Protein AF-0000000074168591 (afdb_homodimer)

pLDDT: mean 97.15, std 3.6, range [65.94, 99.0]

Radius of gyration: 24.81 Å; Cα contacts (8 Å, |Δi|>4): 1480; chains: 2; bounding box: 50×71×57 Å

Nearest PDB structures (foldseek):
  1t5j-assembly1_A  TM=9.037E-01  e=2.293E-16  Methanocaldococcus jannaschii
  7arw-assembly2_B  TM=7.848E-01  e=3.394E-12  Homo sapiens
  2woc-assembly3_C  TM=8.678E-01  e=8.082E-11  Rhodospirillum rubrum
  3o5t-assembly1_A  TM=8.492E-01  e=2.435E-10  Azospirillum brasilense
  3g9d-assembly2_B  TM=8.648E-01  e=5.317E-10  Azospirillum brasilense

Solvent-accessible surface area (backbone atoms only — not comparable to full-atom values): 30414 Å² total; per-residue (Å²): 109,64,49,21,42,38,3,19,52,50,17,19,34,48,5,14,10,42,0,34,40,35,44,66,30,24,42,69,58,40,38,72,74,55,62,68,55,84,61,64,42,50,18,42,79,86,31,85,89,23,36,87,42,47,46,28,32,53,51,67,40,43,52,49,26,52,48,48,53,52,33,19,58,75,44,80,66,43,72,42,46,65,52,42,42,50,50,51,51,51,50,30,62,75,66,42,22,81,81,66,64,67,49,52,72,36,46,46,52,6,50,49,24,50,76,70,70,43,74,31,62,80,39,8,40,70,18,54,47,34,70,46,32,34,33,28,45,67,61,11,63,28,45,51,78,88,37,56,68,62,49,35,53,51,45,42,42,62,26,50,48,30,28,35,6,9,61,27,36,14,40,17,34,26,47,12,46,32,16,18,29,17,50,68,61,49,53,67,70,56,31,53,52,49,28,48,53,47,29,68,60,23,42,72,74,25,39,82,62,38,67,39,33,40,57,54,38,28,53,50,44,51,58,47,52,76,71,43,89,45,68,68,61,42,44,50,46,41,32,28,53,59,13,25,34,60,34,26,56,15,24,45,27,46,14,54,34,44,30,66,66,50,77,37,40,58,55,24,17,35,51,26,26,53,44,23,7,34,8,19,46,27,3,14,44,15,6,13,30,28,9,8,45,66,19,40,86,65,46,60,65,69,58,56,51,38,37,52,71,49,34,100,62,63,66,65,57,53,34,52,53,46,63,77,55,43,54,125,107,64,50,22,42,38,4,21,54,49,18,19,34,49,5,14,10,42,1,34,41,35,44,67,30,23,39,68,58,40,39,71,75,56,62,68,58,85,61,65,43,49,19,42,77,87,32,85,88,21,36,89,42,48,45,29,32,53,50,67,41,43,54,48,26,53,47,48,52,51,35,20,60,74,44,81,68,43,72,42,45,65,51,42,43,50,51,51,52,51,49,30,61,74,66,42,22,82,80,64,65,65,50,52,71,38,45,44,52,6,50,49,25,50,76,70,71,42,75,30,62,80,39,8,40,70,19,53,45,33,69,46,32,35,34,31,44,67,61,11,62,27,45,51,78,88,38,57,68,61,48,35,54,51,47,41,41,62,25,50,48,28,27,36,6,8,60,25,35,13,40,16,33,25,46,12,47,32,17,17,30,17,50,69,61,49,53,68,71,54,30,54,54,49,29,48,53,47,29,69,60,23,43,72,74,25,39,80,62,40,66,37,33,38,59,53,38,27,54,50,46,49,59,49,53,76,72,43,89,45,68,66,60,42,43,50,47,41,32,27,54,59,14,25,36,60,34,25,55,15,25,46,26,44,14,54,36,44,28,65,65,51,76,36,39,58,56,24,18,35,51,26,26,54,45,22,8,33,7,19,46,27,3,15,44,16,6,12,31,28,9,8,45,67,18,40,86,64,46,58,66,68,58,56,52,38,37,52,72,49,34,100,62,62,66,67,60,53,32,49,55,44,62,75,57,44,53,125

InterPro domains:
  IPR005502 ADP-ribosylation/Crystallin J1 [PF03747] (7-299)
  IPR036705 ADP-ribosylation/Crystallin J1 superfamily [G3DSA:1.10.4080.10] (1-326)
  IPR036705 ADP-ribosylation/Crystallin J1 superfamily [SSF101478] (1-322)
  IPR050792 ADP-ribosylglycohydrolase-like [PTHR16222] (2-310)

Organism: Staphylococcus epidermidis (strain ATCC 35984 / DSM 28319 / BCRC 17069 / CCUG 31568 / BM 3577 / RP62A) (NCBI:txid176279)

Secondary structure (DSSP, 8-state):
-HHHHHHHHHHHHHHHHHHSTTTTB-HHHHHHHHS---S--PPPTT-TTTTT--TT---HHHHHHHHHHHHHHHTTT---HHHHHHHHHHHHHHTTTTTTT-S-HHHHHHHHHHHTT--THHHHTT--BTHHHHT-GGGGGGS-TT-HHHHHHHHHHHHTTT--BHHHHHHHHHHHHHHHHHHTT--HHHHHHHHHHHHHHHTTSSB---PPPHHHHHHHHHHHHTT---HHHHHHHIIIII--SSBHHHHHHHHHHHHHHH-SHHHHHHHHHHS-BSHHHHHHHHHHHHHHHH-GGGS-HHHHHHHHHHSS--HHHHHHHHHHT---/-HHHHHHHHHHHHHHHHHHSTTTTB-HHHHHHHHS---S--PPPTT-TTTTT--TT---HHHHHHHHHHHHHHHTTT---HHHHHHHHHHHHHHTTTTTTT-S-HHHHHHHHHHHTT--THHHHTT--BTHHHHT-GGGGGGS-TT-HHHHHHHHHHHHTTT--BHHHHHHHHHHHHHHHHHHTT--HHHHHHHHHHHHHHHTTSSB---PPPHHHHHHHHHHHHTT---HHHHHHHIIIII--SSBHHHHHHHHHHHHHHH-SHHHHHHHHHHS-BSHHHHHHHHHHHHHHHH-GGGS-HHHHHHHHHHSS--HHHHHHHHHHT---

Foldseek 3Di:
DLQLLLLLLLQLQLLLQQQLQQAAFFQVVLCVPPVFRQAFAQNPPVDLLRNVGGGLGGAVLSVLLVLLLVLCVVVVNQFDLVSSLVSVVVVCVVVVCLPSVSDDPQQNQLSVCVVVVHDSCVRQLPDFFQNLQSNQQSLLLQEALVCLLVLLVSSCRSSVSRHFHLLNSLLNSLLSVLLRCLLVQHDLVVSLVSSLVSSVVNSVRGNYDPDDRLNVLLVVLQVCLVVDPDLVVSLQCLCPPQNCERGSSRLRSSLSSLLSNQLALSSSSSSLSNSHYRSSSSSSRNSSSSSSNPGNVRDDPVSVVSNPVRDPDDVSVSSVSSVVNRDD/DLQLLLLLLLQLQLLQQLQLQQAAFFQVCLCVPPVFRQAFAQNPPVDLLRNVGGGLGGAVLSVLLVLLLVLCVVVLNQFDLVSSLVSVVVVCVVVVCLPSVSDDPQQNQLSVCVVVVHDSCVRQLPDFFQNLQSNQQSVLLQEALVCLLVLLVSSCRSSVSRHFHLLNSLLNSLLSVLLRCLLVQHDLVVSLVSSLVSSVVNSVRGNYDPDDRLNVLLVVLQVCLVVDPDLVVSLQCLCVPQNCERGSSRLRSSLSSLLSNQLALSSSSSSLSNSHYRSSSSSSRNSSSSSSNPGNVRDDPVSVVSNPVRDPDDVSVSSVSSVVNRDD

Sequence (656 aa):
MKDKILGTLYGQAIGDALGMPSELWNRNKVKDFFGKITTFLDGPYENKVARNFTKGQFTDDTAQSLLIIDALNKNHFEPSKKIIADELIEWANATNAFKNNILGPSSKAALTAIIQGEDSQLYTKNALTNGSAMRIAPIGTLFSKDQKVELVNYVKEISEATHTSDVAIAGASMIAYAVTLAAEDKNWKEIIEGVLDIHDIAIKEGEQTFSASIAERLKLAVQFANHFESEEEYSLWLYDVIGCGTSLTESVPTALAIAYFCKDPNKCAIFCANIGGDTDTIGAMATAISGAKYGYSNFKKLWIETIDKHNSVNLEQYATTLEKNKMLMKDKILGTLYGQAIGDALGMPSELWNRNKVKDFFGKITTFLDGPYENKVARNFTKGQFTDDTAQSLLIIDALNKNHFEPSKKIIADELIEWANATNAFKNNILGPSSKAALTAIIQGEDSQLYTKNALTNGSAMRIAPIGTLFSKDQKVELVNYVKEISEATHTSDVAIAGASMIAYAVTLAAEDKNWKEIIEGVLDIHDIAIKEGEQTFSASIAERLKLAVQFANHFESEEEYSLWLYDVIGCGTSLTESVPTALAIAYFCKDPNKCAIFCANIGGDTDTIGAMATAISGAKYGYSNFKKLWIETIDKHNSVNLEQYATTLEKNKML

Structure (mmCIF, N/CA/C/O backbone):
data_AF-0000000074168591-model_v1
#
loop_
_entity.id
_entity.type
_entity.pdbx_description
1 polymer 'ADP-ribosylglycohydrolase, putative'
#
loop_
_atom_site.group_PDB
_atom_site.id
_atom_site.type_symbol
_atom_site.label_atom_id
_atom_site.label_alt_id
_atom_site.label_comp_id
_atom_site.label_asym_id
_atom_site.label_entity_id
_atom_site.label_seq_id
_atom_site.pdbx_PDB_ins_code
_atom_site.Cartn_x
_atom_site.Cartn_y
_atom_site.Cartn_z
_atom_site.occupancy
_atom_site.B_iso_or_equiv
_atom_site.auth_seq_id
_atom_site.auth_comp_id
_atom_site.auth_asym_id
_atom_site.auth_atom_id
_atom_site.pdbx_PDB_model_num
ATOM 1 N N . MET A 1 1 ? 5.984 35.844 11.039 1 86.69 1 MET A N 1
ATOM 2 C CA . MET A 1 1 ? 6.031 34.469 11.547 1 86.69 1 MET A CA 1
ATOM 3 C C . MET A 1 1 ? 4.641 34 11.961 1 86.69 1 MET A C 1
ATOM 5 O O . MET A 1 1 ? 4.242 32.875 11.648 1 86.69 1 MET A O 1
ATOM 9 N N . LYS A 1 2 ? 3.85 34.875 12.484 1 93.81 2 LYS A N 1
ATOM 10 C CA . LYS A 1 2 ? 2.514 34.469 12.93 1 93.81 2 LYS A CA 1
ATOM 11 C C . LYS A 1 2 ? 1.619 34.125 11.742 1 93.81 2 LYS A C 1
ATOM 13 O O . LYS A 1 2 ? 0.832 33.188 11.812 1 93.81 2 LYS A O 1
ATOM 18 N N . ASP A 1 3 ? 1.73 34.969 10.672 1 97.56 3 ASP A N 1
ATOM 19 C CA . ASP A 1 3 ? 0.941 34.719 9.477 1 97.56 3 ASP A CA 1
ATOM 20 C C . ASP A 1 3 ? 1.22 33.312 8.93 1 97.56 3 ASP A C 1
ATOM 22 O O . ASP A 1 3 ? 0.303 32.625 8.477 1 97.56 3 ASP A O 1
ATOM 26 N N . LYS A 1 4 ? 2.492 32.906 8.961 1 98.31 4 LYS A N 1
ATOM 27 C CA . LYS A 1 4 ? 2.895 31.578 8.453 1 98.31 4 LYS A CA 1
ATOM 28 C C . LYS A 1 4 ? 2.426 30.469 9.383 1 98.31 4 LYS A C 1
ATOM 30 O O . LYS A 1 4 ? 1.987 29.406 8.914 1 98.31 4 LYS A O 1
ATOM 35 N N . ILE A 1 5 ? 2.502 30.703 10.688 1 98.62 5 ILE A N 1
ATOM 36 C CA . ILE A 1 5 ? 2.051 29.719 11.656 1 98.62 5 ILE A CA 1
ATOM 37 C C . ILE A 1 5 ? 0.54 29.531 11.547 1 98.62 5 ILE A C 1
ATOM 39 O O . ILE A 1 5 ? 0.047 28.391 11.5 1 98.62 5 ILE A O 1
ATOM 43 N N . LEU A 1 6 ? -0.206 30.688 11.469 1 98.69 6 LEU A N 1
ATOM 44 C CA . LEU A 1 6 ? -1.65 30.609 11.281 1 98.69 6 LEU A CA 1
ATOM 45 C C . LEU A 1 6 ? -1.992 29.938 9.953 1 98.69 6 LEU A C 1
ATOM 47 O O . LEU A 1 6 ? -2.953 29.172 9.875 1 98.69 6 LEU A O 1
ATOM 51 N N . GLY A 1 7 ? -1.174 30.281 8.93 1 98.88 7 GLY A N 1
ATOM 52 C CA . GLY A 1 7 ? -1.361 29.641 7.637 1 98.88 7 GLY A CA 1
ATOM 53 C C . GLY A 1 7 ? -1.231 28.125 7.707 1 98.88 7 GLY A C 1
ATOM 54 O O . GLY A 1 7 ? -1.974 27.406 7.039 1 98.88 7 GLY A O 1
ATOM 55 N N . THR A 1 8 ? -0.27 27.625 8.477 1 98.94 8 THR A N 1
ATOM 56 C CA . THR A 1 8 ? -0.075 26.203 8.664 1 98.94 8 THR A CA 1
ATOM 57 C C . THR A 1 8 ? -1.284 25.578 9.352 1 98.94 8 THR A C 1
ATOM 59 O O . THR A 1 8 ? -1.806 24.547 8.898 1 98.94 8 THR A O 1
ATOM 62 N N . LEU A 1 9 ? -1.753 26.188 10.43 1 98.94 9 LEU A N 1
ATOM 63 C CA . LEU A 1 9 ? -2.846 25.656 11.234 1 98.94 9 LEU A CA 1
ATOM 64 C C . LEU A 1 9 ? -4.156 25.672 10.453 1 98.94 9 LEU A C 1
ATOM 66 O O . LEU A 1 9 ? -4.871 24.672 10.398 1 98.94 9 LEU A O 1
ATOM 70 N N . TYR A 1 10 ? -4.465 26.828 9.867 1 98.94 10 TYR A N 1
ATOM 71 C CA . TYR A 1 10 ? -5.691 26.938 9.078 1 98.94 10 TYR A CA 1
ATOM 72 C C . TYR A 1 10 ? -5.598 26.078 7.816 1 98.94 10 TYR A C 1
ATOM 74 O O . TYR A 1 10 ? -6.602 25.531 7.363 1 98.94 10 TYR A O 1
ATOM 82 N N . GLY A 1 11 ? -4.387 26.062 7.18 1 98.94 11 GLY A N 1
ATOM 83 C CA . GLY A 1 11 ? -4.211 25.188 6.035 1 98.94 11 GLY A CA 1
ATOM 84 C C . GLY A 1 11 ? -4.523 23.734 6.34 1 98.94 11 GLY A C 1
ATOM 85 O O . GLY A 1 11 ? -5.215 23.078 5.566 1 98.94 11 GLY A O 1
ATOM 86 N N . GLN A 1 12 ? -3.98 23.234 7.473 1 98.94 12 GLN A N 1
ATOM 87 C CA . GLN A 1 12 ? -4.273 21.875 7.91 1 98.94 12 GLN A CA 1
ATOM 88 C C . GLN A 1 12 ? -5.773 21.672 8.102 1 98.94 12 GLN A C 1
ATOM 90 O O . GLN A 1 12 ? -6.344 20.703 7.602 1 98.94 12 GLN A O 1
ATOM 95 N N . ALA A 1 13 ? -6.438 22.578 8.758 1 98.94 13 ALA A N 1
ATOM 96 C CA . ALA A 1 13 ? -7.859 22.469 9.062 1 98.94 13 ALA A CA 1
ATOM 97 C C . ALA A 1 13 ? -8.703 22.578 7.797 1 98.94 13 ALA A C 1
ATOM 99 O O . ALA A 1 13 ? -9.664 21.812 7.621 1 98.94 13 ALA A O 1
ATOM 100 N N . ILE A 1 14 ? -8.367 23.547 6.934 1 98.94 14 ILE A N 1
ATOM 101 C CA . ILE A 1 14 ? -9.133 23.797 5.711 1 98.94 14 ILE A CA 1
ATOM 102 C C . ILE A 1 14 ? -8.992 22.594 4.773 1 98.94 14 ILE A C 1
ATOM 104 O O . ILE A 1 14 ? -9.992 22.094 4.25 1 98.94 14 ILE A O 1
ATOM 108 N N . GLY A 1 15 ? -7.75 22.141 4.539 1 98.94 15 GLY A N 1
ATOM 109 C CA . GLY A 1 15 ? -7.555 20.969 3.703 1 98.94 15 GLY A CA 1
ATOM 110 C C . GLY A 1 15 ? -8.25 19.719 4.242 1 98.94 15 GLY A C 1
ATOM 111 O O . GLY A 1 15 ? -8.82 18.953 3.477 1 98.94 15 GLY A O 1
ATOM 112 N N . ASP A 1 16 ? -8.188 19.547 5.551 1 98.94 16 ASP A N 1
ATOM 113 C CA . ASP A 1 16 ? -8.852 18.453 6.258 1 98.94 16 ASP A CA 1
ATOM 114 C C . ASP A 1 16 ? -10.359 18.516 6.059 1 98.94 16 ASP A C 1
ATOM 116 O O . ASP A 1 16 ? -10.961 17.562 5.547 1 98.94 16 ASP A O 1
ATOM 120 N N . ALA A 1 17 ? -10.922 19.609 6.344 1 98.88 17 ALA A N 1
ATOM 121 C CA . ALA A 1 17 ? -12.375 19.781 6.336 1 98.88 17 ALA A CA 1
ATOM 122 C C . ALA A 1 17 ? -12.922 19.734 4.914 1 98.88 17 ALA A C 1
ATOM 124 O O . ALA A 1 17 ? -14.023 19.234 4.68 1 98.88 17 ALA A O 1
ATOM 125 N N . LEU A 1 18 ? -12.227 20.344 3.986 1 98.94 18 LEU A N 1
ATOM 126 C CA . LEU A 1 18 ? -12.68 20.328 2.602 1 98.94 18 LEU A CA 1
ATOM 127 C C . LEU A 1 18 ? -12.609 18.922 2.018 1 98.94 18 LEU A C 1
ATOM 129 O O . LEU A 1 18 ? -13.414 18.562 1.158 1 98.94 18 LEU A O 1
ATOM 133 N N . GLY A 1 19 ? -11.648 18.141 2.459 1 98.81 19 GLY A N 1
ATOM 134 C CA . GLY A 1 19 ? -11.453 16.781 1.963 1 98.81 19 GLY A CA 1
ATOM 135 C C . GLY A 1 19 ? -12.281 15.75 2.701 1 98.81 19 GLY A C 1
ATOM 136 O O . GLY A 1 19 ? -12.375 14.602 2.273 1 98.81 19 GLY A O 1
ATOM 137 N N . MET A 1 20 ? -12.992 16.094 3.77 1 98.69 20 MET A N 1
ATOM 138 C CA . MET A 1 20 ? -13.734 15.211 4.664 1 98.69 20 MET A CA 1
ATOM 139 C C . MET A 1 20 ? -14.898 14.555 3.938 1 98.69 20 MET A C 1
ATOM 141 O O . MET A 1 20 ? -15.078 13.344 4.016 1 98.69 20 MET A O 1
ATOM 145 N N . PRO A 1 21 ? -15.648 15.234 3.088 1 98.75 21 PRO A N 1
ATOM 146 C CA . PRO A 1 21 ? -16.844 14.625 2.512 1 98.75 21 PRO A CA 1
ATOM 147 C C . PRO A 1 21 ? -16.531 13.445 1.595 1 98.75 21 PRO A C 1
ATOM 149 O O . PRO A 1 21 ? -17.312 12.492 1.52 1 98.75 21 PRO A O 1
ATOM 152 N N . SER A 1 22 ? -15.391 13.508 0.95 1 98.69 22 SER A N 1
ATOM 153 C CA . SER A 1 22 ? -15.062 12.516 -0.065 1 98.69 22 SER A CA 1
ATOM 154 C C . SER A 1 22 ? -14.078 11.477 0.471 1 98.69 22 SER A C 1
ATOM 156 O O . SER A 1 22 ? -13.625 10.609 -0.27 1 98.69 22 SER A O 1
ATOM 158 N N . GLU A 1 23 ? -13.797 11.57 1.718 1 97.94 23 GLU A N 1
ATOM 159 C CA . GLU A 1 23 ? -12.703 10.773 2.266 1 97.94 23 GLU A CA 1
ATOM 160 C C . GLU A 1 23 ? -12.961 9.281 2.066 1 97.94 23 GLU A C 1
ATOM 162 O O . GLU A 1 23 ? -14.078 8.805 2.283 1 97.94 23 GLU A O 1
ATOM 167 N N . LEU A 1 24 ? -11.945 8.555 1.558 1 97.31 24 LEU A N 1
ATOM 168 C CA . LEU A 1 24 ? -11.852 7.109 1.415 1 97.31 24 LEU A CA 1
ATOM 169 C C . LEU A 1 24 ? -12.82 6.602 0.354 1 97.31 24 LEU A C 1
ATOM 171 O O . LEU A 1 24 ? -13.164 5.414 0.334 1 97.31 24 LEU A O 1
ATOM 175 N N . TRP A 1 25 ? -13.383 7.496 -0.441 1 98.12 25 TRP A N 1
ATOM 176 C CA . TRP A 1 25 ? -14.07 7.094 -1.666 1 98.12 25 TRP A CA 1
ATOM 177 C C . TRP A 1 25 ? -13.102 7.055 -2.842 1 98.12 25 TRP A C 1
ATOM 179 O O . TRP A 1 25 ? -12.117 7.793 -2.869 1 98.12 25 TRP A O 1
ATOM 189 N N . ASN A 1 26 ? -13.352 6.121 -3.703 1 97.75 26 ASN A N 1
ATOM 190 C CA . ASN A 1 26 ? -12.523 6.125 -4.906 1 97.75 26 ASN A CA 1
ATOM 191 C C . ASN A 1 26 ? -12.836 7.328 -5.797 1 97.75 26 ASN A C 1
ATOM 193 O O . ASN A 1 26 ? -13.914 7.926 -5.684 1 97.75 26 ASN A O 1
ATOM 197 N N . ARG A 1 27 ? -11.977 7.617 -6.703 1 97.69 27 ARG A N 1
ATOM 198 C CA . ARG A 1 27 ? -12.008 8.82 -7.527 1 97.69 27 ARG A CA 1
ATOM 199 C C . ARG A 1 27 ? -13.305 8.906 -8.328 1 97.69 27 ARG A C 1
ATOM 201 O O . ARG A 1 27 ? -13.922 9.969 -8.414 1 97.69 27 ARG A O 1
ATOM 208 N N . ASN A 1 28 ? -13.758 7.816 -8.969 1 96.94 28 ASN A N 1
ATOM 209 C CA . ASN A 1 28 ? -14.977 7.809 -9.766 1 96.94 28 ASN A CA 1
ATOM 210 C C . ASN A 1 28 ? -16.203 8.141 -8.93 1 96.94 28 ASN A C 1
ATOM 212 O O . ASN A 1 28 ? -17.078 8.898 -9.359 1 96.94 28 ASN A O 1
ATOM 216 N N . LYS A 1 29 ? -16.297 7.566 -7.754 1 97.56 29 LYS A N 1
ATOM 217 C CA . LYS A 1 29 ? -17.422 7.828 -6.859 1 97.56 29 LYS A CA 1
ATOM 218 C C . LYS A 1 29 ? -17.469 9.297 -6.445 1 97.56 29 LYS A C 1
ATOM 220 O O . LYS A 1 29 ? -18.547 9.898 -6.371 1 97.56 29 LYS A O 1
ATOM 225 N N . VAL A 1 30 ? -16.297 9.906 -6.156 1 98.62 30 VAL A N 1
ATOM 226 C CA . VAL A 1 30 ? -16.203 11.312 -5.781 1 98.62 30 VAL A CA 1
ATOM 227 C C . VAL A 1 30 ? -16.75 12.188 -6.914 1 98.62 30 VAL A C 1
ATOM 229 O O . VAL A 1 30 ? -17.562 13.078 -6.68 1 98.62 30 VAL A O 1
ATOM 232 N N . LYS A 1 31 ? -16.297 11.906 -8.086 1 97.94 31 LYS A N 1
ATOM 233 C CA . LYS A 1 31 ? -16.703 12.688 -9.242 1 97.94 31 LYS A CA 1
ATOM 234 C C . LYS A 1 31 ? -18.203 12.516 -9.516 1 97.94 31 LYS A C 1
ATOM 236 O O . LYS A 1 31 ? -18.906 13.492 -9.789 1 97.94 31 LYS A O 1
ATOM 241 N N . ASP A 1 32 ? -18.703 11.297 -9.438 1 98.19 32 ASP A N 1
ATOM 242 C CA . ASP A 1 32 ? -20.094 10.992 -9.75 1 98.19 32 ASP A CA 1
ATOM 243 C C . ASP A 1 32 ? -21.031 11.633 -8.727 1 98.19 32 ASP A C 1
ATOM 245 O O . ASP A 1 32 ? -22.109 12.109 -9.086 1 98.19 32 ASP A O 1
ATOM 249 N N . PHE A 1 33 ? -20.641 11.633 -7.488 1 98.5 33 PHE A N 1
ATOM 250 C CA . PHE A 1 33 ? -21.531 12.078 -6.414 1 98.5 33 PHE A CA 1
ATOM 251 C C . PHE A 1 33 ? -21.484 13.594 -6.273 1 98.5 33 PHE A C 1
ATOM 253 O O . PHE A 1 33 ? -22.531 14.227 -6.094 1 98.5 33 PHE A O 1
ATOM 260 N N . PHE A 1 34 ? -20.266 14.18 -6.426 1 98.5 34 PHE A N 1
ATOM 261 C CA . PHE A 1 34 ? -20.125 15.586 -6.066 1 98.5 34 PHE A CA 1
ATOM 262 C C . PHE A 1 34 ? -19.938 16.453 -7.309 1 98.5 34 PHE A C 1
ATOM 264 O O . PHE A 1 34 ? -20.109 17.672 -7.262 1 98.5 34 PHE A O 1
ATOM 271 N N . GLY A 1 35 ? -19.641 15.859 -8.492 1 98.25 35 GLY A N 1
ATOM 272 C CA . GLY A 1 35 ? -19.078 16.656 -9.578 1 98.25 35 GLY A CA 1
ATOM 273 C C . GLY A 1 35 ? -17.719 17.234 -9.258 1 98.25 35 GLY A C 1
ATOM 274 O O . GLY A 1 35 ? -16.688 16.625 -9.57 1 98.25 35 GLY A O 1
ATOM 275 N N . LYS A 1 36 ? -17.719 18.328 -8.586 1 98.25 36 LYS A N 1
ATOM 276 C CA . LYS A 1 36 ? -16.5 18.969 -8.109 1 98.25 36 LYS A CA 1
ATOM 277 C C . LYS A 1 36 ? -16.75 19.672 -6.777 1 98.25 36 LYS A C 1
ATOM 279 O O . LYS A 1 36 ? -17.656 20.5 -6.66 1 98.25 36 LYS A O 1
ATOM 284 N N . ILE A 1 37 ? -15.977 19.328 -5.852 1 98.69 37 ILE A N 1
ATOM 285 C CA . ILE A 1 37 ? -16.047 19.969 -4.551 1 98.69 37 ILE A CA 1
ATOM 286 C C . ILE A 1 37 ? -15.273 21.281 -4.586 1 98.69 37 ILE A C 1
ATOM 288 O O . ILE A 1 37 ? -14.07 21.297 -4.848 1 98.69 37 ILE A O 1
ATOM 292 N N . THR A 1 38 ? -15.922 22.406 -4.348 1 98.56 38 THR A N 1
ATOM 293 C CA . THR A 1 38 ? -15.258 23.703 -4.387 1 98.56 38 THR A CA 1
ATOM 294 C C . THR A 1 38 ? -15.523 24.5 -3.107 1 98.56 38 THR A C 1
ATOM 296 O O . THR A 1 38 ? -15.078 25.641 -2.967 1 98.56 38 THR A O 1
ATOM 299 N N . THR A 1 39 ? -16.312 23.859 -2.197 1 98.25 39 THR A N 1
ATOM 300 C CA . THR A 1 39 ? -16.625 24.469 -0.91 1 98.25 39 THR A CA 1
ATOM 301 C C . THR A 1 39 ? -16.812 23.406 0.164 1 98.25 39 THR A C 1
ATOM 303 O O . THR A 1 39 ? -16.75 22.203 -0.126 1 98.25 39 THR A O 1
ATOM 306 N N . PHE A 1 40 ? -17.016 23.859 1.376 1 98.81 40 PHE A N 1
ATOM 307 C CA . PHE A 1 40 ? -17.234 22.922 2.475 1 98.81 40 PHE A CA 1
ATOM 308 C C . PHE A 1 40 ? -18.609 22.25 2.346 1 98.81 40 PHE A C 1
ATOM 310 O O . PHE A 1 40 ? -19.594 22.906 2.033 1 98.81 40 PHE A O 1
ATOM 317 N N . LEU A 1 41 ? -18.656 20.984 2.502 1 98.75 41 LEU A N 1
ATOM 318 C CA . LEU A 1 41 ? -19.891 20.203 2.428 1 98.75 41 LEU A CA 1
ATOM 319 C C . LEU A 1 41 ? -20.047 19.312 3.654 1 98.75 41 LEU A C 1
ATOM 321 O O . LEU A 1 41 ? -19.062 18.953 4.289 1 98.75 41 LEU A O 1
ATOM 325 N N . ASP A 1 42 ? -21.344 19.031 3.975 1 98.44 42 ASP A N 1
ATOM 326 C CA . ASP A 1 42 ? -21.594 17.984 4.953 1 98.44 42 ASP A CA 1
ATOM 327 C C . ASP A 1 42 ? -21.078 16.625 4.465 1 98.44 42 ASP A C 1
ATOM 329 O O . ASP A 1 42 ? -21.047 16.375 3.262 1 98.44 42 ASP A O 1
ATOM 333 N N . GLY A 1 43 ? -20.594 15.828 5.43 1 97.69 43 GLY A N 1
ATOM 334 C CA . GLY A 1 43 ? -20.391 14.445 5.031 1 97.69 43 GLY A CA 1
ATOM 335 C C . GLY A 1 43 ? -21.656 13.781 4.527 1 97.69 43 GLY A C 1
ATOM 336 O O . GLY A 1 43 ? -22.703 13.812 5.195 1 97.69 43 GLY A O 1
ATOM 337 N N . PRO A 1 44 ? -21.625 13.281 3.309 1 97.94 44 PRO A N 1
ATOM 338 C CA . PRO A 1 44 ? -22.844 12.633 2.801 1 97.94 44 PRO A CA 1
ATOM 339 C C . PRO A 1 44 ? -23.203 11.375 3.588 1 97.94 44 PRO A C 1
ATOM 341 O O . PRO A 1 44 ? -22.328 10.648 4.043 1 97.94 44 PRO A O 1
ATOM 344 N N . TYR A 1 45 ? -24.484 11.07 3.637 1 96.75 45 TYR A N 1
ATOM 345 C CA . TYR A 1 45 ? -25 9.914 4.352 1 96.75 45 TYR A CA 1
ATOM 346 C C . TYR A 1 45 ? -24.375 8.625 3.822 1 96.75 45 TYR A C 1
ATOM 348 O O . TYR A 1 45 ? -24.125 7.684 4.586 1 96.75 45 TYR A O 1
ATOM 356 N N . GLU A 1 46 ? -24.078 8.633 2.553 1 96.62 46 GLU A N 1
ATOM 357 C CA . GLU A 1 46 ? -23.562 7.453 1.862 1 96.62 46 GLU A CA 1
ATOM 358 C C . GLU A 1 46 ? -22.125 7.16 2.279 1 96.62 46 GLU A C 1
ATOM 360 O O . GLU A 1 46 ? -21.625 6.055 2.064 1 96.62 46 GLU A O 1
ATOM 365 N N . ASN A 1 47 ? -21.469 8.117 2.838 1 96.38 47 ASN A N 1
ATOM 366 C CA . ASN A 1 47 ? -20.094 7.93 3.275 1 96.38 47 ASN A CA 1
ATOM 367 C C . ASN A 1 47 ? -20.016 7.559 4.754 1 96.38 47 ASN A C 1
ATOM 369 O O . ASN A 1 47 ? -20.094 8.43 5.621 1 96.38 47 ASN A O 1
ATOM 373 N N . LYS A 1 48 ? -19.75 6.336 5.027 1 91.19 48 LYS A N 1
ATOM 374 C CA . LYS A 1 48 ? -19.844 5.766 6.367 1 91.19 48 LYS A CA 1
ATOM 375 C C . LYS A 1 48 ? -18.828 6.43 7.309 1 91.19 48 LYS A C 1
ATOM 377 O O . LYS A 1 48 ? -19.078 6.535 8.508 1 91.19 48 LYS A O 1
ATOM 382 N N . VAL A 1 49 ? -17.75 6.91 6.785 1 92.62 49 VAL A N 1
ATOM 383 C CA . VAL A 1 49 ? -16.703 7.457 7.652 1 92.62 49 VAL A CA 1
ATOM 384 C C . VAL A 1 49 ? -16.938 8.953 7.844 1 92.62 49 VAL A C 1
ATOM 386 O O . VAL A 1 49 ? -16.484 9.539 8.828 1 92.62 49 VAL A O 1
ATOM 389 N N . ALA A 1 50 ? -17.672 9.578 6.902 1 95.69 50 ALA A N 1
ATOM 390 C CA . ALA A 1 50 ? -17.781 11.031 6.918 1 95.69 50 ALA A CA 1
ATOM 391 C C . ALA A 1 50 ? -19.188 11.461 7.34 1 95.69 50 ALA A C 1
ATOM 393 O O . ALA A 1 50 ? -19.406 12.625 7.672 1 95.69 50 ALA A O 1
ATOM 394 N N . ARG A 1 51 ? -20.125 10.523 7.426 1 95.25 51 ARG A N 1
ATOM 395 C CA . ARG A 1 51 ? -21.547 10.844 7.504 1 95.25 51 ARG A CA 1
ATOM 396 C C . ARG A 1 51 ? -21.875 11.617 8.781 1 95.25 51 ARG A C 1
ATOM 398 O O . ARG A 1 51 ? -22.875 12.328 8.844 1 95.25 51 ARG A O 1
ATOM 405 N N . ASN A 1 52 ? -21.047 11.57 9.797 1 93.38 52 ASN A N 1
ATOM 406 C CA . ASN A 1 52 ? -21.359 12.227 11.062 1 93.38 52 ASN A CA 1
ATOM 407 C C . ASN A 1 52 ? -20.719 13.602 11.156 1 93.38 52 ASN A C 1
ATOM 409 O O . ASN A 1 52 ? -20.812 14.273 12.18 1 93.38 52 ASN A O 1
ATOM 413 N N . PHE A 1 53 ? -20.047 14.055 10.109 1 96.44 53 PHE A N 1
ATOM 414 C CA . PHE A 1 53 ? -19.422 15.375 10.062 1 96.44 53 PHE A CA 1
ATOM 415 C C . PHE A 1 53 ? -20.297 16.359 9.289 1 96.44 53 PHE A C 1
ATOM 417 O O . PHE A 1 53 ? -20.969 15.969 8.328 1 96.44 53 PHE A O 1
ATOM 424 N N . THR A 1 54 ? -20.281 17.594 9.703 1 97.81 54 THR A N 1
ATOM 425 C CA . THR A 1 54 ? -20.922 18.672 8.969 1 97.81 54 THR A CA 1
ATOM 426 C C . THR A 1 54 ? -19.891 19.609 8.344 1 97.81 54 THR A C 1
ATOM 428 O O . THR A 1 54 ? -18.719 19.547 8.688 1 97.81 54 THR A O 1
ATOM 431 N N . LYS A 1 55 ? -20.375 20.438 7.465 1 98.12 55 LYS A N 1
ATOM 432 C CA . LYS A 1 55 ? -19.5 21.344 6.727 1 98.12 55 LYS A CA 1
ATOM 433 C C . LYS A 1 55 ? -18.594 22.125 7.668 1 98.12 55 LYS A C 1
ATOM 435 O O . LYS A 1 55 ? -19.047 22.594 8.719 1 98.12 55 LYS A O 1
ATOM 440 N N . GLY A 1 56 ? -17.297 22.125 7.312 1 98.31 56 GLY A N 1
ATOM 441 C CA . GLY A 1 56 ? -16.344 22.953 8.047 1 98.31 56 GLY A CA 1
ATOM 442 C C . GLY A 1 56 ? -15.711 22.219 9.227 1 98.31 56 GLY A C 1
ATOM 443 O O . GLY A 1 56 ? -14.688 22.656 9.75 1 98.31 56 GLY A O 1
ATOM 444 N N . GLN A 1 57 ? -16.297 21.125 9.664 1 98.38 57 GLN A N 1
ATOM 445 C CA . GLN A 1 57 ? -15.711 20.344 10.742 1 98.38 57 GLN A CA 1
ATOM 446 C C . GLN A 1 57 ? -14.484 19.578 10.258 1 98.38 57 GLN A C 1
ATOM 448 O O . GLN A 1 57 ? -14.516 18.953 9.195 1 98.38 57 GLN A O 1
ATOM 453 N N . PHE A 1 58 ? -13.414 19.75 10.984 1 98.06 58 PHE A N 1
ATOM 454 C CA . PHE A 1 58 ? -12.227 18.969 10.633 1 98.06 58 PHE A CA 1
ATOM 455 C C . PHE A 1 58 ? -12.266 17.594 11.297 1 98.06 58 PHE A C 1
ATOM 457 O O . PHE A 1 58 ? -13.031 17.375 12.234 1 98.06 58 PHE A O 1
ATOM 464 N N . THR A 1 59 ? -11.539 16.641 10.82 1 97.38 59 THR A N 1
ATOM 465 C CA . THR A 1 59 ? -11.531 15.242 11.25 1 97.38 59 THR A CA 1
ATOM 466 C C . THR A 1 59 ? -10.43 15 12.289 1 97.38 59 THR A C 1
ATOM 468 O O . THR A 1 59 ? -9.977 15.938 12.945 1 97.38 59 THR A O 1
ATOM 471 N N . ASP A 1 60 ? -10.078 13.719 12.516 1 97 60 ASP A N 1
ATOM 472 C CA . ASP A 1 60 ? -9.031 13.352 13.469 1 97 60 ASP A CA 1
ATOM 473 C C . ASP A 1 60 ? -7.68 13.914 13.047 1 97 60 ASP A C 1
ATOM 475 O O . ASP A 1 60 ? -6.789 14.102 13.875 1 97 60 ASP A O 1
ATOM 479 N N . ASP A 1 61 ? -7.535 14.289 11.75 1 98.19 61 ASP A N 1
ATOM 480 C CA . ASP A 1 61 ? -6.266 14.836 11.281 1 98.19 61 ASP A CA 1
ATOM 481 C C . ASP A 1 61 ? -5.906 16.109 12.023 1 98.19 61 ASP A C 1
ATOM 483 O O . ASP A 1 61 ? -4.832 16.203 12.625 1 98.19 61 ASP A O 1
ATOM 487 N N . THR A 1 62 ? -6.762 17.062 11.961 1 98.69 62 THR A N 1
ATOM 488 C CA . THR A 1 62 ? -6.527 18.328 12.648 1 98.69 62 THR A CA 1
ATOM 489 C C . THR A 1 62 ? -6.672 18.156 14.156 1 98.69 62 THR A C 1
ATOM 491 O O . THR A 1 62 ? -5.887 18.719 14.93 1 98.69 62 THR A O 1
ATOM 494 N N . ALA A 1 63 ? -7.711 17.391 14.602 1 97.81 63 ALA A N 1
ATOM 495 C CA . ALA A 1 63 ? -7.938 17.203 16.031 1 97.81 63 ALA A CA 1
ATOM 496 C C . ALA A 1 63 ? -6.688 16.656 16.719 1 97.81 63 ALA A C 1
ATOM 498 O O . ALA A 1 63 ? -6.285 17.156 17.781 1 97.81 63 ALA A O 1
ATOM 499 N N . GLN A 1 64 ? -6.094 15.664 16.109 1 98.12 64 GLN A N 1
ATOM 500 C CA . GLN A 1 64 ? -4.914 15.062 16.734 1 98.12 64 GLN A CA 1
ATOM 501 C C . GLN A 1 64 ? -3.711 16 16.641 1 98.12 64 GLN A C 1
ATOM 503 O O . GLN A 1 64 ? -2.846 15.992 17.516 1 98.12 64 GLN A O 1
ATOM 508 N N . SER A 1 65 ? -3.617 16.781 15.602 1 98.62 65 SER A N 1
ATOM 509 C CA . SER A 1 65 ? -2.561 17.781 15.516 1 98.62 65 SER A CA 1
ATOM 510 C C . SER A 1 65 ? -2.613 18.75 16.688 1 98.62 65 SER A C 1
ATOM 512 O O . SER A 1 65 ? -1.586 19.047 17.312 1 98.62 65 SER A O 1
ATOM 514 N N . LEU A 1 66 ? -3.793 19.219 17.016 1 98.62 66 LEU A N 1
ATOM 515 C CA . LEU A 1 66 ? -3.98 20.141 18.125 1 98.62 66 LEU A CA 1
ATOM 516 C C . LEU A 1 66 ? -3.727 19.438 19.453 1 98.62 66 LEU A C 1
ATOM 518 O O . LEU A 1 66 ? -3.154 20.031 20.375 1 98.62 66 LEU A O 1
ATOM 522 N N . LEU A 1 67 ? -4.133 18.203 19.547 1 98.12 67 LEU A N 1
ATOM 523 C CA . LEU A 1 67 ? -3.896 17.406 20.75 1 98.12 67 LEU A CA 1
ATOM 524 C C . LEU A 1 67 ? -2.402 17.266 21.016 1 98.12 67 LEU A C 1
ATOM 526 O O . LEU A 1 67 ? -1.974 17.281 22.172 1 98.12 67 LEU A O 1
ATOM 530 N N . ILE A 1 68 ? -1.638 17.094 20 1 98.44 68 ILE A N 1
ATOM 531 C CA . ILE A 1 68 ? -0.19 16.984 20.141 1 98.44 68 ILE A CA 1
ATOM 532 C C . ILE A 1 68 ? 0.373 18.297 20.688 1 98.44 68 ILE A C 1
ATOM 534 O O . ILE A 1 68 ? 1.222 18.281 21.594 1 98.44 68 ILE A O 1
ATOM 538 N N . ILE A 1 69 ? -0.071 19.438 20.156 1 98.5 69 ILE A N 1
ATOM 539 C CA . ILE A 1 69 ? 0.377 20.734 20.656 1 98.5 69 ILE A CA 1
ATOM 540 C C . ILE A 1 69 ? 0.022 20.859 22.125 1 98.5 69 ILE A C 1
ATOM 542 O O . ILE A 1 69 ? 0.838 21.328 22.938 1 98.5 69 ILE A O 1
ATOM 546 N N . ASP A 1 70 ? -1.222 20.422 22.484 1 98.31 70 ASP A N 1
ATOM 547 C CA . ASP A 1 70 ? -1.645 20.469 23.875 1 98.31 70 ASP A CA 1
ATOM 548 C C . ASP A 1 70 ? -0.737 19.609 24.75 1 98.31 70 ASP A C 1
ATOM 550 O O . ASP A 1 70 ? -0.348 20.016 25.859 1 98.31 70 ASP A O 1
ATOM 554 N N . ALA A 1 71 ? -0.474 18.438 24.297 1 98.38 71 ALA A N 1
ATOM 555 C CA . ALA A 1 71 ? 0.397 17.516 25.031 1 98.38 71 ALA A CA 1
ATOM 556 C C . ALA A 1 71 ? 1.785 18.125 25.219 1 98.38 71 ALA A C 1
ATOM 558 O O . ALA A 1 71 ? 2.369 18.016 26.297 1 98.38 71 ALA A O 1
ATOM 559 N N . LEU A 1 72 ? 2.336 18.703 24.203 1 98.44 72 LEU A N 1
ATOM 560 C CA . LEU A 1 72 ? 3.641 19.359 24.281 1 98.44 72 LEU A CA 1
ATOM 561 C C . LEU A 1 72 ? 3.609 20.516 25.266 1 98.44 72 LEU A C 1
ATOM 563 O O . LEU A 1 72 ? 4.539 20.688 26.062 1 98.44 72 LEU A O 1
ATOM 567 N N . ASN A 1 73 ? 2.561 21.281 25.125 1 97.88 73 ASN A N 1
ATOM 568 C CA . ASN A 1 73 ? 2.426 22.438 26.016 1 97.88 73 ASN A CA 1
ATOM 569 C C . ASN A 1 73 ? 2.381 22.016 27.484 1 97.88 73 ASN A C 1
ATOM 571 O O . ASN A 1 73 ? 2.904 22.719 28.344 1 97.88 73 ASN A O 1
ATOM 575 N N . LYS A 1 74 ? 1.788 20.906 27.766 1 97.31 74 LYS A N 1
ATOM 576 C CA . LYS A 1 74 ? 1.687 20.375 29.125 1 97.31 74 LYS A CA 1
ATOM 577 C C . LYS A 1 74 ? 3.061 20.016 29.672 1 97.31 74 LYS A C 1
ATOM 579 O O . LYS A 1 74 ? 3.248 19.953 30.891 1 97.31 74 LYS A O 1
ATOM 584 N N . ASN A 1 75 ? 3.926 19.797 28.844 1 98 75 ASN A N 1
ATOM 585 C CA . ASN A 1 75 ? 5.25 19.344 29.266 1 98 75 ASN A CA 1
ATOM 586 C C . ASN A 1 75 ? 6.344 20.266 28.734 1 98 75 ASN A C 1
ATOM 588 O O . ASN A 1 75 ? 7.414 19.812 28.328 1 98 75 ASN A O 1
ATOM 592 N N . HIS A 1 76 ? 6.09 21.594 28.719 1 97.38 76 HIS A N 1
ATOM 593 C CA . HIS A 1 76 ? 7.051 22.641 28.375 1 97.38 76 HIS A CA 1
ATOM 594 C C . HIS A 1 76 ? 7.703 22.375 27.016 1 97.38 76 HIS A C 1
ATOM 596 O O . HIS A 1 76 ? 8.922 22.531 26.875 1 97.38 76 HIS A O 1
ATOM 602 N N . PHE A 1 77 ? 6.93 21.75 26.062 1 98.06 77 PHE A N 1
ATOM 603 C CA . PHE A 1 77 ? 7.281 21.5 24.672 1 98.06 77 PHE A CA 1
ATOM 604 C C . PHE A 1 77 ? 8.422 20.5 24.562 1 98.06 77 PHE A C 1
ATOM 606 O O . PHE A 1 77 ? 9.195 20.516 23.609 1 98.06 77 PHE A O 1
ATOM 613 N N . GLU A 1 78 ? 8.516 19.672 25.625 1 97.5 78 GLU A N 1
ATOM 614 C CA . GLU A 1 78 ? 9.297 18.438 25.562 1 97.5 78 GLU A CA 1
ATOM 615 C C . GLU A 1 78 ? 8.398 17.234 25.312 1 97.5 78 GLU A C 1
ATOM 617 O O . GLU A 1 78 ? 7.492 16.953 26.109 1 97.5 78 GLU A O 1
ATOM 622 N N . PRO A 1 79 ? 8.664 16.578 24.219 1 98 79 PRO A N 1
ATOM 623 C CA . PRO A 1 79 ? 7.793 15.445 23.922 1 98 79 PRO A CA 1
ATOM 624 C C . PRO A 1 79 ? 7.859 14.359 25 1 98 79 PRO A C 1
ATOM 626 O O . PRO A 1 79 ? 8.938 14.078 25.531 1 98 79 PRO A O 1
ATOM 629 N N . SER A 1 80 ? 6.738 13.82 25.312 1 98.12 80 SER A N 1
ATOM 630 C CA . SER A 1 80 ? 6.594 12.688 26.219 1 98.12 80 SER A CA 1
ATOM 631 C C . SER A 1 80 ? 5.629 11.648 25.672 1 98.12 80 SER A C 1
ATOM 633 O O . SER A 1 80 ? 4.449 11.938 25.469 1 98.12 80 SER A O 1
ATOM 635 N N . LYS A 1 81 ? 6.211 10.453 25.453 1 97.25 81 LYS A N 1
ATOM 636 C CA . LYS A 1 81 ? 5.383 9.359 24.953 1 97.25 81 LYS A CA 1
ATOM 637 C C . LYS A 1 81 ? 4.145 9.164 25.828 1 97.25 81 LYS A C 1
ATOM 639 O O . LYS A 1 81 ? 3.037 9 25.312 1 97.25 81 LYS A O 1
ATOM 644 N N . LYS A 1 82 ? 4.332 9.203 27.078 1 97.5 82 LYS A N 1
ATOM 645 C CA . LYS A 1 82 ? 3.252 8.961 28.031 1 97.5 82 LYS A CA 1
ATOM 646 C C . LYS A 1 82 ? 2.18 10.039 27.922 1 97.5 82 LYS A C 1
ATOM 648 O O . LYS A 1 82 ? 0.988 9.734 27.844 1 97.5 82 LYS A O 1
ATOM 653 N N . ILE A 1 83 ? 2.543 11.312 27.938 1 98.38 83 ILE A N 1
ATOM 654 C CA . ILE A 1 83 ? 1.586 12.414 27.922 1 98.38 83 ILE A CA 1
ATOM 655 C C . ILE A 1 83 ? 0.827 12.414 26.594 1 98.38 83 ILE A C 1
ATOM 657 O O . ILE A 1 83 ? -0.393 12.594 26.562 1 98.38 83 ILE A O 1
ATOM 661 N N . ILE A 1 84 ? 1.555 12.18 25.547 1 98.31 84 ILE A N 1
ATOM 662 C CA . ILE A 1 84 ? 0.94 12.156 24.219 1 98.31 84 ILE A CA 1
ATOM 663 C C . ILE A 1 84 ? -0.044 10.992 24.125 1 98.31 84 ILE A C 1
ATOM 665 O O . ILE A 1 84 ? -1.174 11.164 23.656 1 98.31 84 ILE A O 1
ATOM 669 N N . ALA A 1 85 ? 0.388 9.781 24.547 1 97.94 85 ALA A N 1
ATOM 670 C CA . ALA A 1 85 ? -0.499 8.617 24.547 1 97.94 85 ALA A CA 1
ATOM 671 C C . ALA A 1 85 ? -1.745 8.875 25.391 1 97.94 85 ALA A C 1
ATOM 673 O O . ALA A 1 85 ? -2.859 8.539 24.969 1 97.94 85 ALA A O 1
ATOM 674 N N . ASP A 1 86 ? -1.576 9.453 26.531 1 97.69 86 ASP A N 1
ATOM 675 C CA . ASP A 1 86 ? -2.691 9.75 27.422 1 97.69 86 ASP A CA 1
ATOM 676 C C . ASP A 1 86 ? -3.689 10.703 26.766 1 97.69 86 ASP A C 1
ATOM 678 O O . ASP A 1 86 ? -4.902 10.5 26.859 1 97.69 86 ASP A O 1
ATOM 682 N N . GLU A 1 87 ? -3.16 11.734 26.141 1 97.56 87 GLU A N 1
ATOM 683 C CA . GLU A 1 87 ? -4.02 12.695 25.453 1 97.56 87 GLU A CA 1
ATOM 684 C C . GLU A 1 87 ? -4.793 12.031 24.312 1 97.56 87 GLU A C 1
ATOM 686 O O . GLU A 1 87 ? -5.98 12.297 24.125 1 97.56 87 GLU A O 1
ATOM 691 N N . LEU A 1 88 ? -4.109 11.211 23.578 1 97.25 88 LEU A N 1
ATOM 692 C CA . LEU A 1 88 ? -4.746 10.516 22.453 1 97.25 88 LEU A CA 1
ATOM 693 C C . LEU A 1 88 ? -5.828 9.562 22.969 1 97.25 88 LEU A C 1
ATOM 695 O O . LEU A 1 88 ? -6.91 9.477 22.375 1 97.25 88 LEU A O 1
ATOM 699 N N . ILE A 1 89 ? -5.539 8.805 24.016 1 97.19 89 ILE A N 1
ATOM 700 C CA . ILE A 1 89 ? -6.477 7.848 24.578 1 97.19 89 ILE A CA 1
ATOM 701 C C . ILE A 1 89 ? -7.695 8.586 25.141 1 97.19 89 ILE A C 1
ATOM 703 O O . ILE A 1 89 ? -8.836 8.164 24.922 1 97.19 89 ILE A O 1
ATOM 707 N N . GLU A 1 90 ? -7.457 9.68 25.812 1 97.06 90 GLU A N 1
ATOM 708 C CA . GLU A 1 90 ? -8.555 10.477 26.344 1 97.06 90 GLU A CA 1
ATOM 709 C C . GLU A 1 90 ? -9.453 10.992 25.234 1 97.06 90 GLU A C 1
ATOM 711 O O . GLU A 1 90 ? -10.68 10.945 25.344 1 97.06 90 GLU A O 1
ATOM 716 N N . TRP A 1 91 ? -8.852 11.5 24.266 1 96 91 TRP A N 1
ATOM 717 C CA . TRP A 1 91 ? -9.594 11.992 23.109 1 96 91 TRP A CA 1
ATOM 718 C C . TRP A 1 91 ? -10.398 10.867 22.453 1 96 91 TRP A C 1
ATOM 720 O O . TRP A 1 91 ? -11.562 11.047 22.109 1 96 91 TRP A O 1
ATOM 730 N N . ALA A 1 92 ? -9.758 9.711 22.25 1 94.5 92 ALA A N 1
ATOM 731 C CA . ALA A 1 92 ? -10.406 8.57 21.609 1 94.5 92 ALA A CA 1
ATOM 732 C C . ALA A 1 92 ? -11.617 8.102 22.422 1 94.5 92 ALA A C 1
ATOM 734 O O . ALA A 1 92 ? -12.641 7.734 21.844 1 94.5 92 ALA A O 1
ATOM 735 N N . ASN A 1 93 ? -11.477 8.117 23.672 1 94.56 93 ASN A N 1
ATOM 736 C CA . ASN A 1 93 ? -12.586 7.754 24.547 1 94.56 93 ASN A CA 1
ATOM 737 C C . ASN A 1 93 ? -13.719 8.773 24.469 1 94.56 93 ASN A C 1
ATOM 739 O O . ASN A 1 93 ? -14.891 8.398 24.359 1 94.56 93 ASN A O 1
ATOM 743 N N . ALA A 1 94 ? -13.344 10 24.484 1 93 94 ALA A N 1
ATOM 744 C CA . ALA A 1 94 ? -14.336 11.078 24.484 1 93 94 ALA A CA 1
ATOM 745 C C . ALA A 1 94 ? -15.117 11.102 23.172 1 93 94 ALA A C 1
ATOM 747 O O . ALA A 1 94 ? -16.297 11.461 23.156 1 93 94 ALA A O 1
ATOM 748 N N . THR A 1 95 ? -14.523 10.664 22.125 1 90.5 95 THR A N 1
ATOM 749 C CA . THR A 1 95 ? -15.148 10.75 20.812 1 90.5 95 THR A CA 1
ATOM 750 C C . THR A 1 95 ? -15.609 9.367 20.344 1 90.5 95 THR A C 1
ATOM 752 O O . THR A 1 95 ? -16.062 9.211 19.219 1 90.5 95 THR A O 1
ATOM 755 N N . ASN A 1 96 ? -15.414 8.312 21.156 1 90.81 96 ASN A N 1
ATOM 756 C CA . ASN A 1 96 ? -15.719 6.93 20.797 1 90.81 96 ASN A CA 1
ATOM 757 C C . ASN A 1 96 ? -14.984 6.5 19.531 1 90.81 96 ASN A C 1
ATOM 759 O O . ASN A 1 96 ? -15.578 5.867 18.656 1 90.81 96 ASN A O 1
ATOM 763 N N . ALA A 1 97 ? -13.797 6.934 19.469 1 86.56 97 ALA A N 1
ATOM 764 C CA . ALA A 1 97 ? -13.008 6.723 18.25 1 86.56 97 ALA A CA 1
ATOM 765 C C . ALA A 1 97 ? -12.641 5.25 18.094 1 86.56 97 ALA A C 1
ATOM 767 O O . ALA A 1 97 ? -12.453 4.77 16.969 1 86.56 97 ALA A O 1
ATOM 768 N N . PHE A 1 98 ? -12.586 4.516 19.188 1 84.19 98 PHE A N 1
ATOM 769 C CA . PHE A 1 98 ? -12.281 3.088 19.109 1 84.19 98 PHE A CA 1
ATOM 770 C C . PHE A 1 98 ? -13.422 2.332 18.422 1 84.19 98 PHE A C 1
ATOM 772 O O . PHE A 1 98 ? -13.172 1.424 17.625 1 84.19 98 PHE A O 1
ATOM 779 N N . LYS A 1 99 ? -14.617 2.707 18.625 1 80.56 99 LYS A N 1
ATOM 780 C CA . LYS A 1 99 ? -15.805 2.012 18.141 1 80.56 99 LYS A CA 1
ATOM 781 C C . LYS A 1 99 ? -16.219 2.525 16.766 1 80.56 99 LYS A C 1
ATOM 783 O O . LYS A 1 99 ? -16.688 1.758 15.914 1 80.56 99 LYS A O 1
ATOM 788 N N . ASN A 1 100 ? -15.953 3.777 16.516 1 79.44 100 ASN A N 1
ATOM 789 C CA . ASN A 1 100 ? -16.453 4.41 15.305 1 79.44 100 ASN A CA 1
ATOM 790 C C . ASN A 1 100 ? -15.414 4.391 14.188 1 79.44 100 ASN A C 1
ATOM 792 O O . ASN A 1 100 ? -15.562 5.082 13.18 1 79.44 100 ASN A O 1
ATOM 796 N N . ASN A 1 101 ? -14.391 3.711 14.328 1 77.56 101 ASN A N 1
ATOM 797 C CA . ASN A 1 101 ? -13.344 3.498 13.336 1 77.56 101 ASN A CA 1
ATOM 798 C C . ASN A 1 101 ? -12.742 4.82 12.859 1 77.56 101 ASN A C 1
ATOM 800 O O . ASN A 1 101 ? -12.539 5.016 11.656 1 77.56 101 ASN A O 1
ATOM 804 N N . ILE A 1 102 ? -12.602 5.707 13.727 1 82.88 102 ILE A N 1
ATOM 805 C CA . ILE A 1 102 ? -11.969 6.992 13.461 1 82.88 102 ILE A CA 1
ATOM 806 C C . ILE A 1 102 ? -10.445 6.848 13.547 1 82.88 102 ILE A C 1
ATOM 808 O O . ILE A 1 102 ? -9.719 7.445 12.758 1 82.88 102 ILE A O 1
ATOM 812 N N . LEU A 1 103 ? -9.984 6.004 14.477 1 88.5 103 LEU A N 1
ATOM 813 C CA . LEU A 1 103 ? -8.555 5.734 14.594 1 88.5 103 LEU A CA 1
ATOM 814 C C . LEU A 1 103 ? -8.086 4.816 13.469 1 88.5 103 LEU A C 1
ATOM 816 O O . LEU A 1 103 ? -8.727 3.803 13.18 1 88.5 103 LEU A O 1
ATOM 820 N N . GLY A 1 104 ? -7.004 5.27 12.797 1 90.31 104 GLY A N 1
ATOM 821 C CA . GLY A 1 104 ? -6.391 4.324 11.883 1 90.31 104 GLY A CA 1
ATOM 822 C C . GLY A 1 104 ? -5.93 3.047 12.555 1 90.31 104 GLY A C 1
ATOM 823 O O . GLY A 1 104 ? -5.73 3.02 13.773 1 90.31 104 GLY A O 1
ATOM 824 N N . PRO A 1 105 ? -5.758 1.986 11.805 1 90.19 105 PRO A N 1
ATOM 825 C CA . PRO A 1 105 ? -5.43 0.673 12.359 1 90.19 105 PRO A CA 1
ATOM 826 C C . PRO A 1 105 ? -4.133 0.682 13.164 1 90.19 105 PRO A C 1
ATOM 828 O O . PRO A 1 105 ? -4.035 0.012 14.195 1 90.19 105 PRO A O 1
ATOM 831 N N . SER A 1 106 ? -3.098 1.426 12.766 1 93.5 106 SER A N 1
ATOM 832 C CA . SER A 1 106 ? -1.831 1.477 13.484 1 93.5 106 SER A CA 1
ATOM 833 C C . SER A 1 106 ? -1.996 2.141 14.844 1 93.5 106 SER A C 1
ATOM 835 O O . SER A 1 106 ? -1.533 1.614 15.859 1 93.5 106 SER A O 1
ATOM 837 N N . SER A 1 107 ? -2.639 3.271 14.844 1 95.19 107 SER A N 1
ATOM 838 C CA . SER A 1 107 ? -2.869 3.982 16.094 1 95.19 107 SER A CA 1
ATOM 839 C C . SER A 1 107 ? -3.764 3.176 17.031 1 95.19 107 SER A C 1
ATOM 841 O O . SER A 1 107 ? -3.51 3.109 18.234 1 95.19 107 SER A O 1
ATOM 843 N N . LYS A 1 108 ? -4.812 2.564 16.516 1 94.19 108 LYS A N 1
ATOM 844 C CA . LYS A 1 108 ? -5.727 1.751 17.312 1 94.19 108 LYS A CA 1
ATOM 845 C C . LYS A 1 108 ? -4.988 0.61 18 1 94.19 108 LYS A C 1
ATOM 847 O O . LYS A 1 108 ? -5.188 0.372 19.203 1 94.19 108 LYS A O 1
ATOM 852 N N . ALA A 1 109 ? -4.141 -0.086 17.219 1 94.69 109 ALA A N 1
ATOM 853 C CA . ALA A 1 109 ? -3.396 -1.218 17.766 1 94.69 109 ALA A CA 1
ATOM 854 C C . ALA A 1 109 ? -2.439 -0.765 18.875 1 94.69 109 ALA A C 1
ATOM 856 O O . ALA A 1 109 ? -2.357 -1.391 19.922 1 94.69 109 ALA A O 1
ATOM 857 N N . ALA A 1 110 ? -1.731 0.304 18.625 1 96.38 110 ALA A N 1
ATOM 858 C CA . ALA A 1 110 ? -0.735 0.81 19.562 1 96.38 110 ALA A CA 1
ATOM 859 C C . ALA A 1 110 ? -1.392 1.285 20.859 1 96.38 110 ALA A C 1
ATOM 861 O O . ALA A 1 110 ? -0.953 0.924 21.953 1 96.38 110 ALA A O 1
ATOM 862 N N . LEU A 1 111 ? -2.467 2.084 20.766 1 96.44 111 LEU A N 1
ATOM 863 C CA . LEU A 1 111 ? -3.121 2.67 21.922 1 96.44 111 LEU A CA 1
ATOM 864 C C . LEU A 1 111 ? -3.867 1.604 22.719 1 96.44 111 LEU A C 1
ATOM 866 O O . LEU A 1 111 ? -3.926 1.671 23.953 1 96.44 111 LEU A O 1
ATOM 870 N N . THR A 1 112 ? -4.422 0.595 22.031 1 96.19 112 THR A N 1
ATOM 871 C CA . THR A 1 112 ? -5.047 -0.532 22.719 1 96.19 112 THR A CA 1
ATOM 872 C C . THR A 1 112 ? -4.02 -1.29 23.562 1 96.19 112 THR A C 1
ATOM 874 O O . THR A 1 112 ? -4.301 -1.669 24.703 1 96.19 112 THR A O 1
ATOM 877 N N . ALA A 1 113 ? -2.861 -1.496 22.969 1 96.81 113 ALA A N 1
ATOM 878 C CA . ALA A 1 113 ? -1.793 -2.174 23.703 1 96.81 113 ALA A CA 1
ATOM 879 C C . ALA A 1 113 ? -1.4 -1.393 24.953 1 96.81 113 ALA A C 1
ATOM 881 O O . ALA A 1 113 ? -1.188 -1.978 26.016 1 96.81 113 ALA A O 1
ATOM 882 N N . ILE A 1 114 ? -1.338 -0.117 24.844 1 95.81 114 ILE A N 1
ATOM 883 C CA . ILE A 1 114 ? -0.975 0.737 25.969 1 95.81 114 ILE A CA 1
ATOM 884 C C . ILE A 1 114 ? -2.039 0.633 27.062 1 95.81 114 ILE A C 1
ATOM 886 O O . ILE A 1 114 ? -1.713 0.481 28.234 1 95.81 114 ILE A O 1
ATOM 890 N N . ILE A 1 115 ? -3.324 0.658 26.688 1 96 115 ILE A N 1
ATOM 891 C CA . ILE A 1 115 ? -4.445 0.574 27.609 1 96 115 ILE A CA 1
ATOM 892 C C . ILE A 1 115 ? -4.41 -0.767 28.344 1 96 115 ILE A C 1
ATOM 894 O O . ILE A 1 115 ? -4.695 -0.837 29.547 1 96 115 ILE A O 1
ATOM 898 N N . GLN A 1 116 ? -3.963 -1.798 27.641 1 97.19 116 GLN A N 1
ATOM 899 C CA . GLN A 1 116 ? -3.975 -3.154 28.188 1 97.19 116 GLN A CA 1
ATOM 900 C C . GLN A 1 116 ? -2.676 -3.463 28.922 1 97.19 116 GLN A C 1
ATOM 902 O O . GLN A 1 116 ? -2.51 -4.559 29.469 1 97.19 116 GLN A O 1
ATOM 907 N N . GLY A 1 117 ? -1.735 -2.555 28.922 1 95.94 117 GLY A N 1
ATOM 908 C CA . GLY A 1 117 ? -0.469 -2.756 29.609 1 95.94 117 GLY A CA 1
ATOM 909 C C . GLY A 1 117 ? 0.488 -3.652 28.844 1 95.94 117 GLY A C 1
ATOM 910 O O . GLY A 1 117 ? 1.385 -4.258 29.438 1 95.94 117 GLY A O 1
ATOM 911 N N . GLU A 1 118 ? 0.201 -3.756 27.547 1 96.38 118 GLU A N 1
ATOM 912 C CA . GLU A 1 118 ? 1.068 -4.551 26.688 1 96.38 118 GLU A CA 1
ATOM 913 C C . GLU A 1 118 ? 2.174 -3.697 26.078 1 96.38 118 GLU A C 1
ATOM 915 O O . GLU A 1 118 ? 2.129 -2.467 26.156 1 96.38 118 GLU A O 1
ATOM 920 N N . ASP A 1 119 ? 3.164 -4.367 25.594 1 95.75 119 ASP A N 1
ATOM 921 C CA . ASP A 1 119 ? 4.234 -3.66 24.891 1 95.75 119 ASP A CA 1
ATOM 922 C C . ASP A 1 119 ? 3.75 -3.098 23.562 1 95.75 119 ASP A C 1
ATOM 924 O O . ASP A 1 119 ? 3.643 -3.832 22.578 1 95.75 119 ASP A O 1
ATOM 928 N N . SER A 1 120 ? 3.574 -1.791 23.469 1 95.25 120 SER A N 1
ATOM 929 C CA . SER A 1 120 ? 3.025 -1.156 22.266 1 95.25 120 SER A CA 1
ATOM 930 C C . SER A 1 120 ? 4.016 -1.213 21.109 1 95.25 120 SER A C 1
ATOM 932 O O . SER A 1 120 ? 3.625 -1.09 19.953 1 95.25 120 SER A O 1
ATOM 934 N N . GLN A 1 121 ? 5.273 -1.447 21.359 1 94.06 121 GLN A N 1
ATOM 935 C CA . GLN A 1 121 ? 6.301 -1.462 20.328 1 94.06 121 GLN A CA 1
ATOM 936 C C . GLN A 1 121 ? 6.086 -2.617 19.359 1 94.06 121 GLN A C 1
ATOM 938 O O . GLN A 1 121 ? 6.516 -2.551 18.203 1 94.06 121 GLN A O 1
ATOM 943 N N . LEU A 1 122 ? 5.398 -3.67 19.844 1 93.44 122 LEU A N 1
ATOM 944 C CA . LEU A 1 122 ? 5.07 -4.809 18.984 1 93.44 122 LEU A CA 1
ATOM 945 C C . LEU A 1 122 ? 4.203 -4.375 17.812 1 93.44 122 LEU A C 1
ATOM 947 O O . LEU A 1 122 ? 4.223 -5.008 16.75 1 93.44 122 LEU A O 1
ATOM 951 N N . TYR A 1 123 ? 3.576 -3.262 18 1 94.81 123 TYR A N 1
ATOM 952 C CA . TYR A 1 123 ? 2.66 -2.773 16.984 1 94.81 123 TYR A CA 1
ATOM 953 C C . TYR A 1 123 ? 3.234 -1.551 16.281 1 94.81 123 TYR A C 1
ATOM 955 O O . TYR A 1 123 ? 3.172 -1.449 15.047 1 94.81 123 TYR A O 1
ATOM 963 N N . THR A 1 124 ? 3.863 -0.712 17.016 1 96.75 124 THR A N 1
ATOM 964 C CA . THR A 1 124 ? 4.293 0.569 16.469 1 96.75 124 THR A CA 1
ATOM 965 C C . THR A 1 124 ? 5.422 0.375 15.461 1 96.75 124 THR A C 1
ATOM 967 O O . THR A 1 124 ? 5.559 1.156 14.516 1 96.75 124 THR A O 1
ATOM 970 N N . LYS A 1 125 ? 6.219 -0.66 15.617 1 95.69 125 LYS A N 1
ATOM 971 C CA . LYS A 1 125 ? 7.371 -0.897 14.75 1 95.69 125 LYS A CA 1
ATOM 972 C C . LYS A 1 125 ? 6.93 -1.345 13.359 1 95.69 125 LYS A C 1
ATOM 974 O O . LYS A 1 125 ? 7.707 -1.276 12.406 1 95.69 125 LYS A O 1
ATOM 979 N N . ASN A 1 126 ? 5.633 -1.728 13.234 1 94.19 126 ASN A N 1
ATOM 980 C CA . ASN A 1 126 ? 5.098 -2.207 11.961 1 94.19 126 ASN A CA 1
ATOM 981 C C . ASN A 1 126 ? 4.09 -1.227 11.375 1 94.19 126 ASN A C 1
ATOM 983 O O . ASN A 1 126 ? 3.402 -1.545 10.398 1 94.19 126 ASN A O 1
ATOM 987 N N . ALA A 1 127 ? 3.969 -0.077 11.977 1 96.56 127 ALA A N 1
ATOM 988 C CA . ALA A 1 127 ? 2.955 0.89 11.562 1 96.56 127 ALA A CA 1
ATOM 989 C C . ALA A 1 127 ? 3.318 1.526 10.219 1 96.56 127 ALA A C 1
ATOM 991 O O . ALA A 1 127 ? 4.371 2.156 10.094 1 96.56 127 ALA A O 1
ATOM 992 N N . LEU A 1 128 ? 2.404 1.356 9.25 1 97.19 128 LEU A N 1
ATOM 993 C CA . LEU A 1 128 ? 2.689 1.85 7.906 1 97.19 128 LEU A CA 1
ATOM 994 C C . LEU A 1 128 ? 1.68 2.914 7.492 1 97.19 128 LEU A C 1
ATOM 996 O O . LEU A 1 128 ? 1.813 3.521 6.426 1 97.19 128 LEU A O 1
ATOM 1000 N N . THR A 1 129 ? 0.674 3.162 8.281 1 97.5 129 THR A N 1
ATOM 1001 C CA . THR A 1 129 ? -0.376 4.113 7.93 1 97.5 129 THR A CA 1
ATOM 1002 C C . THR A 1 129 ? 0.05 5.539 8.266 1 97.5 129 THR A C 1
ATOM 1004 O O . THR A 1 129 ? 1.003 5.75 9.016 1 97.5 129 THR A O 1
ATOM 1007 N N . ASN A 1 130 ? -0.617 6.48 7.715 1 98.56 130 ASN A N 1
ATOM 1008 C CA . ASN A 1 130 ? -0.125 7.852 7.625 1 98.56 130 ASN A CA 1
ATOM 1009 C C . ASN A 1 130 ? -0.464 8.648 8.875 1 98.56 130 ASN A C 1
ATOM 1011 O O . ASN A 1 130 ? -0.368 9.875 8.883 1 98.56 130 ASN A O 1
ATOM 1015 N N . GLY A 1 131 ? -0.746 7.996 10 1 98.19 131 GLY A N 1
ATOM 1016 C CA . GLY A 1 131 ? -1.177 8.648 11.227 1 98.19 131 GLY A CA 1
ATOM 1017 C C . GLY A 1 131 ? -0.12 9.555 11.82 1 98.19 131 GLY A C 1
ATOM 1018 O O . GLY A 1 131 ? -0.445 10.578 12.43 1 98.19 131 GLY A O 1
ATOM 1019 N N . SER A 1 132 ? 1.13 9.203 11.695 1 98.5 132 SER A N 1
ATOM 1020 C CA . SER A 1 132 ? 2.215 10.023 12.219 1 98.5 132 SER A CA 1
ATOM 1021 C C . SER A 1 132 ? 2.375 11.312 11.422 1 98.5 132 SER A C 1
ATOM 1023 O O . SER A 1 132 ? 2.709 12.359 11.984 1 98.5 132 SER A O 1
ATOM 1025 N N . ALA A 1 133 ? 2.09 11.242 10.117 1 98.88 133 ALA A N 1
ATOM 1026 C CA . ALA A 1 133 ? 2.322 12.375 9.219 1 98.88 133 ALA A CA 1
ATOM 1027 C C . ALA A 1 133 ? 1.13 13.328 9.219 1 98.88 133 ALA A C 1
ATOM 1029 O O . ALA A 1 133 ? 1.301 14.547 9.133 1 98.88 133 ALA A O 1
ATOM 1030 N N . MET A 1 134 ? -0.043 12.766 9.312 1 98.81 134 MET A N 1
ATOM 1031 C CA . MET A 1 134 ? -1.258 13.555 9.125 1 98.81 134 MET A CA 1
ATOM 1032 C C . MET A 1 134 ? -1.381 14.625 10.203 1 98.81 134 MET A C 1
ATOM 1034 O O . MET A 1 134 ? -2.025 15.648 9.992 1 98.81 134 MET A O 1
ATOM 1038 N N . ARG A 1 135 ? -0.747 14.484 11.359 1 98.62 135 ARG A N 1
ATOM 1039 C CA . ARG A 1 135 ? -0.968 15.359 12.508 1 98.62 135 ARG A CA 1
ATOM 1040 C C . ARG A 1 135 ? 0.287 16.156 12.828 1 98.62 135 ARG A C 1
ATOM 1042 O O . ARG A 1 135 ? 0.355 16.828 13.867 1 98.62 135 ARG A O 1
ATOM 1049 N N . ILE A 1 136 ? 1.319 16.234 11.992 1 98.88 136 ILE A N 1
ATOM 1050 C CA . ILE A 1 136 ? 2.65 16.641 12.414 1 98.88 136 ILE A CA 1
ATOM 1051 C C . ILE A 1 136 ? 2.939 18.047 11.898 1 98.88 136 ILE A C 1
ATOM 1053 O O . ILE A 1 136 ? 3.883 18.703 12.352 1 98.88 136 ILE A O 1
ATOM 1057 N N . ALA A 1 137 ? 2.176 18.578 10.984 1 98.88 137 ALA A N 1
ATOM 1058 C CA . ALA A 1 137 ? 2.518 19.75 10.188 1 98.88 137 ALA A CA 1
ATOM 1059 C C . ALA A 1 137 ? 2.863 20.938 11.078 1 98.88 137 ALA A C 1
ATOM 1061 O O . ALA A 1 137 ? 3.893 21.594 10.883 1 98.88 137 ALA A O 1
ATOM 1062 N N . PRO A 1 138 ? 2.129 21.281 12.148 1 98.75 138 PRO A N 1
ATOM 1063 C CA . PRO A 1 138 ? 2.428 22.469 12.945 1 98.75 138 PRO A CA 1
ATOM 1064 C C . PRO A 1 138 ? 3.789 22.391 13.633 1 98.75 138 PRO A C 1
ATOM 1066 O O . PRO A 1 138 ? 4.383 23.422 13.953 1 98.75 138 PRO A O 1
ATOM 1069 N N . ILE A 1 139 ? 4.289 21.219 13.859 1 98.75 139 ILE A N 1
ATOM 1070 C CA . ILE A 1 139 ? 5.574 21.016 14.523 1 98.75 139 ILE A CA 1
ATOM 1071 C C . ILE A 1 139 ? 6.688 21.656 13.688 1 98.75 139 ILE A C 1
ATOM 1073 O O . ILE A 1 139 ? 7.68 22.141 14.234 1 98.75 139 ILE A O 1
ATOM 1077 N N . GLY A 1 140 ? 6.453 21.656 12.359 1 98.75 140 GLY A N 1
ATOM 1078 C CA . GLY A 1 140 ? 7.434 22.281 11.484 1 98.75 140 GLY A CA 1
ATOM 1079 C C . GLY A 1 140 ? 7.664 23.75 11.789 1 98.75 140 GLY A C 1
ATOM 1080 O O . GLY A 1 140 ? 8.727 24.297 11.484 1 98.75 140 GLY A O 1
ATOM 1081 N N . THR A 1 141 ? 6.723 24.438 12.391 1 98.5 141 THR A N 1
ATOM 1082 C CA . THR A 1 141 ? 6.816 25.875 12.641 1 98.5 141 THR A CA 1
ATOM 1083 C C . THR A 1 141 ? 7.703 26.141 13.852 1 98.5 141 THR A C 1
ATOM 1085 O O . THR A 1 141 ? 8.094 27.297 14.094 1 98.5 141 THR A O 1
ATOM 1088 N N . LEU A 1 142 ? 8.117 25.141 14.57 1 98.31 142 LEU A N 1
ATOM 1089 C CA . LEU A 1 142 ? 8.898 25.297 15.789 1 98.31 142 LEU A CA 1
ATOM 1090 C C . LEU A 1 142 ? 10.391 25.359 15.477 1 98.31 142 LEU A C 1
ATOM 1092 O O . LEU A 1 142 ? 11.195 25.766 16.328 1 98.31 142 LEU A O 1
ATOM 1096 N N . PHE A 1 143 ? 10.75 24.984 14.25 1 98.25 143 PHE A N 1
ATOM 1097 C CA . PHE A 1 143 ? 12.156 24.766 13.945 1 98.25 143 PHE A CA 1
ATOM 1098 C C . PHE A 1 143 ? 12.602 25.672 12.789 1 98.25 143 PHE A C 1
ATOM 1100 O O . PHE A 1 143 ? 11.766 26.203 12.062 1 98.25 143 PHE A O 1
ATOM 1107 N N . SER A 1 144 ? 13.93 25.859 12.68 1 97.5 144 SER A N 1
ATOM 1108 C CA . SER A 1 144 ? 14.516 26.547 11.531 1 97.5 144 SER A CA 1
ATOM 1109 C C . SER A 1 144 ? 15.094 25.547 10.531 1 97.5 144 SER A C 1
ATOM 1111 O O . SER A 1 144 ? 15.312 24.391 10.859 1 97.5 144 SER A O 1
ATOM 1113 N N . LYS A 1 145 ? 15.336 26.062 9.359 1 97.25 145 LYS A N 1
ATOM 1114 C CA . LYS A 1 145 ? 15.844 25.234 8.273 1 97.25 145 LYS A CA 1
ATOM 1115 C C . LYS A 1 145 ? 17.156 24.547 8.656 1 97.25 145 LYS A C 1
ATOM 1117 O O . LYS A 1 145 ? 17.5 23.5 8.117 1 97.25 145 LYS A O 1
ATOM 1122 N N . ASP A 1 146 ? 17.922 25.078 9.633 1 97.56 146 ASP A N 1
ATOM 1123 C CA . ASP A 1 146 ? 19.234 24.562 10 1 97.56 146 ASP A CA 1
ATOM 1124 C C . ASP A 1 146 ? 19.125 23.484 11.078 1 97.56 146 ASP A C 1
ATOM 1126 O O . ASP A 1 146 ? 20.125 22.906 11.484 1 97.56 146 ASP A O 1
ATOM 1130 N N . GLN A 1 147 ? 17.922 23.125 11.492 1 97.88 147 GLN A N 1
ATOM 1131 C CA . GLN A 1 147 ? 17.719 22.203 12.602 1 97.88 147 GLN A CA 1
ATOM 1132 C C . GLN A 1 147 ? 17.078 20.906 12.117 1 97.88 147 GLN A C 1
ATOM 1134 O O . GLN A 1 147 ? 16.141 20.406 12.742 1 97.88 147 GLN A O 1
ATOM 1139 N N . LYS A 1 148 ? 17.609 20.406 11.047 1 97.06 148 LYS A N 1
ATOM 1140 C CA . LYS A 1 148 ? 17.047 19.219 10.422 1 97.06 148 LYS A CA 1
ATOM 1141 C C . LYS A 1 148 ? 17.078 18.031 11.383 1 97.06 148 LYS A C 1
ATOM 1143 O O . LYS A 1 148 ? 16.062 17.344 11.578 1 97.06 148 LYS A O 1
ATOM 1148 N N . VAL A 1 149 ? 18.203 17.766 11.977 1 98.31 149 VAL A N 1
ATOM 1149 C CA . VAL A 1 149 ? 18.406 16.609 12.828 1 98.31 149 VAL A CA 1
ATOM 1150 C C . VAL A 1 149 ? 17.562 16.734 14.094 1 98.31 149 VAL A C 1
ATOM 1152 O O . VAL A 1 149 ? 16.953 15.758 14.539 1 98.31 149 VAL A O 1
ATOM 1155 N N . GLU A 1 150 ? 17.516 17.938 14.648 1 98.38 150 GLU A N 1
ATOM 1156 C CA . GLU A 1 150 ? 16.703 18.203 15.836 1 98.38 150 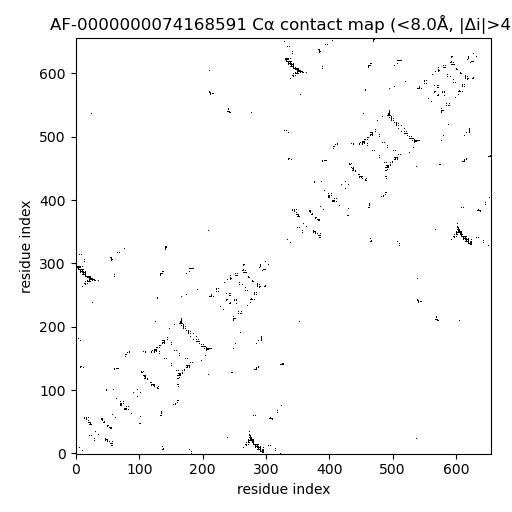GLU A CA 1
ATOM 1157 C C . GLU A 1 150 ? 15.219 17.969 15.547 1 98.38 150 GLU A C 1
ATOM 1159 O O . GLU A 1 150 ? 14.492 17.422 16.375 1 98.38 150 GLU A O 1
ATOM 1164 N N . LEU A 1 151 ? 14.805 18.406 14.375 1 98.62 151 LEU A N 1
ATOM 1165 C CA . LEU A 1 151 ? 13.414 18.219 13.977 1 98.62 151 LEU A CA 1
ATOM 1166 C C . LEU A 1 151 ? 13.086 16.734 13.852 1 98.62 151 LEU A C 1
ATOM 1168 O O . LEU A 1 151 ? 12.039 16.281 14.32 1 98.62 151 LEU A O 1
ATOM 1172 N N . VAL A 1 152 ? 13.984 15.922 13.234 1 98.81 152 VAL A N 1
ATOM 1173 C CA . VAL A 1 152 ? 13.766 14.484 13.062 1 98.81 152 VAL A CA 1
ATOM 1174 C C . VAL A 1 152 ? 13.633 13.82 14.43 1 98.81 152 VAL A C 1
ATOM 1176 O O . VAL A 1 152 ? 12.742 13 14.648 1 98.81 152 VAL A O 1
ATOM 1179 N N . ASN A 1 153 ? 14.516 14.18 15.359 1 98.69 153 ASN A N 1
ATOM 1180 C CA . ASN A 1 153 ? 14.469 13.609 16.703 1 98.69 153 ASN A CA 1
ATOM 1181 C C . ASN A 1 153 ? 13.172 13.961 17.422 1 98.69 153 ASN A C 1
ATOM 1183 O O . ASN A 1 153 ? 12.586 13.125 18.109 1 98.69 153 ASN A O 1
ATOM 1187 N N . TYR A 1 154 ? 12.773 15.195 17.25 1 98.69 154 TYR A N 1
ATOM 1188 C CA . TYR A 1 154 ? 11.539 15.68 17.875 1 98.69 154 TYR A CA 1
ATOM 1189 C C . TYR A 1 154 ? 10.328 14.945 17.328 1 98.69 154 TYR A C 1
ATOM 1191 O O . TYR A 1 154 ? 9.453 14.516 18.078 1 98.69 154 TYR A O 1
ATOM 1199 N N . VAL A 1 155 ? 10.25 14.75 16.016 1 98.81 155 VAL A N 1
ATOM 1200 C CA . VAL A 1 155 ? 9.172 14.039 15.336 1 98.81 155 VAL A CA 1
ATOM 1201 C C . VAL A 1 155 ? 9.148 12.578 15.789 1 98.81 155 VAL A C 1
ATOM 1203 O O . VAL A 1 155 ? 8.078 12.016 16.031 1 98.81 155 VAL A O 1
ATOM 1206 N N . LYS A 1 156 ? 10.359 11.977 15.852 1 98.75 156 LYS A N 1
ATOM 1207 C CA . LYS A 1 156 ? 10.477 10.602 16.328 1 98.75 156 LYS A CA 1
ATOM 1208 C C . LYS A 1 156 ? 9.875 10.453 17.719 1 98.75 156 LYS A C 1
ATOM 1210 O O . LYS A 1 156 ? 9.094 9.531 17.969 1 98.75 156 LYS A O 1
ATOM 1215 N N . GLU A 1 157 ? 10.141 11.367 18.594 1 98.62 157 GLU A N 1
ATOM 1216 C CA . GLU A 1 157 ? 9.648 11.312 19.969 1 98.62 157 GLU A CA 1
ATOM 1217 C C . GLU A 1 157 ? 8.133 11.523 20.016 1 98.62 157 GLU A C 1
ATOM 1219 O O . GLU A 1 157 ? 7.434 10.875 20.797 1 98.62 157 GLU A O 1
ATOM 1224 N N . ILE A 1 158 ? 7.633 12.391 19.188 1 98.56 158 ILE A N 1
ATOM 1225 C CA . ILE A 1 158 ? 6.203 12.664 19.125 1 98.56 158 ILE A CA 1
ATOM 1226 C C . ILE A 1 158 ? 5.465 11.438 18.609 1 98.56 158 ILE A C 1
ATOM 1228 O O . ILE A 1 158 ? 4.363 11.117 19.078 1 98.56 158 ILE A O 1
ATOM 1232 N N . SER A 1 159 ? 6.027 10.75 17.656 1 98.31 159 SER A N 1
ATOM 1233 C CA . SER A 1 159 ? 5.348 9.68 16.938 1 98.31 159 SER A CA 1
ATOM 1234 C C . SER A 1 159 ? 5.461 8.352 17.672 1 98.31 159 SER A C 1
ATOM 1236 O O . SER A 1 159 ? 4.723 7.41 17.391 1 98.31 159 SER A O 1
ATOM 1238 N N . GLU A 1 160 ? 6.293 8.273 18.688 1 97.19 160 GLU A N 1
ATOM 1239 C CA . GLU A 1 160 ? 6.684 7.023 19.344 1 97.19 160 GLU A CA 1
ATOM 1240 C C . GLU A 1 160 ? 5.473 6.309 19.938 1 97.19 160 GLU A C 1
ATOM 1242 O O . GLU A 1 160 ? 5.445 5.074 20 1 97.19 160 GLU A O 1
ATOM 1247 N N . ALA A 1 161 ? 4.453 7.035 20.312 1 95.81 161 ALA A N 1
ATOM 1248 C CA . ALA A 1 161 ? 3.285 6.457 20.969 1 95.81 161 ALA A CA 1
ATOM 1249 C C . ALA A 1 161 ? 2.502 5.566 20 1 95.81 161 ALA A C 1
ATOM 1251 O O . ALA A 1 161 ? 1.839 4.617 20.422 1 95.81 161 ALA A O 1
ATOM 1252 N N . THR A 1 162 ? 2.652 5.855 18.719 1 97.75 162 THR A N 1
ATOM 1253 C CA . THR A 1 162 ? 1.779 5.141 17.797 1 97.75 162 THR A CA 1
ATOM 1254 C C . THR A 1 162 ? 2.576 4.586 16.625 1 97.75 162 THR A C 1
ATOM 1256 O O . THR A 1 162 ? 2.146 3.629 15.969 1 97.75 162 THR A O 1
ATOM 1259 N N . HIS A 1 163 ? 3.664 5.16 16.266 1 98.5 163 HIS A N 1
ATOM 1260 C CA . HIS A 1 163 ? 4.422 4.824 15.062 1 98.5 163 HIS A CA 1
ATOM 1261 C C . HIS A 1 163 ? 5.922 4.871 15.328 1 98.5 163 HIS A C 1
ATOM 1263 O O . HIS A 1 163 ? 6.465 5.922 15.672 1 98.5 163 HIS A O 1
ATOM 1269 N N . THR A 1 164 ? 6.602 3.771 15.047 1 98.31 164 THR A N 1
ATOM 1270 C CA . THR A 1 164 ? 8.047 3.779 15.227 1 98.31 164 THR A CA 1
ATOM 1271 C C . THR A 1 164 ? 8.75 3.156 14.023 1 98.31 164 THR A C 1
ATOM 1273 O O . THR A 1 164 ? 9.961 2.951 14.039 1 98.31 164 THR A O 1
ATOM 1276 N N . SER A 1 165 ? 8.023 2.854 12.945 1 98.5 165 SER A N 1
ATOM 1277 C CA . SER A 1 165 ? 8.633 2.324 11.727 1 98.5 165 SER A CA 1
ATOM 1278 C C . SER A 1 165 ? 9.445 3.393 11.008 1 98.5 165 SER A C 1
ATOM 1280 O O . SER A 1 165 ? 9.219 4.59 11.203 1 98.5 165 SER A O 1
ATOM 1282 N N . ASP A 1 166 ? 10.352 2.969 10.164 1 98.5 166 ASP A N 1
ATOM 1283 C CA . ASP A 1 166 ? 11.227 3.873 9.422 1 98.5 166 ASP A CA 1
ATOM 1284 C C . ASP A 1 166 ? 10.414 4.801 8.523 1 98.5 166 ASP A C 1
ATOM 1286 O O . ASP A 1 166 ? 10.602 6.02 8.547 1 98.5 166 ASP A O 1
ATOM 1290 N N . VAL A 1 167 ? 9.43 4.285 7.836 1 98.56 167 VAL A N 1
ATOM 1291 C CA . VAL A 1 167 ? 8.672 5.098 6.891 1 98.56 167 VAL A CA 1
ATOM 1292 C C . VAL A 1 167 ? 7.773 6.07 7.652 1 98.56 167 VAL A C 1
ATOM 1294 O O . VAL A 1 167 ? 7.438 7.145 7.145 1 98.56 167 VAL A O 1
ATOM 1297 N N . ALA A 1 168 ? 7.309 5.68 8.836 1 98.75 168 ALA A N 1
ATOM 1298 C CA . ALA A 1 168 ? 6.457 6.566 9.625 1 98.75 168 ALA A CA 1
ATOM 1299 C C . ALA A 1 168 ? 7.23 7.797 10.094 1 98.75 168 ALA A C 1
ATOM 1301 O O . ALA A 1 168 ? 6.734 8.922 9.992 1 98.75 168 ALA A O 1
ATOM 1302 N N . ILE A 1 169 ? 8.43 7.578 10.578 1 98.81 169 ILE A N 1
ATOM 1303 C CA . ILE A 1 169 ? 9.266 8.68 11.047 1 98.81 169 ILE A CA 1
ATOM 1304 C C . ILE A 1 169 ? 9.703 9.531 9.859 1 98.81 169 ILE A C 1
ATOM 1306 O O . ILE A 1 169 ? 9.648 10.766 9.922 1 98.81 169 ILE A O 1
ATOM 1310 N N . ALA A 1 170 ? 10.047 8.891 8.781 1 98.94 170 ALA A N 1
ATOM 1311 C CA . ALA A 1 170 ? 10.508 9.609 7.594 1 98.94 170 ALA A CA 1
ATOM 1312 C C . ALA A 1 170 ? 9.391 10.469 7.008 1 98.94 170 ALA A C 1
ATOM 1314 O O . ALA A 1 170 ? 9.586 11.648 6.719 1 98.94 170 ALA A O 1
ATOM 1315 N N . GLY A 1 171 ? 8.234 9.844 6.801 1 98.94 171 GLY A N 1
ATOM 1316 C CA . GLY A 1 171 ? 7.109 10.57 6.23 1 98.94 171 GLY A CA 1
ATOM 1317 C C . GLY A 1 171 ? 6.691 11.766 7.066 1 98.94 171 GLY A C 1
ATOM 1318 O O . GLY A 1 171 ? 6.457 12.852 6.531 1 98.94 171 GLY A O 1
ATOM 1319 N N . ALA A 1 172 ? 6.598 11.555 8.367 1 98.94 172 ALA A N 1
ATOM 1320 C CA . ALA A 1 172 ? 6.227 12.648 9.266 1 98.94 172 ALA A CA 1
ATOM 1321 C C . ALA A 1 172 ? 7.273 13.758 9.242 1 98.94 172 ALA A C 1
ATOM 1323 O O . ALA A 1 172 ? 6.93 14.945 9.227 1 98.94 172 ALA A O 1
ATOM 1324 N N . SER A 1 173 ? 8.531 13.398 9.25 1 98.94 173 SER A N 1
ATOM 1325 C CA . SER A 1 173 ? 9.617 14.375 9.211 1 98.94 173 SER A CA 1
ATOM 1326 C C . SER A 1 173 ? 9.594 15.172 7.91 1 98.94 173 SER A C 1
ATOM 1328 O O . SER A 1 173 ? 9.875 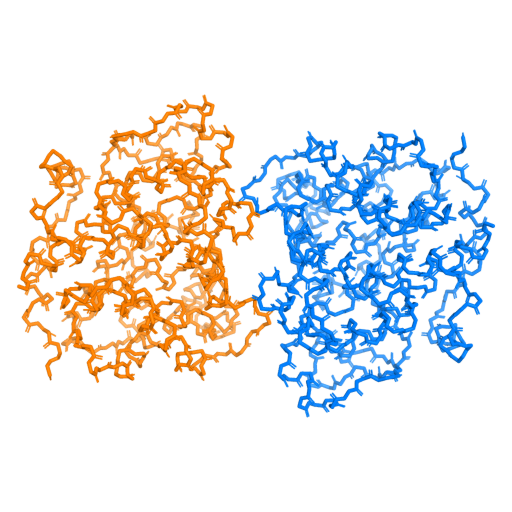16.375 7.906 1 98.94 173 SER A O 1
ATOM 1330 N N . MET A 1 174 ? 9.281 14.5 6.832 1 99 174 MET A N 1
ATOM 1331 C CA . MET A 1 174 ? 9.195 15.164 5.539 1 99 174 MET A CA 1
ATOM 1332 C C . MET A 1 174 ? 8.117 16.25 5.551 1 99 174 MET A C 1
ATOM 1334 O O . MET A 1 174 ? 8.352 17.375 5.098 1 99 174 MET A O 1
ATOM 1338 N N . ILE A 1 175 ? 6.961 15.961 6.086 1 99 175 ILE A N 1
ATOM 1339 C CA . ILE A 1 175 ? 5.859 16.922 6.148 1 99 175 ILE A CA 1
ATOM 1340 C C . ILE A 1 175 ? 6.242 18.078 7.062 1 99 175 ILE A C 1
ATOM 1342 O O . ILE A 1 175 ? 6.066 19.25 6.703 1 99 175 ILE A O 1
ATOM 1346 N N . ALA A 1 176 ? 6.754 17.781 8.258 1 98.94 176 ALA A N 1
ATOM 1347 C CA . ALA A 1 176 ? 7.137 18.828 9.203 1 98.94 176 ALA A CA 1
ATOM 1348 C C . ALA A 1 176 ? 8.203 19.75 8.609 1 98.94 176 ALA A C 1
ATOM 1350 O O . ALA A 1 176 ? 8.109 20.969 8.727 1 98.94 176 ALA A O 1
ATOM 1351 N N . TYR A 1 177 ? 9.18 19.188 7.957 1 98.94 177 TYR A N 1
ATOM 1352 C CA . TYR A 1 177 ? 10.273 19.984 7.422 1 98.94 177 TYR A CA 1
ATOM 1353 C C . TYR A 1 177 ? 9.82 20.797 6.219 1 98.94 177 TYR A C 1
ATOM 1355 O O . TYR A 1 177 ? 10.273 21.922 6.012 1 98.94 177 TYR A O 1
ATOM 1363 N N . ALA A 1 178 ? 8.938 20.203 5.402 1 98.94 178 ALA A N 1
ATOM 1364 C CA . ALA A 1 178 ? 8.336 21 4.332 1 98.94 178 ALA A CA 1
ATOM 1365 C C . ALA A 1 178 ? 7.711 22.281 4.887 1 98.94 178 ALA A C 1
ATOM 1367 O O . ALA A 1 178 ? 7.852 23.359 4.301 1 98.94 178 ALA A O 1
ATOM 1368 N N . VAL A 1 179 ? 7.031 22.141 5.977 1 98.94 179 VAL A N 1
ATOM 1369 C CA . VAL A 1 179 ? 6.406 23.297 6.621 1 98.94 179 VAL A CA 1
ATOM 1370 C C . VAL A 1 179 ? 7.48 24.266 7.102 1 98.94 179 VAL A C 1
ATOM 1372 O O . VAL A 1 179 ? 7.34 25.484 6.949 1 98.94 179 VAL A O 1
ATOM 1375 N N . THR A 1 180 ? 8.555 23.766 7.699 1 98.88 180 THR A N 1
ATOM 1376 C CA . THR A 1 180 ? 9.656 24.594 8.148 1 98.88 180 THR A CA 1
ATOM 1377 C C . THR A 1 180 ? 10.195 25.453 7.004 1 98.88 180 THR A C 1
ATOM 1379 O O . THR A 1 180 ? 10.312 26.672 7.129 1 98.88 180 THR A O 1
ATOM 1382 N N . LEU A 1 181 ? 10.508 24.797 5.914 1 98.88 181 LEU A N 1
ATOM 1383 C CA . LEU A 1 181 ? 11.086 25.484 4.766 1 98.88 181 LEU A CA 1
ATOM 1384 C C . LEU A 1 181 ? 10.086 26.453 4.145 1 98.88 181 LEU A C 1
ATOM 1386 O O . LEU A 1 181 ? 10.453 27.562 3.73 1 98.88 181 LEU A O 1
ATOM 1390 N N . ALA A 1 182 ? 8.844 26 4.051 1 98.88 182 ALA A N 1
ATOM 1391 C CA . ALA A 1 182 ? 7.781 26.844 3.506 1 98.88 182 ALA A CA 1
ATOM 1392 C C . ALA A 1 182 ? 7.598 28.109 4.352 1 98.88 182 ALA A C 1
ATOM 1394 O O . ALA A 1 182 ? 7.484 29.219 3.812 1 98.88 182 ALA A O 1
ATOM 1395 N N . ALA A 1 183 ? 7.586 27.969 5.641 1 98.5 183 ALA A N 1
ATOM 1396 C CA . ALA A 1 183 ? 7.391 29.094 6.555 1 98.5 183 ALA A CA 1
ATOM 1397 C C . ALA A 1 183 ? 8.547 30.078 6.465 1 98.5 183 ALA A C 1
ATOM 1399 O O . ALA A 1 183 ? 8.375 31.266 6.715 1 98.5 183 ALA A O 1
ATOM 1400 N N . GLU A 1 184 ? 9.695 29.578 6.09 1 97.94 184 GLU A N 1
ATOM 1401 C CA . GLU A 1 184 ? 10.859 30.438 5.918 1 97.94 184 GLU A CA 1
ATOM 1402 C C . GLU A 1 184 ? 10.945 30.984 4.488 1 97.94 184 GLU A C 1
ATOM 1404 O O . GLU A 1 184 ? 11.984 31.5 4.078 1 97.94 184 GLU A O 1
ATOM 1409 N N . ASP A 1 185 ? 9.992 30.766 3.689 1 97.44 185 ASP A N 1
ATOM 1410 C CA . ASP A 1 185 ? 9.781 31.312 2.352 1 97.44 185 ASP A CA 1
ATOM 1411 C C . ASP A 1 185 ? 10.828 30.781 1.373 1 97.44 185 ASP A C 1
ATOM 1413 O O . ASP A 1 185 ? 11.289 31.516 0.494 1 97.44 185 ASP A O 1
ATOM 1417 N N . LYS A 1 186 ? 11.289 29.609 1.613 1 98.5 186 LYS A N 1
ATOM 1418 C CA . LYS A 1 186 ? 12.125 28.969 0.604 1 98.5 186 LYS A CA 1
ATOM 1419 C C . LYS A 1 186 ? 11.336 28.688 -0.674 1 98.5 186 LYS A C 1
ATOM 1421 O O . LYS A 1 186 ? 10.109 28.594 -0.643 1 98.5 186 LYS A O 1
ATOM 1426 N N . ASN A 1 187 ? 12.031 28.719 -1.812 1 98.44 187 ASN A N 1
ATOM 1427 C CA . ASN A 1 187 ? 11.312 28.391 -3.039 1 98.44 187 ASN A CA 1
ATOM 1428 C C . ASN A 1 187 ? 11.031 26.891 -3.143 1 98.44 187 ASN A C 1
ATOM 1430 O O . ASN A 1 187 ? 11.586 26.109 -2.383 1 98.44 187 ASN A O 1
ATOM 1434 N N . TRP A 1 188 ? 10.188 26.516 -4.078 1 98.06 188 TRP A N 1
ATOM 1435 C CA . TRP A 1 188 ? 9.68 25.156 -4.129 1 98.06 188 TRP A CA 1
ATOM 1436 C C . TRP A 1 188 ? 10.789 24.172 -4.477 1 98.06 188 TRP A C 1
ATOM 1438 O O . TRP A 1 188 ? 10.773 23.016 -4.027 1 98.06 188 TRP A O 1
ATOM 1448 N N . LYS A 1 189 ? 11.75 24.531 -5.312 1 98.06 189 LYS A N 1
ATOM 1449 C CA . LYS A 1 189 ? 12.891 23.656 -5.574 1 98.06 189 LYS A CA 1
ATOM 1450 C C . LYS A 1 189 ? 13.648 23.344 -4.289 1 98.06 189 LYS A C 1
ATOM 1452 O O . LYS A 1 189 ? 13.992 22.188 -4.035 1 98.06 189 LYS A O 1
ATOM 1457 N N . GLU A 1 190 ? 13.844 24.344 -3.447 1 98.75 190 GLU A N 1
ATOM 1458 C CA . GLU A 1 190 ? 14.523 24.188 -2.164 1 98.75 190 GLU A CA 1
ATOM 1459 C C . GLU A 1 190 ? 13.695 23.328 -1.208 1 98.75 190 GLU A C 1
ATOM 1461 O O . GLU A 1 190 ? 14.25 22.516 -0.456 1 98.75 190 GLU A O 1
ATOM 1466 N N . ILE A 1 191 ? 12.414 23.531 -1.199 1 98.88 191 ILE A N 1
ATOM 1467 C CA . ILE A 1 191 ? 11.539 22.766 -0.323 1 98.88 191 ILE A CA 1
ATOM 1468 C C . ILE A 1 191 ? 11.602 21.281 -0.688 1 98.88 191 ILE A C 1
ATOM 1470 O O . ILE A 1 191 ? 11.797 20.438 0.183 1 98.88 191 ILE A O 1
ATOM 1474 N N . ILE A 1 192 ? 11.523 20.953 -2.006 1 98.75 192 ILE A N 1
ATOM 1475 C CA . ILE A 1 192 ? 11.539 19.562 -2.447 1 98.75 192 ILE A CA 1
ATOM 1476 C C . ILE A 1 192 ? 12.906 18.953 -2.152 1 98.75 192 ILE A C 1
ATOM 1478 O O . ILE A 1 192 ? 12.992 17.828 -1.643 1 98.75 192 ILE A O 1
ATOM 1482 N N . GLU A 1 193 ? 13.961 19.672 -2.457 1 98.81 193 GLU A N 1
ATOM 1483 C CA . GLU A 1 193 ? 15.297 19.172 -2.168 1 98.81 193 GLU A CA 1
ATOM 1484 C C . GLU A 1 193 ? 15.484 18.938 -0.673 1 98.81 193 GLU A C 1
ATOM 1486 O O . GLU A 1 193 ? 16.078 17.922 -0.273 1 98.81 193 GLU A O 1
ATOM 1491 N N . GLY A 1 194 ? 15.023 19.859 0.142 1 98.81 194 GLY A N 1
ATOM 1492 C CA . GLY A 1 194 ? 15.117 19.719 1.586 1 98.81 194 GLY A CA 1
ATOM 1493 C C . GLY A 1 194 ? 14.352 18.516 2.119 1 98.81 194 GLY A C 1
ATOM 1494 O O . GLY A 1 194 ? 14.828 17.828 3.016 1 98.81 194 GLY A O 1
ATOM 1495 N N . VAL A 1 195 ? 13.172 18.328 1.569 1 98.69 195 VAL A N 1
ATOM 1496 C CA . VAL A 1 195 ? 12.32 17.234 2.006 1 98.69 195 VAL A CA 1
ATOM 1497 C C . VAL A 1 195 ? 12.961 15.898 1.643 1 98.69 195 VAL A C 1
ATOM 1499 O O . VAL A 1 195 ? 12.875 14.93 2.402 1 98.69 195 VAL A O 1
ATOM 1502 N N . LEU A 1 196 ? 13.594 15.82 0.488 1 98.81 196 LEU A N 1
ATOM 1503 C CA . LEU A 1 196 ? 14.32 14.617 0.092 1 98.81 196 LEU A CA 1
ATOM 1504 C C . LEU A 1 196 ? 15.531 14.391 0.991 1 98.81 196 LEU A C 1
ATOM 1506 O O . LEU A 1 196 ? 15.82 13.25 1.372 1 98.81 196 LEU A O 1
ATOM 1510 N N . ASP A 1 197 ? 16.188 15.43 1.378 1 98.69 197 ASP A N 1
ATOM 1511 C CA . ASP A 1 197 ? 17.359 15.352 2.256 1 98.69 197 ASP A CA 1
ATOM 1512 C C . ASP A 1 197 ? 16.969 14.844 3.641 1 98.69 197 ASP A C 1
ATOM 1514 O O . ASP A 1 197 ? 17.656 14.008 4.223 1 98.69 197 ASP A O 1
ATOM 1518 N N . ILE A 1 198 ? 15.914 15.328 4.188 1 98.75 198 ILE A N 1
ATOM 1519 C CA . ILE A 1 198 ? 15.547 14.953 5.547 1 98.75 198 ILE A CA 1
ATOM 1520 C C . ILE A 1 198 ? 15.055 13.508 5.57 1 98.75 198 ILE A C 1
ATOM 1522 O O . ILE A 1 198 ? 15.195 12.812 6.578 1 98.75 198 ILE A O 1
ATOM 1526 N N . HIS A 1 199 ? 14.414 13.109 4.457 1 98.81 199 HIS A N 1
ATOM 1527 C CA . HIS A 1 199 ? 14.055 11.695 4.344 1 98.81 199 HIS A CA 1
ATOM 1528 C C . HIS A 1 199 ? 15.258 10.797 4.621 1 98.81 199 HIS A C 1
ATOM 1530 O O . HIS A 1 199 ? 15.141 9.812 5.348 1 98.81 199 HIS A O 1
ATOM 1536 N N . ASP A 1 200 ? 16.422 11.117 4.062 1 98.44 200 ASP A N 1
ATOM 1537 C CA . ASP A 1 200 ? 17.625 10.305 4.172 1 98.44 200 ASP A CA 1
ATOM 1538 C C . ASP A 1 200 ? 18.109 10.211 5.617 1 98.44 200 ASP A C 1
ATOM 1540 O O . ASP A 1 200 ? 18.656 9.195 6.035 1 98.44 200 ASP A O 1
ATOM 1544 N N . ILE A 1 201 ? 17.844 11.234 6.379 1 98.69 201 ILE A N 1
ATOM 1545 C CA . ILE A 1 201 ? 18.203 11.258 7.789 1 98.69 201 ILE A CA 1
ATOM 1546 C C . ILE A 1 201 ? 17.172 10.477 8.602 1 98.69 201 ILE A C 1
ATOM 1548 O O . ILE A 1 201 ? 17.531 9.609 9.398 1 98.69 201 ILE A O 1
ATOM 1552 N N . ALA A 1 202 ? 15.938 10.711 8.344 1 98.88 202 ALA A N 1
ATOM 1553 C CA . ALA A 1 202 ? 14.844 10.234 9.188 1 98.88 202 ALA A CA 1
ATOM 1554 C C . ALA A 1 202 ? 14.602 8.742 8.984 1 98.88 202 ALA A C 1
ATOM 1556 O O . ALA A 1 202 ? 14.219 8.031 9.914 1 98.88 202 ALA A O 1
ATOM 1557 N N . ILE A 1 203 ? 14.898 8.242 7.738 1 98.56 203 ILE A N 1
ATOM 1558 C CA . ILE A 1 203 ? 14.602 6.852 7.398 1 98.56 203 ILE A CA 1
ATOM 1559 C C . ILE A 1 203 ? 15.469 5.918 8.234 1 98.56 203 ILE A C 1
ATOM 1561 O O . ILE A 1 203 ? 15.148 4.734 8.391 1 98.56 203 ILE A O 1
ATOM 1565 N N . LYS A 1 204 ? 16.547 6.43 8.844 1 97.88 204 LYS A N 1
ATOM 1566 C CA . LYS A 1 204 ? 17.484 5.629 9.633 1 97.88 204 LYS A CA 1
ATOM 1567 C C . LYS A 1 204 ? 17.031 5.539 11.086 1 97.88 204 LYS A C 1
ATOM 1569 O O . LYS A 1 204 ? 17.594 4.77 11.875 1 97.88 204 LYS A O 1
ATOM 1574 N N . GLU A 1 205 ? 15.945 6.27 11.461 1 97.75 205 GLU A N 1
ATOM 1575 C CA . GLU A 1 205 ? 15.602 6.461 12.867 1 97.75 205 GLU A CA 1
ATOM 1576 C C . GLU A 1 205 ? 14.508 5.484 13.305 1 97.75 205 GLU A C 1
ATOM 1578 O O . GLU A 1 205 ? 14.188 5.398 14.492 1 97.75 205 GLU A O 1
ATOM 1583 N N . GLY A 1 206 ? 13.961 4.738 12.43 1 96.94 206 GLY A N 1
ATOM 1584 C CA . GLY A 1 206 ? 12.883 3.824 12.781 1 96.94 206 GLY A CA 1
ATOM 1585 C C . GLY A 1 206 ? 13.172 2.383 12.414 1 96.94 206 GLY A C 1
ATOM 1586 O O . GLY A 1 206 ? 14.203 2.092 11.797 1 96.94 206 GLY A O 1
ATOM 1587 N N . GLU A 1 207 ? 12.266 1.483 12.867 1 97.25 207 GLU A N 1
ATOM 1588 C CA . GLU A 1 207 ? 12.383 0.075 12.5 1 97.25 207 GLU A CA 1
ATOM 1589 C C . GLU A 1 207 ? 12.234 -0.121 11 1 97.25 207 GLU A C 1
ATOM 1591 O O . GLU A 1 207 ? 11.242 0.307 10.406 1 97.25 207 GLU A O 1
ATOM 1596 N N . GLN A 1 208 ? 13.211 -0.775 10.445 1 96.5 208 GLN A N 1
ATOM 1597 C CA . GLN A 1 208 ? 13.227 -0.958 9 1 96.5 208 GLN A CA 1
ATOM 1598 C C . GLN A 1 208 ? 12.023 -1.78 8.531 1 96.5 208 GLN A C 1
ATOM 1600 O O . GLN A 1 208 ? 11.648 -2.76 9.18 1 96.5 208 GLN A O 1
ATOM 1605 N N . THR A 1 209 ? 11.43 -1.344 7.477 1 97.81 209 THR A N 1
ATOM 1606 C CA . THR A 1 209 ? 10.344 -2.049 6.809 1 97.81 209 THR A CA 1
ATOM 1607 C C . THR A 1 209 ? 10.711 -2.373 5.363 1 97.81 209 THR A C 1
ATOM 1609 O O . THR A 1 209 ? 11.758 -1.943 4.875 1 97.81 209 THR A O 1
ATOM 1612 N N . PHE A 1 210 ? 9.875 -3.139 4.66 1 98.12 210 PHE A N 1
ATOM 1613 C CA . PHE A 1 210 ? 10.102 -3.412 3.246 1 98.12 210 PHE A CA 1
ATOM 1614 C C . PHE A 1 210 ? 9.219 -2.523 2.375 1 98.12 210 PHE A C 1
ATOM 1616 O O . PHE A 1 210 ? 8.844 -2.914 1.27 1 98.12 210 PHE A O 1
ATOM 1623 N N . SER A 1 211 ? 8.875 -1.359 2.873 1 98.38 211 SER A N 1
ATOM 1624 C CA . SER A 1 211 ? 7.98 -0.427 2.193 1 98.38 211 SER A CA 1
ATOM 1625 C C . SER A 1 211 ? 8.664 0.228 1.001 1 98.38 211 SER A C 1
ATOM 1627 O O . SER A 1 211 ? 9.891 0.379 0.989 1 98.38 211 SER A O 1
ATOM 1629 N N . ALA A 1 212 ? 7.832 0.616 0.006 1 98.62 212 ALA A N 1
ATOM 1630 C CA . ALA A 1 212 ? 8.328 1.476 -1.066 1 98.62 212 ALA A CA 1
ATOM 1631 C C . ALA A 1 212 ? 8.867 2.789 -0.511 1 98.62 212 ALA A C 1
ATOM 1633 O O . ALA A 1 212 ? 8.57 3.16 0.626 1 98.62 212 ALA A O 1
ATOM 1634 N N . SER A 1 213 ? 9.656 3.459 -1.304 1 98.81 213 SER A N 1
ATOM 1635 C CA . SER A 1 213 ? 10.352 4.664 -0.857 1 98.81 213 SER A CA 1
ATOM 1636 C C . SER A 1 213 ? 9.484 5.902 -1.041 1 98.81 213 SER A C 1
ATOM 1638 O O . SER A 1 213 ? 9.086 6.23 -2.162 1 98.81 213 SER A O 1
ATOM 1640 N N . ILE A 1 214 ? 9.242 6.613 0.055 1 98.88 214 ILE A N 1
ATOM 1641 C CA . ILE A 1 214 ? 8.5 7.867 -0.014 1 98.88 214 ILE A CA 1
ATOM 1642 C C . ILE A 1 214 ? 9.266 8.875 -0.874 1 98.88 214 ILE A C 1
ATOM 1644 O O . ILE A 1 214 ? 8.672 9.562 -1.703 1 98.88 214 ILE A O 1
ATOM 1648 N N . ALA A 1 215 ? 10.555 8.938 -0.68 1 98.88 215 ALA A N 1
ATOM 1649 C CA . ALA A 1 215 ? 11.406 9.898 -1.384 1 98.88 215 ALA A CA 1
ATOM 1650 C C . ALA A 1 215 ? 11.406 9.625 -2.887 1 98.88 215 ALA A C 1
ATOM 1652 O O . ALA A 1 215 ? 11.297 10.555 -3.689 1 98.88 215 ALA A O 1
ATOM 1653 N N . GLU A 1 216 ? 11.555 8.367 -3.305 1 98.81 216 GLU A N 1
ATOM 1654 C CA . GLU A 1 216 ? 11.633 8.047 -4.727 1 98.81 216 GLU A CA 1
ATOM 1655 C C . GLU A 1 216 ? 10.281 8.266 -5.414 1 98.81 216 GLU A C 1
ATOM 1657 O O . GLU A 1 216 ? 10.234 8.68 -6.574 1 98.81 216 GLU A O 1
ATOM 1662 N N . ARG A 1 217 ? 9.195 7.934 -4.742 1 98.88 217 ARG A N 1
ATOM 1663 C CA . ARG A 1 217 ? 7.875 8.219 -5.293 1 98.88 217 ARG A CA 1
ATOM 1664 C C . ARG A 1 217 ? 7.645 9.719 -5.414 1 98.88 217 ARG A C 1
ATOM 1666 O O . ARG A 1 217 ? 7.012 10.188 -6.363 1 98.88 217 ARG A O 1
ATOM 1673 N N . LEU A 1 218 ? 8.141 10.477 -4.43 1 98.88 218 LEU A N 1
ATOM 1674 C CA . LEU A 1 218 ? 8.031 11.93 -4.52 1 98.88 218 LEU A CA 1
ATOM 1675 C C . LEU A 1 218 ? 8.82 12.461 -5.711 1 98.88 218 LEU A C 1
ATOM 1677 O O . LEU A 1 218 ? 8.344 13.328 -6.441 1 98.88 218 LEU A O 1
ATOM 1681 N N . LYS A 1 219 ? 10.086 11.977 -5.883 1 98.62 219 LYS A N 1
ATOM 1682 C CA . LYS A 1 219 ? 10.898 12.383 -7.023 1 98.62 219 LYS A CA 1
ATOM 1683 C C . LYS A 1 219 ? 10.148 12.156 -8.336 1 98.62 219 LYS A C 1
ATOM 1685 O O . LYS A 1 219 ? 10.141 13.031 -9.211 1 98.62 219 LYS A O 1
ATOM 1690 N N . LEU A 1 220 ? 9.578 11.039 -8.398 1 98.38 220 LEU A N 1
ATOM 1691 C CA . LEU A 1 220 ? 8.828 10.688 -9.602 1 98.38 220 LEU A CA 1
ATOM 1692 C C . LEU A 1 220 ? 7.637 11.625 -9.789 1 98.38 220 LEU A C 1
ATOM 1694 O O . LEU A 1 220 ? 7.375 12.086 -10.898 1 98.38 220 LEU A O 1
ATOM 1698 N N . ALA A 1 221 ? 6.867 11.852 -8.75 1 98.62 221 ALA A N 1
ATOM 1699 C CA . ALA A 1 221 ? 5.684 12.703 -8.797 1 98.62 221 ALA A CA 1
ATOM 1700 C C . ALA A 1 221 ? 6.043 14.125 -9.227 1 98.62 221 ALA A C 1
ATOM 1702 O O . ALA A 1 221 ? 5.324 14.742 -10.016 1 98.62 221 ALA A O 1
ATOM 1703 N N . VAL A 1 222 ? 7.137 14.656 -8.672 1 98.12 222 VAL A N 1
ATOM 1704 C CA . VAL A 1 222 ? 7.574 16.016 -9 1 98.12 222 VAL A CA 1
ATOM 1705 C C . VAL A 1 222 ? 8.023 16.078 -10.461 1 98.12 222 VAL A C 1
ATOM 1707 O O . VAL A 1 222 ? 7.727 17.031 -11.164 1 98.12 222 VAL A O 1
ATOM 1710 N N . GLN A 1 223 ? 8.75 15.031 -10.875 1 96.38 223 GLN A N 1
ATOM 1711 C CA . GLN A 1 223 ? 9.164 14.953 -12.273 1 96.38 223 GLN A CA 1
ATOM 1712 C C . GLN A 1 223 ? 7.961 15.008 -13.211 1 96.38 223 GLN A C 1
ATOM 1714 O O . GLN A 1 223 ? 7.973 15.734 -14.203 1 96.38 223 GLN A O 1
ATOM 1719 N N . PHE A 1 224 ? 6.922 14.305 -12.906 1 96.12 224 PHE A N 1
ATOM 1720 C CA . PHE A 1 224 ? 5.762 14.211 -13.781 1 96.12 224 PHE A CA 1
ATOM 1721 C C . PHE A 1 224 ? 4.871 15.438 -13.633 1 96.12 224 PHE A C 1
ATOM 1723 O O . PHE A 1 224 ? 4.102 15.766 -14.539 1 96.12 224 PHE A O 1
ATOM 1730 N N . ALA A 1 225 ? 4.938 16.125 -12.477 1 94.94 225 ALA A N 1
ATOM 1731 C CA . ALA A 1 225 ? 4.203 17.375 -12.32 1 94.94 225 ALA A CA 1
ATOM 1732 C C . ALA A 1 225 ? 4.543 18.359 -13.438 1 94.94 225 ALA A C 1
ATOM 1734 O O . ALA A 1 225 ? 3.688 19.125 -13.891 1 94.94 225 ALA A O 1
ATOM 1735 N N . ASN A 1 226 ? 5.766 18.312 -13.906 1 88.56 226 ASN A N 1
ATOM 1736 C CA . ASN A 1 226 ? 6.266 19.219 -14.938 1 88.56 226 ASN A CA 1
ATOM 1737 C C . ASN A 1 226 ? 5.848 18.766 -16.328 1 88.56 226 ASN A C 1
ATOM 1739 O O . ASN A 1 226 ? 5.949 19.531 -17.297 1 88.56 226 ASN A O 1
ATOM 1743 N N . HIS A 1 227 ? 5.289 17.578 -16.422 1 88.56 227 HIS A N 1
ATOM 1744 C CA . HIS A 1 227 ? 4.914 17.016 -17.719 1 88.56 227 HIS A CA 1
ATOM 1745 C C . HIS A 1 227 ? 3.436 17.266 -18.016 1 88.56 227 HIS A C 1
ATOM 1747 O O . HIS A 1 227 ? 3 17.125 -19.156 1 88.56 227 HIS A O 1
ATOM 1753 N N . PHE A 1 228 ? 2.684 17.484 -16.969 1 87.44 228 PHE A N 1
ATOM 1754 C CA . PHE A 1 228 ? 1.245 17.625 -17.156 1 87.44 228 PHE A CA 1
ATOM 1755 C C . PHE A 1 228 ? 0.836 19.094 -17.141 1 87.44 228 PHE A C 1
ATOM 1757 O O . PHE A 1 228 ? 1.326 19.859 -16.312 1 87.44 228 PHE A O 1
ATOM 1764 N N . GLU A 1 229 ? 0.081 19.484 -18.078 1 83.88 229 GLU A N 1
ATOM 1765 C CA . GLU A 1 229 ? -0.48 20.828 -18.062 1 83.88 229 GLU A CA 1
ATOM 1766 C C . GLU A 1 229 ? -1.83 20.859 -17.359 1 83.88 229 GLU A C 1
ATOM 1768 O O . GLU A 1 229 ? -2.199 21.875 -16.766 1 83.88 229 GLU A O 1
ATOM 1773 N N . SER A 1 230 ? -2.461 19.781 -17.375 1 91.81 230 SER A N 1
ATOM 1774 C CA . SER A 1 230 ? -3.812 19.672 -16.828 1 91.81 230 SER A CA 1
ATOM 1775 C C . SER A 1 230 ? -3.797 19.141 -15.406 1 91.81 230 SER A C 1
ATOM 1777 O O . SER A 1 230 ? -3.158 18.125 -15.125 1 91.81 230 SER A O 1
ATOM 1779 N N . GLU A 1 231 ? -4.473 19.906 -14.5 1 94.56 231 GLU A N 1
ATOM 1780 C CA . GLU A 1 231 ? -4.648 19.438 -13.125 1 94.56 231 GLU A CA 1
ATOM 1781 C C . GLU A 1 231 ? -5.316 18.078 -13.078 1 94.56 231 GLU A C 1
ATOM 1783 O O . GLU A 1 231 ? -4.93 17.219 -12.289 1 94.56 231 GLU A O 1
ATOM 1788 N N . GLU A 1 232 ? -6.273 17.922 -13.93 1 96.06 232 GLU A N 1
ATOM 1789 C CA . GLU A 1 232 ? -7.027 16.672 -13.961 1 96.06 232 GLU A CA 1
ATOM 1790 C C . GLU A 1 232 ? -6.137 15.5 -14.367 1 96.06 232 GLU A C 1
ATOM 1792 O O . GLU A 1 232 ? -6.23 14.414 -13.789 1 96.06 232 GLU A O 1
ATOM 1797 N N . GLU A 1 233 ? -5.316 15.68 -15.375 1 96.81 233 GLU A N 1
ATOM 1798 C CA . GLU A 1 233 ? -4.422 14.625 -15.836 1 96.81 233 GLU A CA 1
ATOM 1799 C C . GLU A 1 233 ? -3.391 14.273 -14.773 1 96.81 233 GLU A C 1
ATOM 1801 O O . GLU A 1 233 ? -3.09 13.094 -14.555 1 96.81 233 GLU A O 1
ATOM 1806 N N . TYR A 1 234 ? -2.83 15.281 -14.133 1 98.19 234 TYR A N 1
ATOM 1807 C CA . TYR A 1 234 ? -1.851 15.047 -13.078 1 98.19 234 TYR A CA 1
ATOM 1808 C C . TYR A 1 234 ? -2.492 14.359 -11.883 1 98.19 234 TYR A C 1
ATOM 1810 O O . TYR A 1 234 ? -1.909 13.438 -11.297 1 98.19 234 TYR A O 1
ATOM 1818 N N . SER A 1 235 ? -3.684 14.852 -11.555 1 98.19 235 SER A N 1
ATOM 1819 C CA . SER A 1 235 ? -4.418 14.258 -10.438 1 98.19 235 SER A CA 1
ATOM 1820 C C . SER A 1 235 ? -4.688 12.781 -10.68 1 98.19 235 SER A C 1
ATOM 1822 O O . SER A 1 235 ? -4.523 11.961 -9.773 1 98.19 235 SER A O 1
ATOM 1824 N N . LEU A 1 236 ? -5.105 12.445 -11.875 1 97.88 236 LEU A N 1
ATOM 1825 C CA . LEU A 1 236 ? -5.352 11.047 -12.219 1 97.88 236 LEU A CA 1
ATOM 1826 C C . LEU A 1 236 ? -4.062 10.234 -12.148 1 97.88 236 LEU A C 1
ATOM 1828 O O . LEU A 1 236 ? -4.066 9.102 -11.664 1 97.88 236 LEU A O 1
ATOM 1832 N N . TRP A 1 237 ? -2.998 10.789 -12.633 1 98.38 237 TRP A N 1
ATOM 1833 C CA . TRP A 1 237 ? -1.713 10.094 -12.617 1 98.38 237 TRP A CA 1
ATOM 1834 C C . TRP A 1 237 ? -1.253 9.836 -11.188 1 98.38 237 TRP A C 1
ATOM 1836 O O . TRP A 1 237 ? -0.762 8.75 -10.883 1 98.38 237 TRP A O 1
ATOM 1846 N N . LEU A 1 238 ? -1.344 10.836 -10.312 1 98.81 238 LEU A N 1
ATOM 1847 C CA . LEU A 1 238 ? -1.006 10.656 -8.906 1 98.81 238 LEU A CA 1
ATOM 1848 C C . LEU A 1 238 ? -1.829 9.531 -8.289 1 98.81 238 LEU A C 1
ATOM 1850 O O . LEU A 1 238 ? -1.289 8.68 -7.582 1 98.81 238 LEU A O 1
ATOM 1854 N N . TYR A 1 239 ? -3.141 9.57 -8.57 1 98.81 239 TYR A N 1
ATOM 1855 C CA . TYR A 1 239 ? -4.07 8.586 -8.031 1 98.81 239 TYR A CA 1
ATOM 1856 C C . TYR A 1 239 ? -3.703 7.176 -8.492 1 98.81 239 TYR A C 1
ATOM 1858 O O . TYR A 1 239 ? -3.658 6.246 -7.688 1 98.81 239 TYR A O 1
ATOM 1866 N N . ASP A 1 240 ? -3.361 7.066 -9.742 1 98.62 240 ASP A N 1
ATOM 1867 C CA . ASP A 1 240 ? -3.154 5.758 -10.352 1 98.62 240 ASP A CA 1
ATOM 1868 C C . ASP A 1 240 ? -1.756 5.223 -10.055 1 98.62 240 ASP A C 1
ATOM 1870 O O . ASP A 1 240 ? -1.576 4.023 -9.844 1 98.62 240 ASP A O 1
ATOM 1874 N N . VAL A 1 241 ? -0.758 6.066 -10.039 1 98.75 241 VAL A N 1
ATOM 1875 C CA . VAL A 1 241 ? 0.625 5.602 -10.062 1 98.75 241 VAL A CA 1
ATOM 1876 C C . VAL A 1 241 ? 1.221 5.695 -8.656 1 98.75 241 VAL A C 1
ATOM 1878 O O . VAL A 1 241 ? 1.759 4.715 -8.141 1 98.75 241 VAL A O 1
ATOM 1881 N N . ILE A 1 242 ? 1.121 6.852 -7.992 1 98.88 242 ILE A N 1
ATOM 1882 C CA . ILE A 1 242 ? 1.682 7.02 -6.656 1 98.88 242 ILE A CA 1
ATOM 1883 C C . ILE A 1 242 ? 0.747 6.398 -5.621 1 98.88 242 ILE A C 1
ATOM 1885 O O . ILE A 1 242 ? 1.189 5.648 -4.75 1 98.88 242 ILE A O 1
ATOM 1889 N N . GLY A 1 243 ? -0.517 6.664 -5.789 1 98.81 243 GLY A N 1
ATOM 1890 C CA . GLY A 1 243 ? -1.524 6.23 -4.836 1 98.81 243 GLY A CA 1
ATOM 1891 C C . GLY A 1 243 ? -1.968 7.332 -3.893 1 98.81 243 GLY A C 1
ATOM 1892 O O . GLY A 1 243 ? -1.192 8.234 -3.58 1 98.81 243 GLY A O 1
ATOM 1893 N N . CYS A 1 244 ? -3.191 7.234 -3.455 1 98.81 244 CYS A N 1
ATOM 1894 C CA . CYS A 1 244 ? -3.811 8.234 -2.596 1 98.81 244 CYS A CA 1
ATOM 1895 C C . CYS A 1 244 ? -4.465 7.586 -1.383 1 98.81 244 CYS A C 1
ATOM 1897 O O . CYS A 1 244 ? -5.461 8.086 -0.863 1 98.81 244 CYS A O 1
ATOM 1899 N N . GLY A 1 245 ? -3.916 6.527 -1.001 1 98.12 245 GLY A N 1
ATOM 1900 C CA . GLY A 1 245 ? -4.5 5.773 0.096 1 98.12 245 GLY A CA 1
ATOM 1901 C C . GLY A 1 245 ? -3.98 6.195 1.457 1 98.12 245 GLY A C 1
ATOM 1902 O O . GLY A 1 245 ? -3.496 7.32 1.62 1 98.12 245 GLY A O 1
ATOM 1903 N N . THR A 1 246 ? -4.098 5.305 2.467 1 98 246 THR A N 1
ATOM 1904 C CA . THR A 1 246 ? -3.863 5.641 3.867 1 98 246 THR A CA 1
ATOM 1905 C C . THR A 1 246 ? -2.426 5.312 4.266 1 98 246 THR A C 1
ATOM 1907 O O . THR A 1 246 ? -2.008 5.602 5.391 1 98 246 THR A O 1
ATOM 1910 N N . SER A 1 247 ? -1.664 4.727 3.371 1 98.06 247 SER A N 1
ATOM 1911 C CA . SER A 1 247 ? -0.276 4.406 3.686 1 98.06 247 SER A CA 1
ATOM 1912 C C . SER A 1 247 ? 0.615 5.637 3.582 1 98.06 247 SER A C 1
ATOM 1914 O O . SER A 1 247 ? 0.376 6.516 2.748 1 98.06 247 SER A O 1
ATOM 1916 N N . LEU A 1 248 ? 1.705 5.625 4.375 1 98.5 248 LEU A N 1
ATOM 1917 C CA . LEU A 1 248 ? 2.693 6.699 4.316 1 98.5 248 LEU A CA 1
ATOM 1918 C C . LEU A 1 248 ? 3.289 6.812 2.918 1 98.5 248 LEU A C 1
ATOM 1920 O O . LEU A 1 248 ? 3.498 7.918 2.414 1 98.5 248 LEU A O 1
ATOM 1924 N N . THR A 1 249 ? 3.471 5.695 2.27 1 98.75 249 THR A N 1
ATOM 1925 C CA . THR A 1 249 ? 4.195 5.641 1.004 1 98.75 249 THR A CA 1
ATOM 1926 C C . THR A 1 249 ? 3.314 6.125 -0.144 1 98.75 249 THR A C 1
ATOM 1928 O O . THR A 1 249 ? 3.797 6.336 -1.258 1 98.75 249 THR A O 1
ATOM 1931 N N . GLU A 1 250 ? 2.051 6.332 0.097 1 98.81 250 GLU A N 1
ATOM 1932 C CA . GLU A 1 250 ? 1.139 6.887 -0.9 1 98.81 250 GLU A CA 1
ATOM 1933 C C . GLU A 1 250 ? 0.742 8.32 -0.551 1 98.81 250 GLU A C 1
ATOM 1935 O O . GLU A 1 250 ? 0.995 9.242 -1.324 1 98.81 250 GLU A O 1
ATOM 1940 N N . SER A 1 251 ? 0.28 8.555 0.638 1 98.88 251 SER A N 1
ATOM 1941 C CA . SER A 1 251 ? -0.346 9.812 1.027 1 98.88 251 SER A CA 1
ATOM 1942 C C . SER A 1 251 ? 0.686 10.93 1.139 1 98.88 251 SER A C 1
ATOM 1944 O O . SER A 1 251 ? 0.424 12.062 0.737 1 98.88 251 SER A O 1
ATOM 1946 N N . VAL A 1 252 ? 1.899 10.641 1.666 1 98.94 252 VAL A N 1
ATOM 1947 C CA . VAL A 1 252 ? 2.885 11.688 1.937 1 98.94 252 VAL A CA 1
ATOM 1948 C C . VAL A 1 252 ? 3.459 12.203 0.621 1 98.94 252 VAL A C 1
ATOM 1950 O O . VAL A 1 252 ? 3.455 13.414 0.369 1 98.94 252 VAL A O 1
ATOM 1953 N N . PRO A 1 253 ? 3.959 11.312 -0.283 1 98.94 253 PRO A N 1
ATOM 1954 C CA . PRO A 1 253 ? 4.457 11.867 -1.544 1 98.94 253 PRO A CA 1
ATOM 1955 C C . PRO A 1 253 ? 3.367 12.57 -2.352 1 98.94 253 PRO A C 1
ATOM 1957 O O . PRO A 1 253 ? 3.633 13.578 -3.008 1 98.94 253 PRO A O 1
ATOM 1960 N N . THR A 1 254 ? 2.17 12.086 -2.295 1 98.94 254 THR A N 1
ATOM 1961 C CA . THR A 1 254 ? 1.066 12.719 -3.012 1 98.94 254 THR A CA 1
ATOM 1962 C C . THR A 1 254 ? 0.781 14.109 -2.449 1 98.94 254 THR A C 1
ATOM 1964 O O . THR A 1 254 ? 0.608 15.07 -3.205 1 98.94 254 THR A O 1
ATOM 1967 N N . ALA A 1 255 ? 0.733 14.234 -1.142 1 98.94 255 ALA A N 1
ATOM 1968 C CA . ALA A 1 255 ? 0.484 15.531 -0.51 1 98.94 255 ALA A CA 1
ATOM 1969 C C . ALA A 1 255 ? 1.566 16.547 -0.882 1 98.94 255 ALA A C 1
ATOM 1971 O O . ALA A 1 255 ? 1.265 17.688 -1.232 1 98.94 255 ALA A O 1
ATOM 1972 N N . LEU A 1 256 ? 2.812 16.125 -0.793 1 98.94 256 LEU A N 1
ATOM 1973 C CA . LEU A 1 256 ? 3.938 17 -1.122 1 98.94 256 LEU A CA 1
ATOM 1974 C C . LEU A 1 256 ? 3.896 17.406 -2.59 1 98.94 256 LEU A C 1
ATOM 1976 O O . LEU A 1 256 ? 4.148 18.578 -2.92 1 98.94 256 LEU A O 1
ATOM 1980 N N . ALA A 1 257 ? 3.547 16.469 -3.441 1 98.88 257 ALA A N 1
ATOM 1981 C CA . ALA A 1 257 ? 3.492 16.734 -4.875 1 98.88 257 ALA A CA 1
ATOM 1982 C C . ALA A 1 257 ? 2.375 17.719 -5.211 1 98.88 257 ALA A C 1
ATOM 1984 O O . ALA A 1 257 ? 2.537 18.578 -6.078 1 98.88 257 ALA A O 1
ATOM 1985 N N . ILE A 1 258 ? 1.246 17.562 -4.57 1 98.75 258 ILE A N 1
ATOM 1986 C CA . ILE A 1 258 ? 0.12 18.453 -4.832 1 98.75 258 ILE A CA 1
ATOM 1987 C C . ILE A 1 258 ? 0.469 19.875 -4.387 1 98.75 258 ILE A C 1
ATOM 1989 O O . ILE A 1 258 ? 0.196 20.844 -5.102 1 98.75 258 ILE A O 1
ATOM 1993 N N . ALA A 1 259 ? 1.055 20 -3.174 1 98.75 259 ALA A N 1
ATOM 1994 C CA . ALA A 1 259 ? 1.482 21.312 -2.715 1 98.75 259 ALA A CA 1
ATOM 1995 C C . ALA A 1 259 ? 2.441 21.953 -3.713 1 98.75 259 ALA A C 1
ATOM 1997 O O . ALA A 1 259 ? 2.312 23.141 -4.035 1 98.75 259 ALA A O 1
ATOM 1998 N N . TYR A 1 260 ? 3.377 21.188 -4.219 1 98.25 260 TYR A N 1
ATOM 1999 C CA . TYR A 1 260 ? 4.352 21.641 -5.207 1 98.25 260 TYR A CA 1
ATOM 2000 C C . TYR A 1 260 ? 3.658 22.078 -6.492 1 98.25 260 TYR A C 1
ATOM 2002 O O . TYR A 1 260 ? 4.027 23.094 -7.094 1 98.25 260 TYR A O 1
ATOM 2010 N N . PHE A 1 261 ? 2.691 21.344 -6.91 1 97.94 261 PHE A N 1
ATOM 2011 C CA . PHE A 1 261 ? 2.023 21.562 -8.188 1 97.94 261 PHE A CA 1
ATOM 2012 C C . PHE A 1 261 ? 1.121 22.797 -8.125 1 97.94 261 PHE A C 1
ATOM 2014 O O . PHE A 1 261 ? 1.131 23.625 -9.039 1 97.94 261 PHE A O 1
ATOM 2021 N N . CYS A 1 262 ? 0.296 22.953 -7.074 1 96.62 262 CYS A N 1
ATOM 2022 C CA . CYS A 1 262 ? -0.759 23.953 -7.004 1 96.62 262 CYS A CA 1
ATOM 2023 C C . CYS A 1 262 ? -0.178 25.328 -6.734 1 96.62 262 CYS A C 1
ATOM 2025 O O . CYS A 1 262 ? -0.601 26.312 -7.34 1 96.62 262 CYS A O 1
ATOM 2027 N N . LYS A 1 263 ? 0.741 25.484 -5.816 1 95.62 263 LYS A N 1
ATOM 2028 C CA . LYS A 1 263 ? 1.387 26.734 -5.402 1 95.62 263 LYS A CA 1
ATOM 2029 C C . LYS A 1 263 ? 0.353 27.797 -5.039 1 95.62 263 LYS A C 1
ATOM 2031 O O . LYS A 1 263 ? 0.534 28.984 -5.34 1 95.62 263 LYS A O 1
ATOM 2036 N N . ASP A 1 264 ? -0.736 27.375 -4.578 1 97.56 264 ASP A N 1
ATOM 2037 C CA . ASP A 1 264 ? -1.869 28.156 -4.082 1 97.56 264 ASP A CA 1
ATOM 2038 C C . ASP A 1 264 ? -2.66 27.375 -3.041 1 97.56 264 ASP A C 1
ATOM 2040 O O . ASP A 1 264 ? -3.182 26.297 -3.334 1 97.56 264 ASP A O 1
ATOM 2044 N N . PRO A 1 265 ? -2.729 27.922 -1.818 1 98.19 265 PRO A N 1
ATOM 2045 C CA . PRO A 1 265 ? -3.309 27.125 -0.74 1 98.19 265 PRO A CA 1
ATOM 2046 C C . PRO A 1 265 ? -4.777 26.781 -0.983 1 98.19 265 PRO A C 1
ATOM 2048 O O . PRO A 1 265 ? -5.227 25.688 -0.619 1 98.19 265 PRO A O 1
ATOM 2051 N N . ASN A 1 266 ? -5.551 27.719 -1.645 1 98.81 266 ASN A N 1
ATOM 2052 C CA . ASN A 1 266 ? -6.945 27.406 -1.931 1 98.81 266 ASN A CA 1
ATOM 2053 C C . ASN A 1 266 ? -7.074 26.344 -3.012 1 98.81 266 ASN A C 1
ATOM 2055 O O . ASN A 1 266 ? -7.895 25.422 -2.893 1 98.81 266 ASN A O 1
ATOM 2059 N N . LYS A 1 267 ? -6.27 26.438 -4.035 1 98.31 267 LYS A N 1
ATOM 2060 C CA . LYS A 1 267 ? -6.246 25.438 -5.098 1 98.31 267 LYS A CA 1
ATOM 2061 C C . LYS A 1 267 ? -5.812 24.078 -4.559 1 98.31 267 LYS A C 1
ATOM 2063 O O . LYS A 1 267 ? -6.324 23.047 -4.996 1 98.31 267 LYS A O 1
ATOM 2068 N N . CYS A 1 268 ? -4.902 24.172 -3.668 1 98.56 268 CYS A N 1
ATOM 2069 C CA . CYS A 1 268 ? -4.383 22.953 -3.055 1 98.56 268 CYS A CA 1
ATOM 2070 C C . CYS A 1 268 ? -5.484 22.203 -2.322 1 98.56 268 CYS A C 1
ATOM 2072 O O . CYS A 1 268 ? -5.633 20.984 -2.492 1 98.56 268 CYS A O 1
ATOM 2074 N N . ALA A 1 269 ? -6.254 22.859 -1.541 1 98.94 269 ALA A N 1
ATOM 2075 C CA . ALA A 1 269 ? -7.344 22.266 -0.779 1 98.94 269 ALA A CA 1
ATOM 2076 C C . ALA A 1 269 ? -8.391 21.656 -1.708 1 98.94 269 ALA A C 1
ATOM 2078 O O . ALA A 1 269 ? -8.859 20.547 -1.474 1 98.94 269 ALA A O 1
ATOM 2079 N N . ILE A 1 270 ? -8.727 22.375 -2.748 1 98.88 270 ILE A N 1
ATOM 2080 C CA . ILE A 1 270 ? -9.727 21.906 -3.697 1 98.88 270 ILE A CA 1
ATOM 2081 C C . ILE A 1 270 ? -9.203 20.672 -4.434 1 98.88 270 ILE A C 1
ATOM 2083 O O . ILE A 1 270 ? -9.93 19.703 -4.629 1 98.88 270 ILE A O 1
ATOM 2087 N N . PHE A 1 271 ? -7.953 20.734 -4.848 1 98.75 271 PHE A N 1
ATOM 2088 C CA . PHE A 1 271 ? -7.309 19.625 -5.523 1 98.75 271 PHE A CA 1
ATOM 2089 C C . PHE A 1 271 ? -7.422 18.344 -4.695 1 98.75 271 PHE A C 1
ATOM 2091 O O . PHE A 1 271 ? -7.859 17.312 -5.203 1 98.75 271 PHE A O 1
ATOM 2098 N N . CYS A 1 272 ? -7.086 18.422 -3.449 1 98.88 272 CYS A N 1
ATOM 2099 C CA . CYS A 1 272 ? -7.055 17.266 -2.553 1 98.88 272 CYS A CA 1
ATOM 2100 C C . CYS A 1 272 ? -8.461 16.734 -2.301 1 98.88 272 CYS A C 1
ATOM 2102 O O . CYS A 1 272 ? -8.672 15.523 -2.225 1 98.88 272 CYS A O 1
ATOM 2104 N N . ALA A 1 273 ? -9.438 17.609 -2.189 1 98.88 273 ALA A N 1
ATOM 2105 C CA . ALA A 1 273 ? -10.812 17.219 -1.897 1 98.88 273 ALA A CA 1
ATOM 2106 C C . ALA A 1 273 ? -11.391 16.359 -3.021 1 98.88 273 ALA A C 1
ATOM 2108 O O . ALA A 1 273 ? -12.328 15.594 -2.807 1 98.88 273 ALA A O 1
ATOM 2109 N N . ASN A 1 274 ? -10.797 16.484 -4.223 1 98.88 274 ASN A N 1
ATOM 2110 C CA . ASN A 1 274 ? -11.422 15.883 -5.402 1 98.88 274 ASN A CA 1
ATOM 2111 C C . ASN A 1 274 ? -10.617 14.695 -5.922 1 98.88 274 ASN A C 1
ATOM 2113 O O . ASN A 1 274 ? -11.023 14.039 -6.879 1 98.88 274 ASN A O 1
ATOM 2117 N N . ILE A 1 275 ? -9.531 14.344 -5.32 1 98.75 275 ILE A N 1
ATOM 2118 C CA . ILE A 1 275 ? -8.586 13.414 -5.938 1 98.75 275 ILE A CA 1
ATOM 2119 C C . ILE A 1 275 ? -9.023 11.977 -5.676 1 98.75 275 ILE A C 1
ATOM 2121 O O . ILE A 1 275 ? -8.695 11.07 -6.441 1 98.75 275 ILE A O 1
ATOM 2125 N N . GLY A 1 276 ? -9.812 11.734 -4.617 1 98.75 276 GLY A N 1
ATOM 2126 C CA . GLY A 1 276 ? -10.156 10.383 -4.191 1 98.75 276 GLY A CA 1
ATOM 2127 C C . GLY A 1 276 ? -9.164 9.797 -3.205 1 98.75 276 GLY A C 1
ATOM 2128 O O . GLY A 1 276 ? -8.016 10.234 -3.139 1 98.75 276 GLY A O 1
ATOM 2129 N N . GLY A 1 277 ? -9.609 8.727 -2.49 1 98.62 277 GLY A N 1
ATOM 2130 C CA . GLY A 1 277 ? -8.766 8.125 -1.471 1 98.62 277 GLY A CA 1
ATOM 2131 C C . GLY A 1 277 ? -8.836 8.844 -0.135 1 98.62 277 GLY A C 1
ATOM 2132 O O . GLY A 1 277 ? -9.93 9.156 0.35 1 98.62 277 GLY A O 1
ATOM 2133 N N . ASP A 1 278 ? -7.66 8.984 0.433 1 98.69 278 ASP A N 1
ATOM 2134 C CA . ASP A 1 278 ? -7.594 9.594 1.757 1 98.69 278 ASP A CA 1
ATOM 2135 C C . ASP A 1 278 ? -7.52 11.117 1.654 1 98.69 278 ASP A C 1
ATOM 2137 O O . ASP A 1 278 ? -6.543 11.727 2.092 1 98.69 278 ASP A O 1
ATOM 2141 N N . THR A 1 279 ? -8.578 11.703 1.221 1 98.88 279 THR A N 1
ATOM 2142 C CA . THR A 1 279 ? -8.609 13.086 0.773 1 98.88 279 THR A CA 1
ATOM 2143 C C . THR A 1 279 ? -8.43 14.039 1.951 1 98.88 279 THR A C 1
ATOM 2145 O O . THR A 1 279 ? -7.754 15.062 1.831 1 98.88 279 THR A O 1
ATOM 2148 N N . ASP A 1 280 ? -9.07 13.734 3.088 1 98.81 280 ASP A N 1
ATOM 2149 C CA . ASP A 1 280 ? -8.93 14.633 4.23 1 98.81 280 ASP A CA 1
ATOM 2150 C C . ASP A 1 280 ? -7.48 14.672 4.723 1 98.81 280 ASP A C 1
ATOM 2152 O O . ASP A 1 280 ? -6.945 15.742 5.008 1 98.81 280 ASP A O 1
ATOM 2156 N N . THR A 1 281 ? -6.797 13.539 4.805 1 98.88 281 THR A N 1
ATOM 2157 C CA . THR A 1 281 ? -5.422 13.453 5.285 1 98.88 281 THR A CA 1
ATOM 2158 C C . THR A 1 281 ? -4.461 14.109 4.293 1 98.88 281 THR A C 1
ATOM 2160 O O . THR A 1 281 ? -3.588 14.883 4.688 1 98.88 281 THR A O 1
ATOM 2163 N N . ILE A 1 282 ? -4.656 13.773 3.02 1 98.94 282 ILE A N 1
ATOM 2164 C CA . ILE A 1 282 ? -3.812 14.375 1.988 1 98.94 282 ILE A CA 1
ATOM 2165 C C . ILE A 1 282 ? -4.027 15.883 1.959 1 98.94 282 ILE A C 1
ATOM 2167 O O . ILE A 1 282 ? -3.068 16.656 1.839 1 98.94 282 ILE A O 1
ATOM 2171 N N . GLY A 1 283 ? -5.254 16.281 2.086 1 98.94 283 GLY A N 1
ATOM 2172 C CA . GLY A 1 283 ? -5.574 17.703 2.158 1 98.94 283 GLY A CA 1
ATOM 2173 C C . GLY A 1 283 ? -4.969 18.391 3.367 1 98.94 283 GLY A C 1
ATOM 2174 O O . GLY A 1 283 ? -4.441 19.5 3.26 1 98.94 283 GLY A O 1
ATOM 2175 N N . ALA A 1 284 ? -5.066 17.719 4.531 1 98.94 284 ALA A N 1
ATOM 2176 C CA . ALA A 1 284 ? -4.504 18.281 5.754 1 98.94 284 ALA A CA 1
ATOM 2177 C C . ALA A 1 284 ? -3.01 18.562 5.59 1 98.94 284 ALA A C 1
ATOM 2179 O O . ALA A 1 284 ? -2.533 19.656 5.93 1 98.94 284 ALA A O 1
ATOM 2180 N N . MET A 1 285 ? -2.273 17.641 5.031 1 98.94 285 MET A N 1
ATOM 2181 C CA . MET A 1 285 ? -0.825 17.781 4.891 1 98.94 285 MET A CA 1
ATOM 2182 C C . MET A 1 285 ? -0.473 18.797 3.807 1 98.94 285 MET A C 1
ATOM 2184 O O . MET A 1 285 ? 0.286 19.734 4.051 1 98.94 285 MET A O 1
ATOM 2188 N N . ALA A 1 286 ? -1.067 18.672 2.627 1 98.94 286 ALA A N 1
ATOM 2189 C CA . ALA A 1 286 ? -0.72 19.5 1.472 1 98.94 286 ALA A CA 1
ATOM 2190 C C . ALA A 1 286 ? -1.059 20.969 1.723 1 98.94 286 ALA A C 1
ATOM 2192 O O . ALA A 1 286 ? -0.258 21.859 1.423 1 98.94 286 ALA A O 1
ATOM 2193 N N . THR A 1 287 ? -2.221 21.203 2.262 1 98.94 287 THR A N 1
ATOM 2194 C CA . THR A 1 287 ? -2.678 22.578 2.43 1 98.94 287 THR A CA 1
ATOM 2195 C C . THR A 1 287 ? -1.983 23.234 3.621 1 98.94 287 THR A C 1
ATOM 2197 O O . THR A 1 287 ? -1.761 24.453 3.623 1 98.94 287 THR A O 1
ATOM 2200 N N . ALA A 1 288 ? -1.6 22.406 4.625 1 98.94 288 ALA A N 1
ATOM 2201 C CA . ALA A 1 288 ? -0.768 22.953 5.699 1 98.94 288 ALA A CA 1
ATOM 2202 C C . ALA A 1 288 ? 0.552 23.484 5.152 1 98.94 288 ALA A C 1
ATOM 2204 O O . ALA A 1 288 ? 0.989 24.578 5.527 1 98.94 288 ALA A O 1
ATOM 2205 N N . ILE A 1 289 ? 1.189 22.75 4.281 1 98.94 289 ILE A N 1
ATOM 2206 C CA . ILE A 1 289 ? 2.455 23.156 3.682 1 98.94 289 ILE A CA 1
ATOM 2207 C C . ILE A 1 289 ? 2.246 24.422 2.85 1 98.94 289 ILE A C 1
ATOM 2209 O O . ILE A 1 289 ? 3.027 25.375 2.943 1 98.94 289 ILE A O 1
ATOM 2213 N N . SER A 1 290 ? 1.214 24.438 2.021 1 98.88 290 SER A N 1
ATOM 2214 C CA . SER A 1 290 ? 0.904 25.594 1.193 1 98.88 290 SER A CA 1
ATOM 2215 C C . SER A 1 290 ? 0.583 26.812 2.051 1 98.88 290 SER A C 1
ATOM 2217 O O . SER A 1 290 ? 0.989 27.922 1.724 1 98.88 290 SER A O 1
ATOM 2219 N N . GLY A 1 291 ? -0.193 26.547 3.111 1 98.88 291 GLY A N 1
ATOM 2220 C CA . GLY A 1 291 ? -0.504 27.625 4.039 1 98.88 291 GLY A CA 1
ATOM 2221 C C . GLY A 1 291 ? 0.721 28.172 4.742 1 98.88 291 GLY A C 1
ATOM 2222 O O . GLY A 1 291 ? 0.806 29.375 4.996 1 98.88 291 GLY A O 1
ATOM 2223 N N . ALA A 1 292 ? 1.616 27.297 5.102 1 98.88 292 ALA A N 1
ATOM 2224 C CA . ALA A 1 29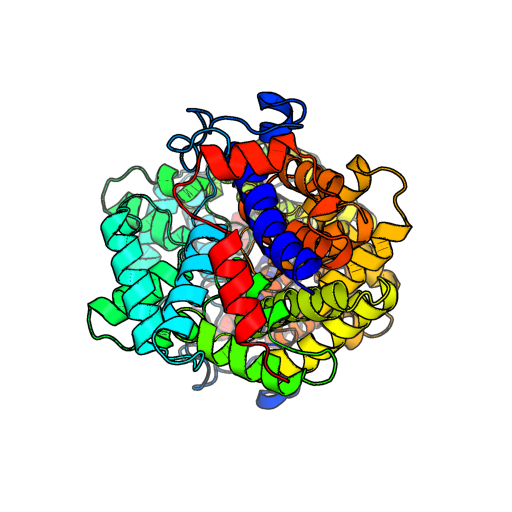2 ? 2.879 27.75 5.676 1 98.88 292 ALA A CA 1
ATOM 2225 C C . ALA A 1 292 ? 3.635 28.641 4.699 1 98.88 292 ALA A C 1
ATOM 2227 O O . ALA A 1 292 ? 4.254 29.625 5.105 1 98.88 292 ALA A O 1
ATOM 2228 N N . LYS A 1 293 ? 3.584 28.375 3.424 1 98.75 293 LYS A N 1
ATOM 2229 C CA . LYS A 1 293 ? 4.348 29.078 2.404 1 98.75 293 LYS A CA 1
ATOM 2230 C C . LYS A 1 293 ? 3.713 30.438 2.084 1 98.75 293 LYS A C 1
ATOM 2232 O O . LYS A 1 293 ? 4.402 31.453 2.051 1 98.75 293 LYS A O 1
ATOM 2237 N N . TYR A 1 294 ? 2.436 30.438 1.907 1 98.44 294 TYR A N 1
ATOM 2238 C CA . TYR A 1 294 ? 1.792 31.625 1.34 1 98.44 294 TYR A CA 1
ATOM 2239 C C . TYR A 1 294 ? 1.119 32.469 2.426 1 98.44 294 TYR A C 1
ATOM 2241 O O . TYR A 1 294 ? 0.83 33.625 2.225 1 98.44 294 TYR A O 1
ATOM 2249 N N . GLY A 1 295 ? 0.817 31.828 3.553 1 98.25 295 GLY A N 1
ATOM 2250 C CA . GLY A 1 295 ? 0.345 32.594 4.699 1 98.25 295 GLY A CA 1
ATOM 2251 C C . GLY A 1 295 ? -1.163 32.562 4.863 1 98.25 295 GLY A C 1
ATOM 2252 O O . GLY A 1 295 ? -1.892 32.312 3.896 1 98.25 295 GLY A O 1
ATOM 2253 N N . TYR A 1 296 ? -1.534 32.844 6.055 1 97.81 296 TYR A N 1
ATOM 2254 C CA . TYR A 1 296 ? -2.926 32.875 6.488 1 97.81 296 TYR A CA 1
ATOM 2255 C C . TYR A 1 296 ? -3.723 33.875 5.641 1 97.81 296 TYR A C 1
ATOM 2257 O O . TYR A 1 296 ? -4.871 33.594 5.281 1 97.81 296 TYR A O 1
ATOM 2265 N N . SER A 1 297 ? -3.211 34.906 5.262 1 98 297 SER A N 1
ATOM 2266 C CA . SER A 1 297 ? -3.865 36.031 4.578 1 98 297 SER A CA 1
ATOM 2267 C C . SER A 1 297 ? -4.23 35.656 3.145 1 98 297 SER A C 1
ATOM 2269 O O . SER A 1 297 ? -5 36.344 2.492 1 98 297 SER A O 1
ATOM 2271 N N . ASN A 1 298 ? -3.711 34.5 2.662 1 98.25 298 ASN A N 1
ATOM 2272 C CA . ASN A 1 298 ? -3.957 34.125 1.274 1 98.25 298 ASN A CA 1
ATOM 2273 C C . ASN A 1 298 ? -5.102 33.125 1.161 1 98.25 298 ASN A C 1
ATOM 2275 O O . ASN A 1 298 ? -5.484 32.719 0.057 1 98.25 298 ASN A O 1
ATOM 2279 N N . PHE A 1 299 ? -5.691 32.688 2.254 1 98.75 299 PHE A N 1
ATOM 2280 C CA . PHE A 1 299 ? -6.867 31.812 2.223 1 98.75 299 PHE A CA 1
ATOM 2281 C C . PHE A 1 299 ? -8.133 32.625 2.014 1 98.75 299 PHE A C 1
ATOM 2283 O O . PHE A 1 299 ? -8.203 33.812 2.426 1 98.75 299 PHE A O 1
ATOM 2290 N N . LYS A 1 300 ? -9.141 32.094 1.349 1 98.44 300 LYS A N 1
ATOM 2291 C CA . LYS A 1 300 ? -10.461 32.719 1.292 1 98.44 300 LYS A CA 1
ATOM 2292 C C . LYS A 1 300 ? -10.992 33 2.693 1 98.44 300 LYS A C 1
ATOM 2294 O O . LYS A 1 300 ? -11.062 32.094 3.531 1 98.44 300 LYS A O 1
ATOM 2299 N N . LYS A 1 301 ? -11.391 34.219 2.922 1 98.31 301 LYS A N 1
ATOM 2300 C CA . LYS A 1 301 ? -11.867 34.656 4.23 1 98.31 301 LYS A CA 1
ATOM 2301 C C . LYS A 1 301 ? -13.047 33.812 4.695 1 98.31 301 LYS A C 1
ATOM 2303 O O . LYS A 1 301 ? -13.133 33.438 5.871 1 98.31 301 LYS A O 1
ATOM 2308 N N . LEU A 1 302 ? -13.898 33.469 3.809 1 98.31 302 LEU A N 1
ATOM 2309 C CA . LEU A 1 302 ? -15.086 32.688 4.129 1 98.31 302 LEU A CA 1
ATOM 2310 C C . LEU A 1 302 ? -14.695 31.312 4.656 1 98.31 302 LEU A C 1
ATOM 2312 O O . LEU A 1 302 ? -15.375 30.75 5.523 1 98.31 302 LEU A O 1
ATOM 2316 N N . TRP A 1 303 ? -13.602 30.766 4.141 1 98.62 303 TRP A N 1
ATOM 2317 C CA . TRP A 1 303 ? -13.156 29.453 4.594 1 98.62 303 TRP A CA 1
ATOM 2318 C C . TRP A 1 303 ? -12.633 29.516 6.027 1 98.62 303 TRP A C 1
ATOM 2320 O O . TRP A 1 303 ? -12.906 28.625 6.832 1 98.62 303 TRP A O 1
ATOM 2330 N N . ILE A 1 304 ? -11.914 30.547 6.328 1 98.44 304 ILE A N 1
ATOM 2331 C CA . ILE A 1 304 ? -11.422 30.781 7.684 1 98.44 304 ILE A CA 1
ATOM 2332 C C . ILE A 1 304 ? -12.602 30.875 8.648 1 98.44 304 ILE A C 1
ATOM 2334 O O . ILE A 1 304 ? -12.617 30.203 9.688 1 98.44 304 ILE A O 1
ATOM 2338 N N . GLU A 1 305 ? -13.555 31.672 8.266 1 98.25 305 GLU A N 1
ATOM 2339 C CA . GLU A 1 305 ? -14.734 31.891 9.102 1 98.25 305 GLU A CA 1
ATOM 2340 C C . GLU A 1 305 ? -15.5 30.594 9.32 1 98.25 305 GLU A C 1
ATOM 2342 O O . GLU A 1 305 ? -16.016 30.344 10.406 1 98.25 305 GLU A O 1
ATOM 2347 N N . THR A 1 306 ? -15.609 29.812 8.297 1 98.5 306 THR A N 1
ATOM 2348 C CA . THR A 1 306 ? -16.312 28.531 8.383 1 98.5 306 THR A CA 1
ATOM 2349 C C . THR A 1 306 ? -15.625 27.594 9.359 1 98.5 306 THR A C 1
ATOM 2351 O O . THR A 1 306 ? -16.281 26.938 10.172 1 98.5 306 THR A O 1
ATOM 2354 N N . ILE A 1 307 ? -14.297 27.516 9.305 1 98.75 307 ILE A N 1
ATOM 2355 C CA . ILE A 1 307 ? -13.531 26.688 10.234 1 98.75 307 ILE A CA 1
ATOM 2356 C C . ILE A 1 307 ? -13.789 27.156 11.672 1 98.75 307 ILE A C 1
ATOM 2358 O O . ILE A 1 307 ? -14.039 26.328 12.555 1 98.75 307 ILE A O 1
ATOM 2362 N N . ASP A 1 308 ? -13.766 28.453 11.883 1 98.31 308 ASP A N 1
ATOM 2363 C CA . ASP A 1 308 ? -13.938 29.016 13.219 1 98.31 308 ASP A CA 1
ATOM 2364 C C . ASP A 1 308 ? -15.352 28.75 13.742 1 98.31 308 ASP A C 1
ATOM 2366 O O . ASP A 1 308 ? -15.539 28.5 14.93 1 98.31 308 ASP A O 1
ATOM 2370 N N . LYS A 1 309 ? -16.297 28.828 12.852 1 97.94 309 LYS A N 1
ATOM 2371 C CA . LYS A 1 309 ? -17.703 28.688 13.227 1 97.94 309 LYS A CA 1
ATOM 2372 C C . LYS A 1 309 ? -18.047 27.25 13.562 1 97.94 309 LYS A C 1
ATOM 2374 O O . LYS A 1 309 ? -18.875 26.984 14.445 1 97.94 309 LYS A O 1
ATOM 2379 N N . HIS A 1 310 ? -17.438 26.312 12.914 1 98.06 310 HIS A N 1
ATOM 2380 C CA . HIS A 1 310 ? -17.922 24.938 12.961 1 98.06 310 HIS A CA 1
ATOM 2381 C C . HIS A 1 310 ? -17.047 24.078 13.852 1 98.06 310 HIS A C 1
ATOM 2383 O O . HIS A 1 310 ? -17.281 22.875 14 1 98.06 310 HIS A O 1
ATOM 2389 N N . ASN A 1 311 ? -16 24.594 14.383 1 97.56 311 ASN A N 1
ATOM 2390 C CA . ASN A 1 311 ? -15.117 23.875 15.305 1 97.56 311 ASN A CA 1
ATOM 2391 C C . ASN A 1 311 ? -14.922 24.656 16.609 1 97.56 311 ASN A C 1
ATOM 2393 O O . ASN A 1 311 ? -14.859 25.891 16.594 1 97.56 311 ASN A O 1
ATOM 2397 N N . SER A 1 312 ? -14.953 24.047 17.75 1 93.88 312 SER A N 1
ATOM 2398 C CA . SER A 1 312 ? -14.883 24.688 19.062 1 93.88 312 SER A CA 1
ATOM 2399 C C . SER A 1 312 ? -13.438 24.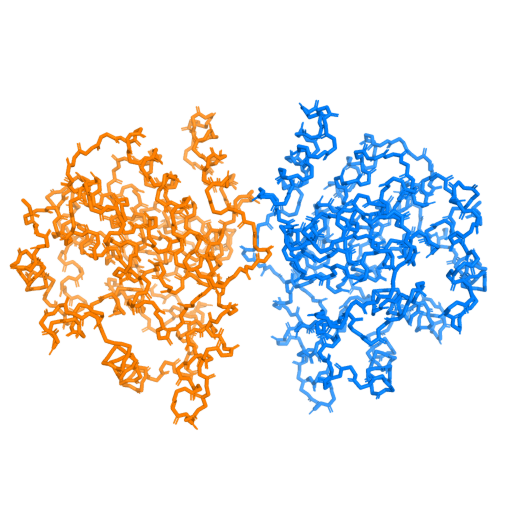844 19.531 1 93.88 312 SER A C 1
ATOM 2401 O O . SER A 1 312 ? -13.094 24.469 20.641 1 93.88 312 SER A O 1
ATOM 2403 N N . VAL A 1 313 ? -12.641 25.281 18.641 1 95.81 313 VAL A N 1
ATOM 2404 C CA . VAL A 1 313 ? -11.25 25.516 19 1 95.81 313 VAL A CA 1
ATOM 2405 C C . VAL A 1 313 ? -10.828 26.922 18.547 1 95.81 313 VAL A C 1
ATOM 2407 O O . VAL A 1 313 ? -11.422 27.484 17.625 1 95.81 313 VAL A O 1
ATOM 2410 N N . ASN A 1 314 ? -9.906 27.516 19.234 1 97.69 314 ASN A N 1
ATOM 2411 C CA . ASN A 1 314 ? -9.305 28.797 18.859 1 97.69 314 ASN A CA 1
ATOM 2412 C C . ASN A 1 314 ? -7.91 28.594 18.266 1 97.69 314 ASN A C 1
ATOM 2414 O O . ASN A 1 314 ? -6.918 28.562 19 1 97.69 314 ASN A O 1
ATOM 2418 N N . LEU A 1 315 ? -7.824 28.594 16.953 1 98.38 315 LEU A N 1
ATOM 2419 C CA . LEU A 1 315 ? -6.562 28.312 16.281 1 98.38 315 LEU A CA 1
ATOM 2420 C C . LEU A 1 315 ? -5.562 29.438 16.484 1 98.38 315 LEU A C 1
ATOM 2422 O O . LEU A 1 315 ? -4.352 29.219 16.453 1 98.38 315 LEU A O 1
ATOM 2426 N N . GLU A 1 316 ? -6.051 30.625 16.75 1 97.62 316 GLU A N 1
ATOM 2427 C CA . GLU A 1 316 ? -5.168 31.75 17.031 1 97.62 316 GLU A CA 1
ATOM 2428 C C . GLU A 1 316 ? -4.395 31.531 18.328 1 97.62 316 GLU A C 1
ATOM 2430 O O . GLU A 1 316 ? -3.236 31.938 18.438 1 97.62 316 GLU A O 1
ATOM 2435 N N . GLN A 1 317 ? -5.051 30.969 19.266 1 97.88 317 GLN A N 1
ATOM 2436 C CA . GLN A 1 317 ? -4.379 30.672 20.531 1 97.88 317 GLN A CA 1
ATOM 2437 C C . GLN A 1 317 ? -3.277 29.641 20.328 1 97.88 317 GLN A C 1
ATOM 2439 O O . GLN A 1 317 ? -2.211 29.734 20.938 1 97.88 317 GLN A O 1
ATOM 2444 N N . TYR A 1 318 ? -3.547 28.641 19.531 1 98.31 318 TYR A N 1
ATOM 2445 C CA . TYR A 1 318 ? -2.527 27.656 19.203 1 98.31 318 TYR A CA 1
ATOM 2446 C C . TYR A 1 318 ? -1.349 28.297 18.484 1 98.31 318 TYR A C 1
ATOM 2448 O O . TYR A 1 318 ? -0.193 27.938 18.734 1 98.31 318 TYR A O 1
ATOM 2456 N N . ALA A 1 319 ? -1.692 29.203 17.578 1 98.25 319 ALA A N 1
ATOM 2457 C CA . ALA A 1 319 ? -0.632 29.906 16.844 1 98.25 319 ALA A CA 1
ATOM 2458 C C . ALA A 1 319 ? 0.268 30.672 17.797 1 98.25 319 ALA A C 1
ATOM 2460 O O . ALA A 1 319 ? 1.492 30.672 17.656 1 98.25 319 ALA A O 1
ATOM 2461 N N . THR A 1 320 ? -0.338 31.391 18.734 1 97.44 320 THR A N 1
ATOM 2462 C CA . THR A 1 320 ? 0.412 32.156 19.719 1 97.44 320 THR A CA 1
ATOM 2463 C C . THR A 1 320 ? 1.299 31.219 20.562 1 97.44 320 THR A C 1
ATOM 2465 O O . THR A 1 320 ? 2.457 31.547 20.828 1 97.44 320 THR A O 1
ATOM 2468 N N . THR A 1 321 ? 0.737 30.078 20.938 1 97.44 321 THR A N 1
ATOM 2469 C CA . THR A 1 321 ? 1.48 29.094 21.719 1 97.44 321 THR A CA 1
ATOM 2470 C C . THR A 1 321 ? 2.693 28.594 20.938 1 97.44 321 THR A C 1
ATOM 2472 O O . THR A 1 321 ? 3.795 28.5 21.484 1 97.44 321 THR A O 1
ATOM 2475 N N . LEU A 1 322 ? 2.508 28.281 19.672 1 98.25 322 LEU A N 1
ATOM 2476 C CA . LEU A 1 322 ? 3.598 27.812 18.828 1 98.25 322 LEU A CA 1
ATOM 2477 C C . LEU A 1 322 ? 4.648 28.906 18.641 1 98.25 322 LEU A C 1
ATOM 2479 O O . LEU A 1 322 ? 5.848 28.625 18.672 1 98.25 322 LEU A O 1
ATOM 2483 N N . GLU A 1 323 ? 4.188 30.141 18.391 1 96.88 323 GLU A N 1
ATOM 2484 C CA . GLU A 1 323 ? 5.098 31.25 18.188 1 96.88 323 GLU A CA 1
ATOM 2485 C C . GLU A 1 323 ? 5.988 31.484 19.406 1 96.88 323 GLU A C 1
ATOM 2487 O O . GLU A 1 323 ? 7.184 31.75 19.266 1 96.88 323 GLU A O 1
ATOM 2492 N N . LYS A 1 324 ? 5.445 31.344 20.562 1 96.44 324 LYS A N 1
ATOM 2493 C CA . LYS A 1 324 ? 6.152 31.594 21.812 1 96.44 324 LYS A CA 1
ATOM 2494 C C . LYS A 1 324 ? 7.18 30.5 22.109 1 96.44 324 LYS A C 1
ATOM 2496 O O . LYS A 1 324 ? 8.109 30.703 22.891 1 96.44 324 LYS A O 1
ATOM 2501 N N . ASN A 1 325 ? 7.031 29.344 21.453 1 96 325 ASN A N 1
ATOM 2502 C CA . ASN A 1 325 ? 7.875 28.203 21.781 1 96 325 ASN A CA 1
ATOM 2503 C C . ASN A 1 325 ? 8.758 27.797 20.609 1 96 325 ASN A C 1
ATOM 2505 O O . ASN A 1 325 ? 9.266 26.672 20.578 1 96 325 ASN A O 1
ATOM 2509 N N . LYS A 1 326 ? 8.883 28.703 19.688 1 93.25 326 LYS A N 1
ATOM 2510 C CA . LYS A 1 326 ? 9.789 28.422 18.578 1 93.25 326 LYS A CA 1
ATOM 2511 C C . LYS A 1 326 ? 11.188 28.062 19.078 1 93.25 326 LYS A C 1
ATOM 2513 O O . LYS A 1 326 ? 11.703 28.703 20 1 93.25 326 LYS A O 1
ATOM 2518 N N . MET A 1 327 ? 11.594 26.938 18.484 1 79.31 327 MET A N 1
ATOM 2519 C CA . MET A 1 327 ? 12.852 26.391 18.969 1 79.31 327 MET A CA 1
ATOM 2520 C C . MET A 1 327 ? 14.031 26.984 18.203 1 79.31 327 MET A C 1
ATOM 2522 O O . MET A 1 327 ? 14.055 26.969 16.969 1 79.31 327 MET A O 1
ATOM 2526 N N . LEU A 1 328 ? 14.492 28.172 18.594 1 65.94 328 LEU A N 1
ATOM 2527 C CA . LEU A 1 328 ? 15.617 28.875 17.984 1 65.94 328 LEU A CA 1
ATOM 2528 C C . LEU A 1 328 ? 16.938 28.391 18.562 1 65.94 328 LEU A C 1
ATOM 2530 O O . LEU A 1 328 ? 17 28.016 19.75 1 65.94 328 LEU A O 1
ATOM 2534 N N . MET B 1 1 ? 2.004 -28.609 -25.062 1 86.69 1 MET B N 1
ATOM 2535 C CA . MET B 1 1 ? 1.127 -28.031 -24.047 1 86.69 1 MET B CA 1
ATOM 2536 C C . MET B 1 1 ? 1.526 -28.516 -22.656 1 86.69 1 MET B C 1
ATOM 2538 O O . MET B 1 1 ? 1.587 -27.719 -21.719 1 86.69 1 MET B O 1
ATOM 2542 N N . LYS B 1 2 ? 1.969 -29.719 -22.547 1 93.75 2 LYS B N 1
ATOM 2543 C CA . LYS B 1 2 ? 2.342 -30.266 -21.234 1 93.75 2 LYS B CA 1
ATOM 2544 C C . LYS B 1 2 ? 3.592 -29.578 -20.703 1 93.75 2 LYS B C 1
ATOM 2546 O O . LYS B 1 2 ? 3.684 -29.297 -19.5 1 93.75 2 LYS B O 1
ATOM 2551 N N . ASP B 1 3 ? 4.582 -29.359 -21.625 1 97.56 3 ASP B N 1
ATOM 2552 C CA . ASP B 1 3 ? 5.809 -28.672 -21.219 1 97.56 3 ASP B CA 1
ATOM 2553 C C . ASP B 1 3 ? 5.504 -27.297 -20.625 1 97.56 3 ASP B C 1
ATOM 2555 O O . ASP B 1 3 ? 6.129 -26.891 -19.641 1 97.56 3 ASP B O 1
ATOM 2559 N N . LYS B 1 4 ? 4.535 -26.594 -21.219 1 98.31 4 LYS B N 1
ATOM 2560 C CA . LYS B 1 4 ? 4.164 -25.266 -20.766 1 98.31 4 LYS B CA 1
ATOM 2561 C C . LYS B 1 4 ? 3.398 -25.328 -19.453 1 98.31 4 LYS B C 1
ATOM 2563 O O . LYS B 1 4 ? 3.607 -24.484 -18.562 1 98.31 4 LYS B O 1
ATOM 2568 N N . ILE B 1 5 ? 2.533 -26.312 -19.312 1 98.62 5 ILE B N 1
ATOM 2569 C CA 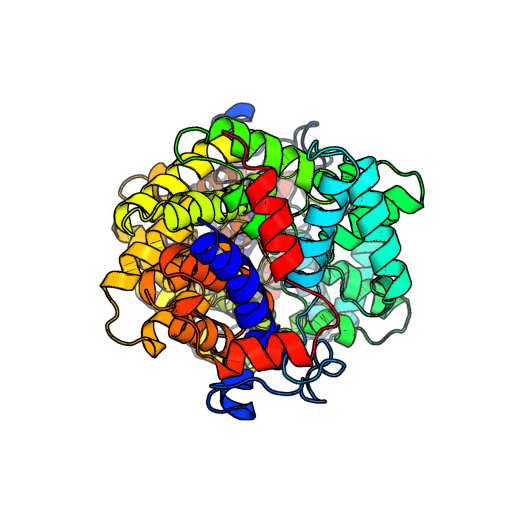. ILE B 1 5 ? 1.769 -26.484 -18.078 1 98.62 5 ILE B CA 1
ATOM 2570 C C . ILE B 1 5 ? 2.711 -26.859 -16.938 1 98.62 5 ILE B C 1
ATOM 2572 O O . ILE B 1 5 ? 2.635 -26.266 -15.852 1 98.62 5 ILE B O 1
ATOM 2576 N N . LEU B 1 6 ? 3.645 -27.812 -17.203 1 98.69 6 LEU B N 1
ATOM 2577 C CA . LEU B 1 6 ? 4.645 -28.172 -16.203 1 98.69 6 LEU B CA 1
ATOM 2578 C C . LEU B 1 6 ? 5.531 -26.984 -15.867 1 98.69 6 LEU B C 1
ATOM 2580 O O . LEU B 1 6 ? 5.898 -26.781 -14.711 1 98.69 6 LEU B O 1
ATOM 2584 N N . GLY B 1 7 ? 5.871 -26.219 -16.953 1 98.88 7 GLY B N 1
ATOM 2585 C CA . GLY B 1 7 ? 6.645 -25.016 -16.719 1 98.88 7 GLY B CA 1
ATOM 2586 C C . GLY B 1 7 ? 5.965 -24.031 -15.789 1 98.88 7 GLY B C 1
ATOM 2587 O O . GLY B 1 7 ? 6.625 -23.391 -14.969 1 98.88 7 GLY B O 1
ATOM 2588 N N . THR B 1 8 ? 4.648 -23.875 -15.93 1 98.94 8 THR B N 1
ATOM 2589 C CA . THR B 1 8 ? 3.875 -23 -15.055 1 98.94 8 THR B CA 1
ATOM 2590 C C . THR B 1 8 ? 3.91 -23.484 -13.617 1 98.94 8 THR B C 1
ATOM 2592 O O . THR B 1 8 ? 4.176 -22.719 -12.695 1 98.94 8 THR B O 1
ATOM 2595 N N . LEU B 1 9 ? 3.676 -24.781 -13.414 1 98.94 9 LEU B N 1
ATOM 2596 C CA . LEU B 1 9 ? 3.592 -25.375 -12.078 1 98.94 9 LEU B CA 1
ATOM 2597 C C . LEU B 1 9 ? 4.953 -25.344 -11.391 1 98.94 9 LEU B C 1
ATOM 2599 O O . LEU B 1 9 ? 5.062 -24.922 -10.234 1 98.94 9 LEU B O 1
ATOM 2603 N N . TYR B 1 10 ? 5.973 -25.828 -12.102 1 98.94 10 TYR B N 1
ATOM 2604 C CA . TYR B 1 10 ? 7.312 -25.812 -11.516 1 98.94 10 TYR B CA 1
ATOM 2605 C C . TYR B 1 10 ? 7.824 -24.391 -11.352 1 98.94 10 TYR B C 1
ATOM 2607 O O . TYR B 1 10 ? 8.555 -24.094 -10.398 1 98.94 10 TYR B O 1
ATOM 2615 N N . GLY B 1 11 ? 7.512 -23.516 -12.359 1 98.94 11 GLY B N 1
ATOM 2616 C CA . GLY B 1 11 ? 7.883 -22.109 -12.195 1 98.94 11 GLY B CA 1
ATOM 2617 C C . GLY B 1 11 ? 7.324 -21.484 -10.938 1 98.94 11 GLY B C 1
ATOM 2618 O O . GLY B 1 11 ? 8.047 -20.797 -10.211 1 98.94 11 GLY B O 1
ATOM 2619 N N . GLN B 1 12 ? 6.023 -21.719 -10.68 1 98.94 12 GLN B N 1
ATOM 2620 C CA . GLN B 1 12 ? 5.398 -21.234 -9.453 1 98.94 12 GLN B CA 1
ATOM 2621 C C . GLN B 1 12 ? 6.113 -21.781 -8.219 1 98.94 12 GLN B C 1
ATOM 2623 O O . GLN B 1 12 ? 6.453 -21.031 -7.309 1 98.94 12 GLN B O 1
ATOM 2628 N N . ALA B 1 13 ? 6.402 -23.047 -8.188 1 98.94 13 ALA B N 1
ATOM 2629 C CA . ALA B 1 13 ? 7.023 -23.703 -7.039 1 98.94 13 ALA B CA 1
ATOM 2630 C C . ALA B 1 13 ? 8.461 -23.234 -6.852 1 98.94 13 ALA B C 1
ATOM 2632 O O . ALA B 1 13 ? 8.898 -22.984 -5.727 1 98.94 13 ALA B O 1
ATOM 2633 N N . ILE B 1 14 ? 9.219 -23.172 -7.969 1 98.94 14 ILE B N 1
ATOM 2634 C CA . ILE B 1 14 ? 10.625 -22.797 -7.918 1 98.94 14 ILE B CA 1
ATOM 2635 C C . ILE B 1 14 ? 10.758 -21.344 -7.465 1 98.94 14 ILE B C 1
ATOM 2637 O O . ILE B 1 14 ? 11.547 -21.031 -6.574 1 98.94 14 ILE B O 1
ATOM 2641 N N . GLY B 1 15 ? 9.984 -20.438 -8.086 1 98.94 15 GLY B N 1
ATOM 2642 C CA . GLY B 1 15 ? 10.016 -19.047 -7.668 1 98.94 15 GLY B CA 1
ATOM 2643 C C . GLY B 1 15 ? 9.609 -18.844 -6.219 1 98.94 15 GLY B C 1
ATOM 2644 O O . GLY B 1 15 ? 10.203 -18.047 -5.5 1 98.94 15 GLY B O 1
ATOM 2645 N N . ASP B 1 16 ? 8.594 -19.578 -5.785 1 98.94 16 ASP B N 1
ATOM 2646 C CA . ASP B 1 16 ? 8.109 -19.594 -4.41 1 98.94 16 ASP B CA 1
ATOM 2647 C C . ASP B 1 16 ? 9.195 -20.047 -3.445 1 98.94 16 ASP B C 1
ATOM 2649 O O . ASP B 1 16 ? 9.57 -19.312 -2.531 1 98.94 16 ASP B O 1
ATOM 2653 N N . ALA B 1 17 ? 9.758 -21.156 -3.721 1 98.88 17 ALA B N 1
ATOM 2654 C CA . ALA B 1 17 ? 10.711 -21.781 -2.818 1 98.88 17 ALA B CA 1
ATOM 2655 C C . ALA B 1 17 ? 12.031 -21.016 -2.785 1 98.88 17 ALA B C 1
ATOM 2657 O O . ALA B 1 17 ? 12.68 -20.922 -1.741 1 98.88 17 ALA B O 1
ATOM 2658 N N . LEU B 1 18 ? 12.469 -20.531 -3.912 1 98.94 18 LEU B N 1
ATOM 2659 C CA . LEU B 1 18 ? 13.711 -19.766 -3.955 1 98.94 18 LEU B CA 1
ATOM 2660 C C . LEU B 1 18 ? 13.555 -18.438 -3.223 1 98.94 18 LEU B C 1
ATOM 2662 O O . LEU B 1 18 ? 14.516 -17.922 -2.646 1 98.94 18 LEU B O 1
ATOM 2666 N N . GLY B 1 19 ? 12.352 -17.875 -3.256 1 98.81 19 GLY B N 1
ATOM 2667 C CA . GLY B 1 19 ? 12.078 -16.594 -2.625 1 98.81 19 GLY B CA 1
ATOM 2668 C C . GLY B 1 19 ? 11.695 -16.719 -1.161 1 98.81 19 GLY B C 1
ATOM 2669 O O . GLY B 1 19 ? 11.617 -15.719 -0.446 1 98.81 19 GLY B O 1
ATOM 2670 N N . MET B 1 20 ? 11.531 -17.922 -0.607 1 98.69 20 MET B N 1
ATOM 2671 C CA . MET B 1 20 ? 11.039 -18.219 0.736 1 98.69 20 MET B CA 1
ATOM 2672 C C . MET B 1 20 ? 12.023 -17.734 1.795 1 98.69 20 MET B C 1
ATOM 2674 O O . MET B 1 20 ? 11.633 -17.062 2.75 1 98.69 20 MET B O 1
ATOM 2678 N N . PRO B 1 21 ? 13.328 -17.875 1.645 1 98.75 21 PRO B N 1
ATOM 2679 C CA . PRO B 1 21 ? 14.242 -17.547 2.736 1 98.75 21 PRO B CA 1
ATOM 2680 C C . PRO B 1 21 ? 14.25 -16.047 3.055 1 98.75 21 PRO B C 1
ATOM 2682 O O . PRO B 1 21 ? 14.43 -15.664 4.215 1 98.75 21 PRO B O 1
ATOM 2685 N N . SER B 1 22 ? 14.023 -15.234 2.039 1 98.69 22 SER B N 1
ATOM 2686 C CA . SER B 1 22 ? 14.172 -13.797 2.207 1 98.69 22 SER B CA 1
ATOM 2687 C C . SER B 1 22 ? 12.812 -13.117 2.352 1 98.69 22 SER B C 1
ATOM 2689 O O . SER B 1 22 ? 12.727 -11.891 2.424 1 98.69 22 SER B O 1
ATOM 2691 N N . GLU B 1 23 ? 11.797 -13.906 2.426 1 97.94 23 GLU B N 1
ATOM 2692 C CA . GLU B 1 23 ? 10.453 -13.352 2.34 1 97.94 23 GLU B CA 1
ATOM 2693 C C . GLU B 1 23 ? 10.195 -12.344 3.457 1 97.94 23 GLU B C 1
ATOM 2695 O O . GLU B 1 23 ? 10.547 -12.586 4.613 1 97.94 23 GLU B O 1
ATOM 2700 N N . LEU B 1 24 ? 9.664 -11.156 3.1 1 97.31 24 LEU B N 1
ATOM 2701 C CA . LEU B 1 24 ? 9.172 -10.086 3.955 1 97.31 24 LEU B CA 1
ATOM 2702 C C . LEU B 1 24 ? 10.32 -9.398 4.688 1 97.31 24 LEU B C 1
ATOM 2704 O O . LEU B 1 24 ? 10.102 -8.727 5.699 1 97.31 24 LEU B O 1
ATOM 2708 N N . TRP B 1 25 ? 11.555 -9.664 4.281 1 98.12 25 TRP B N 1
ATOM 2709 C CA . TRP B 1 25 ? 12.68 -8.836 4.703 1 98.12 25 TRP B CA 1
ATOM 2710 C C . TRP B 1 25 ? 12.883 -7.668 3.744 1 98.12 25 TRP B C 1
ATOM 2712 O O . TRP B 1 25 ? 12.57 -7.77 2.557 1 98.12 25 TRP B O 1
ATOM 2722 N N . ASN B 1 26 ? 13.297 -6.59 4.309 1 97.75 26 ASN B N 1
ATOM 2723 C CA . ASN B 1 26 ? 13.641 -5.488 3.414 1 97.75 26 ASN B CA 1
ATOM 2724 C C . ASN B 1 26 ? 14.883 -5.793 2.594 1 97.75 26 ASN B C 1
ATOM 2726 O O . ASN B 1 26 ? 15.688 -6.648 2.973 1 97.75 26 ASN B O 1
ATOM 2730 N N . ARG B 1 27 ? 15.094 -5.062 1.553 1 97.75 27 ARG B N 1
ATOM 2731 C CA . ARG B 1 27 ? 16.125 -5.309 0.551 1 97.75 27 ARG B CA 1
ATOM 2732 C C . ARG B 1 27 ? 17.516 -5.305 1.185 1 97.75 27 ARG B C 1
ATOM 2734 O O . ARG B 1 27 ? 18.344 -6.168 0.881 1 97.75 27 ARG B O 1
ATOM 2741 N N . ASN B 1 28 ? 17.844 -4.336 2.051 1 97 28 ASN B N 1
ATOM 2742 C CA . ASN B 1 28 ? 19.156 -4.242 2.688 1 97 28 ASN B CA 1
ATOM 2743 C C . ASN B 1 28 ? 19.438 -5.469 3.553 1 97 28 ASN B C 1
ATOM 2745 O O . ASN B 1 28 ? 20.562 -5.988 3.539 1 97 28 ASN B O 1
ATOM 2749 N N . LYS B 1 29 ? 18.484 -5.914 4.309 1 97.56 29 LYS B N 1
ATOM 2750 C CA . LYS B 1 29 ? 18.656 -7.09 5.156 1 97.56 29 LYS B CA 1
ATOM 2751 C C . LYS B 1 29 ? 18.922 -8.336 4.32 1 97.56 29 LYS B C 1
ATOM 2753 O O . LYS B 1 29 ? 19.75 -9.164 4.688 1 97.56 29 LYS B O 1
ATOM 2758 N N . VAL B 1 30 ? 18.219 -8.492 3.188 1 98.62 30 VAL B N 1
ATOM 2759 C CA . VAL B 1 30 ? 18.422 -9.625 2.287 1 98.62 30 VAL B CA 1
ATOM 2760 C C . VAL B 1 30 ? 19.859 -9.641 1.776 1 98.62 30 VAL B C 1
ATOM 2762 O O . VAL B 1 30 ? 20.531 -10.672 1.822 1 98.62 30 VAL B O 1
ATOM 2765 N N . LYS B 1 31 ? 20.297 -8.508 1.329 1 97.94 31 LYS B N 1
ATOM 2766 C CA . LYS B 1 31 ? 21.641 -8.398 0.79 1 97.94 31 LYS B CA 1
ATOM 2767 C C . LYS B 1 31 ? 22.688 -8.656 1.871 1 97.94 31 LYS B C 1
ATOM 2769 O O . LYS B 1 31 ? 23.672 -9.359 1.639 1 97.94 31 LYS B O 1
ATOM 2774 N N . ASP B 1 32 ? 22.5 -8.086 3.047 1 98.19 32 ASP B N 1
ATOM 2775 C CA . ASP B 1 32 ? 23.453 -8.195 4.137 1 98.19 32 ASP B CA 1
ATOM 2776 C C . ASP B 1 32 ? 23.562 -9.633 4.641 1 98.19 32 ASP B C 1
ATOM 2778 O O . ASP B 1 32 ? 24.656 -10.102 4.98 1 98.19 32 ASP B O 1
ATOM 2782 N N . PHE B 1 33 ? 22.453 -10.32 4.699 1 98.5 33 PHE B N 1
ATOM 2783 C CA . PHE B 1 33 ? 22.406 -11.648 5.309 1 98.5 33 PHE B CA 1
ATOM 2784 C C . PHE B 1 33 ? 22.844 -12.719 4.312 1 98.5 33 PHE B C 1
ATOM 2786 O O . PHE B 1 33 ? 23.609 -13.625 4.664 1 98.5 33 PHE B O 1
ATOM 2793 N N . PHE B 1 34 ? 22.422 -12.547 3.031 1 98.5 34 PHE B N 1
ATOM 2794 C CA . PHE B 1 34 ? 22.609 -13.648 2.096 1 98.5 34 PHE B CA 1
ATOM 2795 C C . PHE B 1 34 ? 23.672 -13.305 1.059 1 98.5 34 PHE B C 1
ATOM 2797 O O . PHE B 1 34 ? 24.188 -14.195 0.382 1 98.5 34 PHE B O 1
ATOM 2804 N N . GLY B 1 35 ? 24.094 -12.039 0.924 1 98.25 35 GLY B N 1
ATOM 2805 C CA . GLY B 1 35 ? 24.797 -11.617 -0.278 1 98.25 35 GLY B CA 1
ATOM 2806 C C . GLY B 1 35 ? 23.938 -11.711 -1.53 1 98.25 35 GLY B C 1
ATOM 2807 O O . GLY B 1 35 ? 23.297 -10.734 -1.919 1 98.25 35 GLY B O 1
ATOM 2808 N N . LYS B 1 36 ? 23.875 -12.875 -2.08 1 98.25 36 LYS B N 1
ATOM 2809 C CA . LYS B 1 36 ? 23.031 -13.164 -3.232 1 98.25 36 LYS B CA 1
ATOM 2810 C C . LYS B 1 36 ? 22.516 -14.594 -3.184 1 98.25 36 LYS B C 1
ATOM 2812 O O . LYS B 1 36 ? 23.297 -15.539 -3.066 1 98.25 36 LYS B O 1
ATOM 2817 N N . ILE B 1 37 ? 21.266 -14.695 -3.234 1 98.69 37 ILE B N 1
ATOM 2818 C CA . ILE B 1 37 ? 20.641 -16.016 -3.27 1 98.69 37 ILE B CA 1
ATOM 2819 C C . ILE B 1 37 ? 20.672 -16.562 -4.699 1 98.69 37 ILE B C 1
ATOM 2821 O O . ILE B 1 37 ? 20.109 -15.945 -5.609 1 98.69 37 ILE B O 1
ATOM 2825 N N . THR B 1 38 ? 21.312 -17.703 -4.926 1 98.5 38 THR B N 1
ATOM 2826 C CA . THR B 1 38 ? 21.406 -18.266 -6.266 1 98.5 38 THR B CA 1
ATOM 2827 C C . THR B 1 38 ? 20.969 -19.734 -6.262 1 98.5 38 THR B C 1
ATOM 2829 O O . THR B 1 38 ? 21.016 -20.406 -7.297 1 98.5 38 THR B O 1
ATOM 2832 N N . THR B 1 39 ? 20.578 -20.203 -5.055 1 98.19 39 THR B N 1
ATOM 2833 C CA . THR B 1 39 ? 20.094 -21.578 -4.906 1 98.19 39 THR B CA 1
ATOM 2834 C C . THR B 1 39 ? 19.078 -21.672 -3.775 1 98.19 39 THR B C 1
ATOM 2836 O O . THR B 1 39 ? 18.812 -20.688 -3.094 1 98.19 39 THR B O 1
ATOM 2839 N N . PHE B 1 40 ? 18.516 -22.844 -3.607 1 98.81 40 PHE B N 1
ATOM 2840 C CA . PHE B 1 40 ? 17.547 -23.047 -2.537 1 98.81 40 PHE B CA 1
ATOM 2841 C C . PHE B 1 40 ? 18.234 -23.031 -1.176 1 98.81 40 PHE B C 1
ATOM 2843 O O . PHE B 1 40 ? 19.312 -23.609 -1.005 1 98.81 40 PHE B O 1
ATOM 2850 N N . LEU B 1 41 ? 17.688 -22.328 -0.246 1 98.75 41 LEU B N 1
ATOM 2851 C CA . LEU B 1 41 ? 18.219 -22.234 1.108 1 98.75 41 LEU B CA 1
ATOM 2852 C C . LEU B 1 41 ? 17.141 -22.531 2.141 1 98.75 41 LEU B C 1
ATOM 2854 O O . LEU B 1 41 ? 15.945 -22.359 1.865 1 98.75 41 LEU B O 1
ATOM 2858 N N . ASP B 1 42 ? 17.594 -23.016 3.309 1 98.44 42 ASP B N 1
ATOM 2859 C CA . ASP B 1 42 ? 16.688 -23.094 4.449 1 98.44 42 ASP B CA 1
ATOM 2860 C C . ASP B 1 42 ? 16.219 -21.688 4.855 1 98.44 42 ASP B C 1
ATOM 2862 O O . ASP B 1 42 ? 16.938 -20.719 4.688 1 98.44 42 ASP B O 1
ATOM 2866 N N . GLY B 1 43 ? 14.953 -21.656 5.312 1 97.75 43 GLY B N 1
ATOM 2867 C CA . GLY B 1 43 ? 14.602 -20.406 5.984 1 97.75 43 GLY B CA 1
ATOM 2868 C C . GLY B 1 43 ? 15.484 -20.109 7.176 1 97.75 43 GLY B C 1
ATOM 2869 O O . GLY B 1 43 ? 15.672 -20.953 8.055 1 97.75 43 GLY B O 1
ATOM 2870 N N . PRO B 1 44 ? 16.141 -18.953 7.168 1 97.94 44 PRO B N 1
ATOM 2871 C CA . PRO B 1 44 ? 17 -18.641 8.312 1 97.94 44 PRO B CA 1
ATOM 2872 C C . PRO B 1 44 ? 16.219 -18.469 9.609 1 97.94 44 PRO B C 1
ATOM 2874 O O . PRO B 1 44 ? 15.086 -17.969 9.602 1 97.94 44 PRO B O 1
ATOM 2877 N N . TYR B 1 45 ? 16.844 -18.781 10.711 1 96.75 45 TYR B N 1
ATOM 2878 C CA . TYR B 1 45 ? 16.234 -18.688 12.031 1 96.75 45 TYR B CA 1
ATOM 2879 C C . TYR B 1 45 ? 15.758 -17.266 12.32 1 96.75 45 TYR B C 1
ATOM 2881 O O . TYR B 1 45 ? 14.734 -17.078 12.977 1 96.75 45 TYR B O 1
ATOM 2889 N N . GLU B 1 46 ? 16.469 -16.328 11.781 1 96.62 46 GLU B N 1
ATOM 2890 C CA . GLU B 1 46 ? 16.203 -14.906 12.016 1 96.62 46 GLU B CA 1
ATOM 2891 C C . GLU B 1 46 ? 14.922 -14.461 11.32 1 96.62 46 GLU B C 1
ATOM 2893 O O . GLU B 1 46 ? 14.359 -13.414 11.648 1 96.62 46 GLU B O 1
ATOM 2898 N N . ASN B 1 47 ? 14.469 -15.227 10.367 1 96.38 47 ASN B N 1
ATOM 2899 C CA . ASN B 1 47 ? 13.25 -14.883 9.648 1 96.38 47 ASN B CA 1
ATOM 2900 C C . ASN B 1 47 ? 12.039 -15.594 10.242 1 96.38 47 ASN B C 1
ATOM 2902 O O . ASN B 1 47 ? 11.797 -16.766 9.953 1 96.38 47 ASN B O 1
ATOM 2906 N N . LYS B 1 48 ? 11.227 -14.875 10.922 1 91.06 48 LYS B N 1
ATOM 2907 C CA . LYS B 1 48 ? 10.133 -15.422 11.719 1 91.06 48 LYS B CA 1
ATOM 2908 C C . LYS B 1 48 ? 9.102 -16.125 10.836 1 91.06 48 LYS B C 1
ATOM 2910 O O . LYS B 1 48 ? 8.453 -17.078 11.258 1 91.06 48 LYS B O 1
ATOM 2915 N N . VAL B 1 49 ? 8.977 -15.703 9.617 1 92.62 49 VAL B N 1
ATOM 2916 C CA . VAL B 1 49 ? 7.938 -16.266 8.766 1 92.62 49 VAL B CA 1
ATOM 2917 C C . VAL B 1 49 ? 8.492 -17.453 7.98 1 92.62 49 VAL B C 1
ATOM 2919 O O . VAL B 1 49 ? 7.742 -18.328 7.555 1 92.62 49 VAL B O 1
ATOM 2922 N N . ALA B 1 50 ? 9.828 -17.484 7.816 1 95.75 50 ALA B N 1
ATOM 2923 C CA . ALA B 1 50 ? 10.43 -18.484 6.938 1 95.75 50 ALA B CA 1
ATOM 2924 C C . ALA B 1 50 ? 11.156 -19.547 7.746 1 95.75 50 ALA B C 1
ATOM 2926 O O . ALA B 1 50 ? 11.492 -20.609 7.215 1 95.75 50 ALA B O 1
ATOM 2927 N N . ARG B 1 51 ? 11.336 -19.344 9.047 1 95.31 51 ARG B N 1
ATOM 2928 C CA . ARG B 1 51 ? 12.273 -20.125 9.852 1 95.31 51 ARG B CA 1
ATOM 2929 C C . ARG B 1 51 ? 11.867 -21.594 9.906 1 95.31 51 ARG B C 1
ATOM 2931 O O . ARG B 1 51 ? 12.703 -22.469 10.156 1 95.31 51 ARG B O 1
ATOM 2938 N N . ASN B 1 52 ? 10.633 -21.938 9.625 1 93.38 52 ASN B N 1
ATOM 2939 C CA . ASN B 1 52 ? 10.188 -23.328 9.742 1 93.38 52 ASN B CA 1
ATOM 2940 C C . ASN B 1 52 ? 10.227 -24.047 8.398 1 93.38 52 ASN B C 1
ATOM 2942 O O . ASN B 1 52 ? 9.805 -25.203 8.289 1 93.38 52 ASN B O 1
ATOM 2946 N N . PHE B 1 53 ? 10.703 -23.406 7.348 1 96.44 53 PHE B N 1
ATOM 2947 C CA . PHE B 1 53 ? 10.836 -24 6.027 1 96.44 53 PHE B CA 1
ATOM 2948 C C . PHE B 1 53 ? 12.273 -24.438 5.773 1 96.44 53 PHE B C 1
ATOM 2950 O O . PHE B 1 53 ? 13.219 -23.797 6.25 1 96.44 53 PHE B O 1
ATOM 2957 N N . THR B 1 54 ? 12.438 -25.516 5.035 1 97.81 54 THR B N 1
ATOM 2958 C CA . THR B 1 54 ? 13.742 -25.969 4.578 1 97.81 54 THR B CA 1
ATOM 2959 C C . THR B 1 54 ? 13.883 -25.781 3.07 1 97.81 54 THR B C 1
ATOM 2961 O O . THR B 1 54 ? 12.898 -25.531 2.375 1 97.81 54 THR B O 1
ATOM 2964 N N . LYS B 1 55 ? 15.094 -25.922 2.629 1 98.12 55 LYS B N 1
ATOM 2965 C CA . LYS B 1 55 ? 15.398 -25.688 1.22 1 98.12 55 LYS B CA 1
ATOM 2966 C C . LYS B 1 55 ? 14.469 -26.484 0.318 1 98.12 55 LYS B C 1
ATOM 2968 O O . LYS B 1 55 ? 14.18 -27.656 0.588 1 98.12 55 LYS B O 1
ATOM 2973 N N . GLY B 1 56 ? 13.922 -25.781 -0.691 1 98.38 56 GLY B N 1
ATOM 2974 C CA . GLY B 1 56 ? 13.117 -26.438 -1.708 1 98.38 56 GLY B CA 1
ATOM 2975 C C . GLY B 1 56 ? 11.648 -26.531 -1.348 1 98.38 56 GLY B C 1
ATOM 2976 O O . GLY B 1 56 ? 10.805 -26.781 -2.211 1 98.38 56 GLY B O 1
ATOM 2977 N N . GLN B 1 57 ? 11.305 -26.328 -0.093 1 98.38 57 GLN B N 1
ATOM 2978 C CA . GLN B 1 57 ? 9.906 -26.328 0.302 1 98.38 57 GLN B CA 1
ATOM 2979 C C . GLN B 1 57 ? 9.203 -25.047 -0.167 1 98.38 57 GLN B C 1
ATOM 2981 O O . GLN B 1 57 ? 9.75 -23.953 -0.027 1 98.38 57 GLN B O 1
ATOM 2986 N N . PHE B 1 58 ? 8.102 -25.25 -0.834 1 98.06 58 PHE B N 1
ATOM 2987 C CA . PHE B 1 58 ? 7.336 -24.078 -1.237 1 98.06 58 PHE B CA 1
ATOM 2988 C C . PHE B 1 58 ? 6.391 -23.625 -0.125 1 98.06 58 PHE B C 1
ATOM 2990 O O . PHE B 1 58 ? 6.121 -24.391 0.805 1 98.06 58 PHE B O 1
ATOM 2997 N N . THR B 1 59 ? 5.918 -22.422 -0.116 1 97.38 59 THR B N 1
ATOM 2998 C CA . THR B 1 59 ? 5.102 -21.797 0.918 1 97.38 59 THR B CA 1
ATOM 2999 C C . THR B 1 59 ? 3.617 -21.938 0.587 1 97.38 59 THR B C 1
ATOM 3001 O O . THR B 1 59 ? 3.227 -22.812 -0.19 1 97.38 59 THR B O 1
ATOM 3004 N N . ASP B 1 60 ? 2.773 -21.125 1.251 1 97.06 60 ASP B N 1
ATOM 3005 C CA . ASP B 1 60 ? 1.331 -21.141 1.021 1 97.06 60 ASP B CA 1
ATOM 3006 C C . ASP B 1 60 ? 1 -20.734 -0.41 1 97.06 60 ASP B C 1
ATOM 3008 O O . ASP B 1 60 ? -0.059 -21.078 -0.935 1 97.06 60 ASP B O 1
ATOM 3012 N N . ASP B 1 61 ? 1.946 -20.062 -1.105 1 98.25 61 ASP B N 1
ATOM 3013 C CA . ASP B 1 61 ? 1.697 -19.625 -2.479 1 98.25 61 ASP B CA 1
ATOM 3014 C C . ASP B 1 61 ? 1.428 -20.828 -3.387 1 98.25 61 ASP B C 1
ATOM 3016 O O . ASP B 1 61 ? 0.387 -20.891 -4.043 1 98.25 61 ASP B O 1
ATOM 3020 N N . THR B 1 62 ? 2.344 -21.719 -3.428 1 98.69 62 THR B N 1
ATOM 3021 C CA . THR B 1 62 ? 2.186 -22.906 -4.254 1 98.69 62 THR B CA 1
ATOM 3022 C C . THR B 1 62 ? 1.161 -23.859 -3.639 1 98.69 62 THR B C 1
ATOM 3024 O O . THR B 1 62 ? 0.347 -24.453 -4.352 1 98.69 62 THR B O 1
ATOM 3027 N N . ALA B 1 63 ? 1.215 -24.047 -2.289 1 97.81 63 ALA B N 1
ATOM 3028 C CA . ALA B 1 63 ? 0.286 -24.953 -1.619 1 97.81 63 ALA B CA 1
ATOM 3029 C C . ALA B 1 63 ? -1.161 -24.594 -1.95 1 97.81 63 ALA B C 1
ATOM 3031 O O . ALA B 1 63 ? -1.961 -25.469 -2.281 1 97.81 63 ALA B O 1
ATOM 3032 N N . GLN B 1 64 ? -1.47 -23.328 -1.861 1 98.12 64 GLN B N 1
ATOM 3033 C CA . GLN B 1 64 ? -2.846 -22.922 -2.121 1 98.12 64 GLN B CA 1
ATOM 3034 C C . GLN B 1 64 ? -3.18 -23.016 -3.605 1 98.12 64 GLN B C 1
ATOM 3036 O O . GLN B 1 64 ? -4.328 -23.281 -3.973 1 98.12 64 GLN B O 1
ATOM 3041 N N . SER B 1 65 ? -2.229 -22.812 -4.465 1 98.62 65 SER B N 1
ATOM 3042 C CA . SER B 1 65 ? -2.449 -23.016 -5.895 1 98.62 65 SER B CA 1
ATOM 3043 C C . SER B 1 65 ? -2.887 -24.438 -6.188 1 98.62 65 SER B C 1
ATOM 3045 O O . SER B 1 65 ? -3.84 -24.672 -6.934 1 98.62 65 SER B O 1
ATOM 3047 N N . LEU B 1 66 ? -2.203 -25.391 -5.598 1 98.62 66 LEU B N 1
ATOM 3048 C CA . LEU B 1 66 ? -2.525 -26.797 -5.785 1 98.62 66 LEU B CA 1
ATOM 3049 C C . LEU B 1 66 ? -3.867 -27.141 -5.145 1 98.62 66 LEU B C 1
ATOM 3051 O O . LEU B 1 66 ? -4.641 -27.938 -5.695 1 98.62 66 LEU B O 1
ATOM 3055 N N . LEU B 1 67 ? -4.137 -26.547 -4.008 1 98.12 67 LEU B N 1
ATOM 3056 C CA . LEU B 1 67 ? -5.41 -26.75 -3.33 1 98.12 67 LEU B CA 1
ATOM 3057 C C . LEU B 1 67 ? -6.57 -26.281 -4.203 1 98.12 67 LEU B C 1
ATOM 3059 O O . LEU B 1 67 ? -7.641 -26.906 -4.203 1 98.12 67 LEU B O 1
ATOM 3063 N N . ILE B 1 68 ? -6.398 -25.219 -4.895 1 98.44 68 ILE B N 1
ATOM 3064 C CA . ILE B 1 68 ? -7.43 -24.703 -5.793 1 98.44 68 ILE B CA 1
ATOM 3065 C C . ILE B 1 68 ? -7.68 -25.719 -6.91 1 98.44 68 ILE B C 1
ATOM 3067 O O . ILE B 1 68 ? -8.828 -25.984 -7.258 1 98.44 68 ILE B O 1
ATOM 3071 N N . ILE B 1 69 ? -6.613 -26.25 -7.504 1 98.5 69 ILE B N 1
ATOM 3072 C CA . ILE B 1 69 ? -6.758 -27.25 -8.547 1 98.5 69 ILE B CA 1
ATOM 3073 C C . ILE B 1 69 ? -7.52 -28.453 -8 1 98.5 69 ILE B C 1
ATOM 3075 O O . ILE B 1 69 ? -8.414 -28.984 -8.664 1 98.5 69 ILE B O 1
ATOM 3079 N N . ASP B 1 70 ? -7.164 -28.875 -6.746 1 98.31 70 ASP B N 1
ATOM 3080 C CA . ASP B 1 70 ? -7.863 -29.984 -6.113 1 98.31 70 ASP B CA 1
ATOM 3081 C C . ASP B 1 70 ? -9.352 -29.688 -5.938 1 98.31 70 ASP B C 1
ATOM 3083 O O . ASP B 1 70 ? -10.203 -30.531 -6.195 1 98.31 70 ASP B O 1
ATOM 3087 N N . ALA B 1 71 ? -9.617 -28.516 -5.457 1 98.38 71 ALA B N 1
ATOM 3088 C CA . ALA B 1 71 ? -11.008 -28.094 -5.262 1 98.38 71 ALA B CA 1
ATOM 3089 C C . ALA B 1 71 ? -11.773 -28.094 -6.582 1 98.38 71 ALA B C 1
ATOM 3091 O O . ALA B 1 71 ? -12.922 -28.531 -6.633 1 98.38 71 ALA B O 1
ATOM 3092 N N . LEU B 1 72 ? -11.188 -27.594 -7.621 1 98.44 72 LEU B N 1
ATOM 3093 C CA . LEU B 1 72 ? -11.805 -27.594 -8.945 1 98.44 72 LEU B CA 1
ATOM 3094 C C . LEU B 1 72 ? -12.047 -29.016 -9.43 1 98.44 72 LEU B C 1
ATOM 3096 O O . LEU B 1 72 ? -13.109 -29.328 -9.984 1 98.44 72 LEU B O 1
ATOM 3100 N N . ASN B 1 73 ? -11.016 -29.812 -9.25 1 97.88 73 ASN B N 1
ATOM 3101 C CA . ASN B 1 73 ? -11.125 -31.203 -9.688 1 97.88 73 ASN B CA 1
ATOM 3102 C C . ASN B 1 73 ? -12.273 -31.922 -8.984 1 97.88 73 ASN B C 1
ATOM 3104 O O . ASN B 1 73 ? -12.945 -32.75 -9.586 1 97.88 73 ASN B O 1
ATOM 3108 N N . LYS B 1 74 ? -12.523 -31.594 -7.766 1 97.38 74 LYS B N 1
ATOM 3109 C CA . LYS B 1 74 ? -13.602 -32.188 -6.984 1 97.38 74 LYS B CA 1
ATOM 3110 C C . LYS B 1 74 ? -14.961 -31.828 -7.555 1 97.38 74 LYS B C 1
ATOM 3112 O O . LYS B 1 74 ? -15.953 -32.531 -7.32 1 97.38 74 LYS B O 1
ATOM 3117 N N . ASN B 1 75 ? -15 -30.812 -8.227 1 98.06 75 ASN B N 1
ATOM 3118 C CA . ASN B 1 75 ? -16.281 -30.328 -8.75 1 98.06 75 ASN B CA 1
ATOM 3119 C C . ASN B 1 75 ? -16.234 -30.172 -10.266 1 98.06 75 ASN B C 1
ATOM 3121 O O . ASN B 1 75 ? -16.781 -29.203 -10.812 1 98.06 75 ASN B O 1
ATOM 3125 N N . HIS B 1 76 ? -15.57 -31.109 -10.977 1 97.38 76 HIS B N 1
ATOM 3126 C CA . HIS B 1 76 ? -15.531 -31.203 -12.438 1 97.38 76 HIS B CA 1
ATOM 3127 C C . HIS B 1 76 ? -15.102 -29.891 -13.07 1 97.38 76 HIS B C 1
ATOM 3129 O O . HIS B 1 76 ? -15.688 -29.453 -14.062 1 97.38 76 HIS B O 1
ATOM 3135 N N . PHE B 1 77 ? -14.188 -29.125 -12.367 1 98.06 77 PHE B N 1
ATOM 3136 C CA . PHE B 1 77 ? -13.523 -27.906 -12.812 1 98.06 77 PHE B CA 1
ATOM 3137 C C . PHE B 1 77 ? -14.531 -26.766 -12.961 1 98.06 77 PHE B C 1
ATOM 3139 O O . PHE B 1 77 ? -14.336 -25.859 -13.781 1 98.06 77 PHE B O 1
ATOM 3146 N N . GLU B 1 78 ? -15.625 -26.906 -12.188 1 97.56 78 GLU B N 1
ATOM 3147 C CA . GLU B 1 78 ? -16.516 -25.781 -11.93 1 97.56 78 GLU B CA 1
ATOM 3148 C C . GLU B 1 78 ? -16.234 -25.156 -10.562 1 97.56 78 GLU B C 1
ATOM 3150 O O . GLU B 1 78 ? -16.328 -25.828 -9.539 1 97.56 78 GLU B O 1
ATOM 3155 N N . PRO B 1 79 ? -15.875 -23.906 -10.617 1 98 79 PRO B N 1
ATOM 3156 C CA . PRO B 1 79 ? -15.555 -23.297 -9.328 1 98 79 PRO B CA 1
ATOM 3157 C C . PRO B 1 79 ? -16.734 -23.281 -8.367 1 98 79 PRO B C 1
ATOM 3159 O O . PRO B 1 79 ? -17.875 -23.062 -8.789 1 98 79 PRO B O 1
ATOM 3162 N N . SER B 1 80 ? -16.469 -23.547 -7.141 1 98.12 80 SER B N 1
ATOM 3163 C CA . SER B 1 80 ? -17.438 -23.484 -6.047 1 98.12 80 SER B CA 1
ATOM 3164 C C . SER B 1 80 ? -16.844 -22.797 -4.828 1 98.12 80 SER B C 1
ATOM 3166 O O . SER B 1 80 ? -15.867 -23.281 -4.246 1 98.12 80 SER B O 1
ATOM 3168 N N . LYS B 1 81 ? -17.484 -21.656 -4.492 1 97.25 81 LYS B N 1
ATOM 3169 C CA . LYS B 1 81 ? -17.031 -20.922 -3.316 1 97.25 81 LYS B CA 1
ATOM 3170 C C . LYS B 1 81 ? -16.953 -21.828 -2.096 1 97.25 81 LYS B C 1
ATOM 3172 O O . LYS B 1 81 ? -15.969 -21.797 -1.349 1 97.25 81 LYS B O 1
ATOM 3177 N N . LYS B 1 82 ? -17.922 -22.625 -1.926 1 97.5 82 LYS B N 1
ATOM 3178 C CA . LYS B 1 82 ? -18 -23.5 -0.76 1 97.5 82 LYS B CA 1
ATOM 3179 C C . LYS B 1 82 ? -16.875 -24.531 -0.761 1 97.5 82 LYS B C 1
ATOM 3181 O O . LYS B 1 82 ? -16.188 -24.703 0.249 1 97.5 82 LYS B O 1
ATOM 3186 N N . ILE B 1 83 ? -16.641 -25.234 -1.856 1 98.38 83 ILE B N 1
ATOM 3187 C CA . ILE B 1 83 ? -15.625 -26.281 -1.931 1 98.38 83 ILE B CA 1
ATOM 3188 C C . ILE B 1 83 ? -14.234 -25.672 -1.749 1 98.38 83 ILE B C 1
ATOM 3190 O O . ILE B 1 83 ? -13.398 -26.219 -1.027 1 98.38 83 ILE B O 1
ATOM 3194 N N . ILE B 1 84 ? -14.047 -24.547 -2.377 1 98.31 84 ILE B N 1
ATOM 3195 C CA . ILE B 1 84 ? -12.75 -23.875 -2.287 1 98.31 84 ILE B CA 1
ATOM 3196 C C . ILE B 1 84 ? -12.508 -23.422 -0.852 1 98.31 84 ILE B C 1
ATOM 3198 O O . ILE B 1 84 ? -11.422 -23.641 -0.302 1 98.31 84 ILE B O 1
ATOM 3202 N N . ALA B 1 85 ? -13.516 -22.766 -0.231 1 97.94 85 ALA B N 1
ATOM 3203 C CA . ALA B 1 85 ? -13.391 -22.328 1.158 1 97.94 85 ALA B CA 1
ATOM 3204 C C . ALA B 1 85 ? -13.117 -23.516 2.078 1 97.94 85 ALA B C 1
ATOM 3206 O O . ALA B 1 85 ? -12.273 -23.438 2.973 1 97.94 85 ALA B O 1
ATOM 3207 N N . ASP B 1 86 ? -13.797 -24.594 1.872 1 97.69 86 ASP B N 1
ATOM 3208 C CA . ASP B 1 86 ? -13.625 -25.797 2.691 1 97.69 86 ASP B CA 1
ATOM 3209 C C . ASP B 1 86 ? -12.195 -26.328 2.58 1 97.69 86 ASP B C 1
ATOM 3211 O O . ASP B 1 86 ? -11.594 -26.719 3.584 1 97.69 86 ASP B O 1
ATOM 3215 N N . GLU B 1 87 ? -11.703 -26.391 1.36 1 97.56 87 GLU B N 1
ATOM 3216 C CA . GLU B 1 87 ? -10.344 -26.875 1.138 1 97.56 87 GLU B CA 1
ATOM 3217 C C . GLU B 1 87 ? -9.32 -25.969 1.818 1 97.56 87 GLU B C 1
ATOM 3219 O O . GLU B 1 87 ? -8.359 -26.453 2.418 1 97.56 87 GLU B O 1
ATOM 3224 N N . LEU B 1 88 ? -9.531 -24.688 1.693 1 97.25 88 LEU B N 1
ATOM 3225 C CA . LEU B 1 88 ? -8.617 -23.734 2.307 1 97.25 88 LEU B CA 1
ATOM 3226 C C . LEU B 1 88 ? -8.648 -23.844 3.828 1 97.25 88 LEU B C 1
ATOM 3228 O O . LEU B 1 88 ? -7.605 -23.797 4.48 1 97.25 88 LEU B O 1
ATOM 3232 N N . ILE B 1 89 ? -9.844 -23.938 4.402 1 97.25 89 ILE B N 1
ATOM 3233 C CA . ILE B 1 89 ? -10.016 -24.047 5.848 1 97.25 89 ILE B CA 1
ATOM 3234 C C . ILE B 1 89 ? -9.375 -25.344 6.352 1 97.25 89 ILE B C 1
ATOM 3236 O O . ILE B 1 89 ? -8.68 -25.344 7.371 1 97.25 89 ILE B O 1
ATOM 3240 N N . GLU B 1 90 ? -9.586 -26.422 5.641 1 97.12 90 GLU B N 1
ATOM 3241 C CA . GLU B 1 90 ? -8.992 -27.688 6.016 1 97.12 90 GLU B CA 1
ATOM 3242 C C . GLU B 1 90 ? -7.469 -27.625 6 1 97.12 90 GLU B C 1
ATOM 3244 O O . GLU B 1 90 ? -6.809 -28.109 6.918 1 97.12 90 GLU B O 1
ATOM 3249 N N . TRP B 1 91 ? -6.98 -27.078 4.984 1 96 91 TRP B N 1
ATOM 3250 C CA . TRP B 1 91 ? -5.539 -26.891 4.867 1 96 91 TRP B CA 1
ATOM 3251 C C . TRP B 1 91 ? -5.004 -26.031 6.004 1 96 91 TRP B C 1
ATOM 3253 O O . TRP B 1 91 ? -3.973 -26.344 6.605 1 96 91 TRP B O 1
ATOM 3263 N N . ALA B 1 92 ? -5.676 -24.906 6.27 1 94.56 92 ALA B N 1
ATOM 3264 C CA . ALA B 1 92 ? -5.254 -23.984 7.316 1 94.56 92 ALA B CA 1
ATOM 3265 C C . ALA B 1 92 ? -5.242 -24.656 8.68 1 94.56 92 ALA B C 1
ATOM 3267 O O . ALA B 1 92 ? -4.348 -24.422 9.492 1 94.56 92 ALA B O 1
ATOM 3268 N N . ASN B 1 93 ? -6.191 -25.453 8.906 1 94.56 93 ASN B N 1
ATOM 3269 C CA . ASN B 1 93 ? -6.25 -26.219 10.156 1 94.56 93 ASN B CA 1
ATOM 3270 C C . ASN B 1 93 ? -5.117 -27.234 10.242 1 94.56 93 ASN B C 1
ATOM 3272 O O . ASN B 1 93 ? -4.465 -27.359 11.281 1 94.56 93 ASN B O 1
ATOM 3276 N N . ALA B 1 94 ? -4.914 -27.906 9.172 1 93 94 ALA B N 1
ATOM 3277 C CA . ALA B 1 94 ? -3.91 -28.969 9.141 1 93 94 ALA B CA 1
ATOM 3278 C C . ALA B 1 94 ? -2.506 -28.391 9.328 1 93 94 ALA B C 1
ATOM 3280 O O . ALA B 1 94 ? -1.635 -29.047 9.898 1 93 94 ALA B O 1
ATOM 3281 N N . THR B 1 95 ? -2.309 -27.203 8.938 1 90.56 95 THR B N 1
ATOM 3282 C CA . THR B 1 95 ? -0.979 -26.609 8.969 1 90.56 95 THR B CA 1
ATOM 3283 C C . THR B 1 95 ? -0.879 -25.578 10.086 1 90.56 95 THR B C 1
ATOM 3285 O O . THR B 1 95 ? 0.135 -24.891 10.219 1 90.56 95 THR B O 1
ATOM 3288 N N . ASN B 1 96 ? -1.947 -25.359 10.867 1 90.94 96 ASN B N 1
ATOM 3289 C CA . ASN B 1 96 ? -2.021 -24.328 11.906 1 90.94 96 ASN B CA 1
ATOM 3290 C C . ASN B 1 96 ? -1.739 -22.938 11.352 1 90.94 96 ASN B C 1
ATOM 3292 O O . ASN B 1 96 ? -1.001 -22.172 11.961 1 90.94 96 ASN B O 1
ATOM 3296 N N . ALA B 1 97 ? -2.27 -22.734 10.219 1 86.69 97 ALA B N 1
ATOM 3297 C CA . ALA B 1 97 ? -1.985 -21.5 9.492 1 86.69 97 ALA B CA 1
ATOM 3298 C C . ALA B 1 97 ? -2.645 -20.312 10.172 1 86.69 97 ALA B C 1
ATOM 3300 O O . ALA B 1 97 ? -2.158 -19.188 10.07 1 86.69 97 ALA B O 1
ATOM 3301 N N . PHE B 1 98 ? -3.713 -20.531 10.906 1 84.38 98 PHE B N 1
ATOM 3302 C CA . PHE B 1 98 ? -4.371 -19.453 11.633 1 84.38 98 PHE B CA 1
ATOM 3303 C C . PHE B 1 98 ? -3.48 -18.922 12.75 1 84.38 98 PHE B C 1
ATOM 3305 O O . PHE B 1 98 ? -3.418 -17.703 12.977 1 84.38 98 PHE B O 1
ATOM 3312 N N . LYS B 1 99 ? -2.734 -19.75 13.383 1 80.81 99 LYS B N 1
ATOM 3313 C CA . LYS B 1 99 ? -1.919 -19.406 14.539 1 80.81 99 LYS B CA 1
ATOM 3314 C C . LYS B 1 99 ? -0.518 -18.969 14.117 1 80.81 99 LYS B C 1
ATOM 3316 O O . LYS B 1 99 ? 0.073 -18.078 14.734 1 80.81 99 LYS B O 1
ATOM 3321 N N . ASN B 1 100 ? -0.047 -19.516 13.047 1 79.5 100 ASN B N 1
ATOM 3322 C CA . ASN B 1 100 ? 1.341 -19.312 12.656 1 79.5 100 ASN B CA 1
ATOM 3323 C C . ASN B 1 100 ? 1.468 -18.172 11.648 1 79.5 100 ASN B C 1
ATOM 3325 O O . ASN B 1 100 ? 2.52 -18 11.031 1 79.5 100 ASN B O 1
ATOM 3329 N N . ASN B 1 101 ? 0.489 -17.438 11.422 1 77.62 101 ASN B N 1
ATOM 3330 C CA . ASN B 1 101 ? 0.46 -16.25 10.57 1 77.62 101 ASN B CA 1
ATOM 3331 C C . ASN B 1 101 ? 0.907 -16.578 9.148 1 77.62 101 ASN B C 1
ATOM 3333 O O . ASN B 1 101 ? 1.688 -15.828 8.555 1 77.62 101 ASN B O 1
ATOM 3337 N N . ILE B 1 102 ? 0.544 -17.672 8.688 1 82.75 102 ILE B N 1
ATOM 3338 C CA . ILE B 1 102 ? 0.812 -18.094 7.312 1 82.75 102 ILE B CA 1
ATOM 3339 C C . ILE B 1 102 ? -0.243 -17.5 6.379 1 82.75 102 ILE B C 1
ATOM 3341 O O . ILE B 1 102 ? 0.071 -17.094 5.262 1 82.75 102 ILE B O 1
ATOM 3345 N N . LEU B 1 103 ? -1.484 -17.422 6.875 1 88.56 103 LEU B N 1
ATOM 3346 C CA . LEU B 1 103 ? -2.547 -16.797 6.09 1 88.56 103 LEU B CA 1
ATOM 3347 C C . LEU B 1 103 ? -2.393 -15.281 6.066 1 88.56 103 LEU B C 1
ATOM 3349 O O . LEU B 1 103 ? -2.172 -14.656 7.109 1 88.56 103 LEU B O 1
ATOM 3353 N N . GLY B 1 104 ? -2.424 -14.742 4.824 1 90.44 104 GLY B N 1
ATOM 3354 C CA . GLY B 1 104 ? -2.508 -13.297 4.773 1 90.44 104 GLY B CA 1
ATOM 3355 C C . GLY B 1 104 ? -3.727 -12.742 5.488 1 90.44 104 GLY B C 1
ATOM 3356 O O . GLY B 1 104 ? -4.715 -13.453 5.684 1 90.44 104 GLY B O 1
ATOM 3357 N N . PRO B 1 105 ? -3.693 -11.484 5.879 1 90.19 105 PRO B N 1
ATOM 3358 C CA . PRO B 1 105 ? -4.762 -10.883 6.676 1 90.19 105 PRO B CA 1
ATOM 3359 C C . PRO B 1 105 ? -6.121 -10.938 5.984 1 90.19 105 PRO B C 1
ATOM 3361 O O . PRO B 1 105 ? -7.145 -11.156 6.637 1 90.19 105 PRO B O 1
ATOM 3364 N N . SER B 1 106 ? -6.207 -10.766 4.66 1 93.62 106 SER B N 1
ATOM 3365 C CA . SER B 1 106 ? -7.473 -10.812 3.938 1 93.62 106 SER B CA 1
ATOM 3366 C C . SER B 1 106 ? -8.078 -12.211 3.969 1 93.62 106 SER B C 1
ATOM 3368 O O . SER B 1 106 ? -9.266 -12.375 4.266 1 93.62 106 SER B O 1
ATOM 3370 N N . SER B 1 107 ? -7.266 -13.18 3.65 1 95.25 107 SER B N 1
ATOM 3371 C CA . SER B 1 107 ? -7.738 -14.562 3.668 1 95.25 107 SER B CA 1
ATOM 3372 C C . SER B 1 107 ? -8.133 -14.992 5.078 1 95.25 107 SER B C 1
ATOM 3374 O O . SER B 1 107 ? -9.156 -15.656 5.262 1 95.25 107 SER B O 1
ATOM 3376 N N . LYS B 1 108 ? -7.355 -14.641 6.082 1 94.31 108 LYS B N 1
ATOM 3377 C CA . LYS B 1 108 ? -7.641 -14.984 7.473 1 94.31 108 LYS B CA 1
ATOM 3378 C C . LYS B 1 108 ? -9 -14.43 7.902 1 94.31 108 LYS B C 1
ATOM 3380 O O . LYS B 1 108 ? -9.797 -15.141 8.516 1 94.31 108 LYS B O 1
ATOM 3385 N N . ALA B 1 109 ? -9.234 -13.141 7.57 1 94.81 109 ALA B N 1
ATOM 3386 C CA . ALA B 1 109 ? -10.484 -12.5 7.949 1 94.81 109 ALA B CA 1
ATOM 3387 C C . ALA B 1 109 ? -11.68 -13.164 7.27 1 94.81 109 ALA B C 1
ATOM 3389 O O . ALA B 1 109 ? -12.695 -13.438 7.91 1 94.81 109 ALA B O 1
ATOM 3390 N N . ALA B 1 110 ? -11.555 -13.445 6.004 1 96.44 110 ALA B N 1
ATOM 3391 C CA . ALA B 1 110 ? -12.641 -14.031 5.223 1 96.44 110 ALA B CA 1
ATOM 3392 C C . ALA B 1 110 ? -12.961 -15.438 5.703 1 96.44 110 ALA B C 1
ATOM 3394 O O . ALA B 1 110 ? -14.133 -15.773 5.926 1 96.44 110 ALA B O 1
ATOM 3395 N N . LEU B 1 111 ? -11.938 -16.297 5.891 1 96.5 111 LEU B N 1
ATOM 3396 C CA . LEU B 1 111 ? -12.133 -17.688 6.262 1 96.5 111 LEU B CA 1
ATOM 3397 C C . LEU B 1 111 ? -12.617 -17.812 7.703 1 96.5 111 LEU B C 1
ATOM 3399 O O . LEU B 1 111 ? -13.414 -18.688 8.023 1 96.5 111 LEU B O 1
ATOM 3403 N N . THR B 1 112 ? -12.156 -16.891 8.586 1 96.25 112 THR B N 1
ATOM 3404 C CA . THR B 1 112 ? -12.664 -16.844 9.953 1 96.25 112 THR B CA 1
ATOM 3405 C C . THR B 1 112 ? -14.156 -16.531 9.961 1 96.25 112 THR B C 1
ATOM 3407 O O . THR B 1 112 ? -14.914 -17.156 10.719 1 96.25 112 THR B O 1
ATOM 3410 N N . ALA B 1 113 ? -14.539 -15.586 9.141 1 96.88 113 ALA B N 1
ATOM 3411 C CA . ALA B 1 113 ? -15.953 -15.234 9.039 1 96.88 113 ALA B CA 1
ATOM 3412 C C . ALA B 1 113 ? -16.781 -16.438 8.578 1 96.88 113 ALA B C 1
ATOM 3414 O O . ALA B 1 113 ? -17.875 -16.688 9.102 1 96.88 113 ALA B O 1
ATOM 3415 N N . ILE B 1 114 ? -16.281 -17.172 7.652 1 95.88 114 ILE B N 1
ATOM 3416 C CA . ILE B 1 114 ? -16.984 -18.328 7.129 1 95.88 114 ILE B CA 1
ATOM 3417 C C . ILE B 1 114 ? -17.125 -19.391 8.227 1 95.88 114 ILE B C 1
ATOM 3419 O O . ILE B 1 114 ? -18.203 -19.953 8.414 1 95.88 114 ILE B O 1
ATOM 3423 N N . ILE B 1 115 ? -16.062 -19.625 9.008 1 96.06 115 ILE B N 1
ATOM 3424 C CA . ILE B 1 115 ? -16.047 -20.594 10.086 1 96.06 115 ILE B CA 1
ATOM 3425 C C . ILE B 1 115 ? -17.078 -20.203 11.148 1 96.06 115 ILE B C 1
ATOM 3427 O O . ILE B 1 115 ? -17.766 -21.062 11.711 1 96.06 115 ILE B O 1
ATOM 3431 N N . GLN B 1 116 ? -17.234 -18.906 11.336 1 97.19 116 GLN B N 1
ATOM 3432 C CA . GLN B 1 116 ? -18.109 -18.391 12.391 1 97.19 116 GLN B CA 1
ATOM 3433 C C . GLN B 1 116 ? -19.531 -18.203 11.891 1 97.19 116 GLN B C 1
ATOM 3435 O O . GLN B 1 116 ? -20.422 -17.797 12.648 1 97.19 116 GLN B O 1
ATOM 3440 N N . GLY B 1 117 ? -19.781 -18.453 10.625 1 95.94 117 GLY B N 1
ATOM 3441 C CA . GLY B 1 117 ? -21.109 -18.328 10.055 1 95.94 117 GLY B CA 1
ATOM 3442 C C . GLY B 1 117 ? -21.5 -16.875 9.789 1 95.94 117 GLY B C 1
ATOM 3443 O O . GLY B 1 117 ? -22.688 -16.547 9.719 1 95.94 117 GLY B O 1
ATOM 3444 N N . GLU B 1 118 ? -20.453 -16.047 9.719 1 96.44 118 GLU B N 1
ATOM 3445 C CA . GLU B 1 118 ? -20.688 -14.641 9.422 1 96.44 118 GLU B CA 1
ATOM 3446 C C . GLU B 1 118 ? -20.625 -14.375 7.918 1 96.44 118 GLU B C 1
ATOM 3448 O O . GLU B 1 118 ? -20.203 -15.234 7.148 1 96.44 118 GLU B O 1
ATOM 3453 N N . ASP B 1 119 ? -21.141 -13.242 7.547 1 95.81 119 ASP B N 1
ATOM 3454 C CA . ASP B 1 119 ? -21.062 -12.844 6.148 1 95.81 119 ASP B CA 1
ATOM 3455 C C . ASP B 1 119 ? -19.625 -12.492 5.758 1 95.81 119 ASP B C 1
ATOM 3457 O O . ASP B 1 119 ? -19.141 -11.398 6.059 1 95.81 119 ASP B O 1
ATOM 3461 N N . SER B 1 120 ? -18.969 -13.344 4.988 1 95.31 120 SER B N 1
ATOM 3462 C CA . SER B 1 120 ? -17.562 -13.164 4.633 1 95.31 120 SER B CA 1
ATOM 3463 C C . SER B 1 120 ? -17.375 -11.992 3.67 1 95.31 120 SER B C 1
ATOM 3465 O O . SER B 1 120 ? -16.281 -11.445 3.549 1 95.31 120 SER B O 1
ATOM 3467 N N . GLN B 1 121 ? -18.422 -11.555 3.014 1 94.12 121 GLN B N 1
ATOM 3468 C CA . GLN B 1 121 ? -18.344 -10.477 2.029 1 94.12 121 GLN B CA 1
ATOM 3469 C C . GLN B 1 121 ? -17.953 -9.156 2.689 1 94.12 121 GLN B C 1
ATOM 3471 O O . GLN B 1 121 ? -17.375 -8.281 2.041 1 94.12 121 GLN B O 1
ATOM 3476 N N . LEU B 1 122 ? -18.25 -9.039 3.998 1 93.5 122 LEU B N 1
ATOM 3477 C CA . LEU B 1 122 ? -17.859 -7.855 4.758 1 93.5 122 LEU B CA 1
ATOM 3478 C C . LEU B 1 122 ? -16.344 -7.676 4.762 1 93.5 122 LEU B C 1
ATOM 3480 O O . LEU B 1 122 ? -15.852 -6.555 4.883 1 93.5 122 LEU B O 1
ATOM 3484 N N . TYR B 1 123 ? -15.695 -8.766 4.516 1 94.88 123 TYR B N 1
ATOM 3485 C CA . TYR B 1 123 ? -14.242 -8.734 4.555 1 94.88 123 TYR B CA 1
ATOM 3486 C C . TYR B 1 123 ? -13.648 -8.852 3.154 1 94.88 123 TYR B C 1
ATOM 3488 O O . TYR B 1 123 ? -12.719 -8.125 2.805 1 94.88 123 TYR B O 1
ATOM 3496 N N . THR B 1 124 ? -14.25 -9.656 2.355 1 96.81 124 THR B N 1
ATOM 3497 C CA . THR B 1 124 ? -13.664 -9.969 1.055 1 96.81 124 THR B CA 1
ATOM 3498 C C . THR B 1 124 ? -13.727 -8.75 0.132 1 96.81 124 THR B C 1
ATOM 3500 O O . THR B 1 124 ? -12.867 -8.578 -0.735 1 96.81 124 THR B O 1
ATOM 3503 N N . LYS B 1 125 ? -14.703 -7.895 0.312 1 95.75 125 LYS B N 1
ATOM 3504 C CA . LYS B 1 125 ? -14.898 -6.742 -0.562 1 95.75 125 LYS B CA 1
ATOM 3505 C C . LYS B 1 125 ? -13.82 -5.684 -0.324 1 95.75 125 LYS B C 1
ATOM 3507 O O . LYS B 1 125 ? -13.617 -4.805 -1.163 1 95.75 125 LYS B O 1
ATOM 3512 N N . ASN B 1 126 ? -13.07 -5.824 0.8 1 94.25 126 ASN B N 1
ATOM 3513 C CA . ASN B 1 126 ? -12.039 -4.859 1.155 1 94.25 126 ASN B CA 1
ATOM 3514 C C . ASN B 1 126 ? -10.641 -5.473 1.05 1 94.25 126 ASN B C 1
ATOM 3516 O O . ASN B 1 126 ? -9.656 -4.867 1.481 1 94.25 126 ASN B O 1
ATOM 3520 N N . ALA B 1 127 ? -10.57 -6.668 0.521 1 96.69 127 ALA B N 1
ATOM 3521 C CA . ALA B 1 127 ? -9.297 -7.391 0.472 1 96.69 127 ALA B CA 1
ATOM 3522 C C . ALA B 1 127 ? -8.359 -6.777 -0.563 1 96.69 127 ALA B C 1
ATOM 3524 O O . ALA B 1 127 ? -8.688 -6.723 -1.751 1 96.69 127 ALA B O 1
ATOM 3525 N N . LEU B 1 128 ? -7.184 -6.348 -0.075 1 97.25 128 LEU B N 1
ATOM 3526 C CA . LEU B 1 128 ? -6.242 -5.668 -0.962 1 97.25 128 LEU B CA 1
ATOM 3527 C C . LEU B 1 128 ? -4.941 -6.453 -1.077 1 97.25 128 LEU B C 1
ATOM 3529 O O . LEU B 1 128 ? -4.062 -6.094 -1.864 1 97.25 128 LEU B O 1
ATOM 3533 N N . THR B 1 129 ? -4.777 -7.516 -0.334 1 97.56 129 THR B N 1
ATOM 3534 C CA . THR B 1 129 ? -3.537 -8.281 -0.329 1 97.56 129 THR B CA 1
ATOM 3535 C C . THR B 1 129 ? -3.508 -9.273 -1.491 1 97.56 129 THR B C 1
ATOM 3537 O O . THR B 1 129 ? -4.543 -9.555 -2.098 1 97.56 129 THR B O 1
ATOM 3540 N N . ASN B 1 130 ? -2.363 -9.758 -1.789 1 98.56 130 ASN B N 1
ATOM 3541 C CA . ASN B 1 130 ? -2.104 -10.414 -3.068 1 98.56 130 ASN B CA 1
ATOM 3542 C C . ASN B 1 130 ? -2.477 -11.891 -3.031 1 98.56 130 ASN B C 1
ATOM 3544 O O . ASN B 1 130 ? -2.088 -12.656 -3.914 1 98.56 130 ASN B O 1
ATOM 3548 N N . GLY B 1 131 ? -3.322 -12.32 -2.107 1 98.19 131 GLY B N 1
ATOM 3549 C CA . GLY B 1 131 ? -3.676 -13.719 -1.914 1 98.19 131 GLY B CA 1
ATOM 3550 C C . GLY B 1 131 ? -4.41 -14.312 -3.098 1 98.19 131 GLY B C 1
ATOM 3551 O O . GLY B 1 131 ? -4.266 -15.5 -3.389 1 98.19 131 GLY B O 1
ATOM 3552 N N . SER B 1 132 ? -5.215 -13.539 -3.77 1 98.5 132 SER B N 1
ATOM 3553 C CA . SER B 1 132 ? -5.953 -14.023 -4.93 1 98.5 132 SER B CA 1
ATOM 3554 C C . SER B 1 132 ? -5.023 -14.273 -6.113 1 98.5 132 SER B C 1
ATOM 3556 O O . SER B 1 132 ? -5.234 -15.211 -6.887 1 98.5 132 SER B O 1
ATOM 3558 N N . ALA B 1 133 ? -3.957 -13.461 -6.215 1 98.88 133 ALA B N 1
ATOM 3559 C CA . ALA B 1 133 ? -3.062 -13.516 -7.367 1 98.88 133 ALA B CA 1
ATOM 3560 C C . ALA B 1 133 ? -1.98 -14.578 -7.168 1 98.88 133 ALA B C 1
ATOM 3562 O O . ALA B 1 133 ? -1.58 -15.25 -8.117 1 98.88 133 ALA B O 1
ATOM 3563 N N . MET B 1 134 ? -1.534 -14.695 -5.945 1 98.75 134 MET B N 1
ATOM 3564 C CA . MET B 1 134 ? -0.37 -15.531 -5.668 1 98.75 134 MET B CA 1
ATOM 3565 C C . MET B 1 134 ? -0.657 -17 -6.008 1 98.75 134 MET B C 1
ATOM 3567 O O . MET B 1 134 ? 0.264 -17.766 -6.297 1 98.75 134 MET B O 1
ATOM 3571 N N . ARG B 1 135 ? -1.898 -17.438 -6.051 1 98.62 135 ARG B N 1
ATOM 3572 C CA . ARG B 1 135 ? -2.242 -18.844 -6.18 1 98.62 135 ARG B CA 1
ATOM 3573 C C . ARG B 1 135 ? -2.941 -19.125 -7.508 1 98.62 135 ARG B C 1
ATOM 3575 O O . ARG B 1 135 ? -3.463 -20.219 -7.723 1 98.62 135 ARG B O 1
ATOM 3582 N N . ILE B 1 136 ? -2.969 -18.234 -8.492 1 98.88 136 ILE B N 1
ATOM 3583 C CA . ILE B 1 136 ? -3.932 -18.297 -9.586 1 98.88 136 ILE B CA 1
ATOM 3584 C C . ILE B 1 136 ? -3.232 -18.766 -10.867 1 98.88 136 ILE B C 1
ATOM 3586 O O . ILE B 1 136 ? -3.889 -19.141 -11.836 1 98.88 136 ILE B O 1
ATOM 3590 N N . ALA B 1 137 ? -1.931 -18.766 -10.93 1 98.88 137 ALA B N 1
ATOM 3591 C CA . ALA B 1 137 ? -1.153 -18.875 -12.164 1 98.88 137 ALA B CA 1
ATOM 3592 C C . ALA B 1 137 ? -1.55 -20.109 -12.961 1 98.88 137 ALA B C 1
ATOM 3594 O O . ALA B 1 137 ? -1.812 -20.031 -14.164 1 98.88 137 ALA B O 1
ATOM 3595 N N . PRO B 1 138 ? -1.72 -21.312 -12.391 1 98.75 138 PRO B N 1
ATOM 3596 C CA . PRO B 1 138 ? -2.02 -22.516 -13.18 1 98.75 138 PRO B CA 1
ATOM 3597 C C . PRO B 1 138 ? -3.367 -22.422 -13.898 1 98.75 138 PRO B C 1
ATOM 3599 O O . PRO B 1 138 ? -3.576 -23.078 -14.914 1 98.75 138 PRO B O 1
ATOM 3602 N N . ILE B 1 139 ? -4.262 -21.625 -13.406 1 98.75 139 ILE B N 1
ATOM 3603 C CA . ILE B 1 139 ? -5.59 -21.469 -13.992 1 98.75 139 ILE B CA 1
ATOM 3604 C C . ILE B 1 139 ? -5.461 -20.922 -15.414 1 98.75 139 ILE B C 1
ATOM 3606 O O . ILE B 1 139 ? -6.273 -21.234 -16.281 1 98.75 139 ILE B O 1
ATOM 3610 N N . GLY B 1 140 ? -4.391 -20.109 -15.602 1 98.75 140 GLY B N 1
ATOM 3611 C CA . GLY B 1 140 ? -4.16 -19.578 -16.938 1 98.75 140 GLY B CA 1
ATOM 3612 C C . GLY B 1 140 ? -3.98 -20.641 -17.984 1 98.75 140 GLY B C 1
ATOM 3613 O O . GLY B 1 140 ? -4.234 -20.406 -19.172 1 98.75 140 GLY B O 1
ATOM 3614 N N . THR B 1 141 ? -3.559 -21.828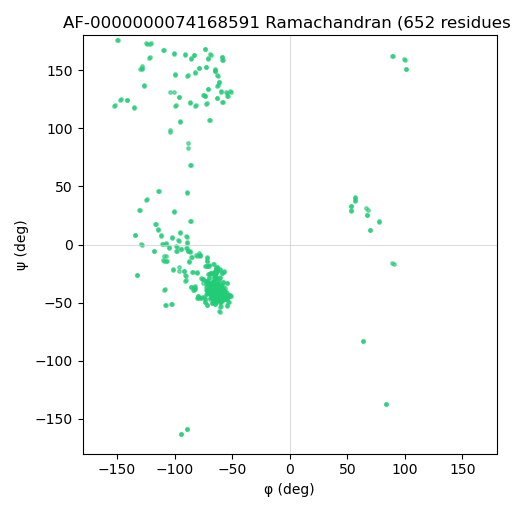 -17.641 1 98.5 141 THR B N 1
ATOM 3615 C CA . THR B 1 141 ? -3.27 -22.906 -18.578 1 98.5 141 THR B CA 1
ATOM 3616 C C . THR B 1 141 ? -4.559 -23.562 -19.062 1 98.5 141 THR B C 1
ATOM 3618 O O . THR B 1 141 ? -4.551 -24.312 -20.047 1 98.5 141 THR B O 1
ATOM 3621 N N . LEU B 1 142 ? -5.676 -23.234 -18.484 1 98.31 142 LEU B N 1
ATOM 3622 C CA . LEU B 1 142 ? -6.949 -23.859 -18.812 1 98.31 142 LEU B CA 1
ATOM 3623 C C . LEU B 1 142 ? -7.625 -23.141 -19.984 1 98.31 142 LEU B C 1
ATOM 3625 O O . LEU B 1 142 ? -8.562 -23.672 -20.578 1 98.31 142 LEU B O 1
ATOM 3629 N N . PHE B 1 143 ? -7.133 -21.938 -20.297 1 98.31 143 PHE B N 1
ATOM 3630 C CA . PHE B 1 143 ? -7.867 -21.078 -21.219 1 98.31 143 PHE B CA 1
ATOM 3631 C C . PHE B 1 143 ? -7.008 -20.734 -22.438 1 98.31 143 PHE B C 1
ATOM 3633 O O . PHE B 1 143 ? -5.789 -20.906 -22.406 1 98.31 143 PHE B O 1
ATOM 3640 N N . SER B 1 144 ? -7.668 -20.297 -23.516 1 97.5 144 SER B N 1
ATOM 3641 C CA . SER B 1 144 ? -6.984 -19.766 -24.688 1 97.5 144 SER B CA 1
ATOM 3642 C C . SER B 1 144 ? -7.008 -18.25 -24.703 1 97.5 144 SER B C 1
ATOM 3644 O O . SER B 1 144 ? -7.805 -17.625 -23.984 1 97.5 144 SER B O 1
ATOM 3646 N N . LYS B 1 145 ? -6.168 -17.703 -25.516 1 97.31 145 LYS B N 1
ATOM 3647 C CA . LYS B 1 145 ? -6.027 -16.25 -25.609 1 97.31 145 LYS B CA 1
ATOM 3648 C C . LYS B 1 145 ? -7.355 -15.586 -25.953 1 97.31 145 LYS B C 1
ATOM 3650 O O . LYS B 1 145 ? -7.578 -14.414 -25.641 1 97.31 145 LYS B O 1
ATOM 3655 N N . ASP B 1 146 ? -8.305 -16.297 -26.578 1 97.56 146 ASP B N 1
ATOM 3656 C CA . ASP B 1 146 ? -9.562 -15.734 -27.062 1 97.56 146 ASP B CA 1
ATOM 3657 C C . ASP B 1 146 ? -10.641 -15.789 -25.969 1 97.56 146 ASP B C 1
ATOM 3659 O O . ASP B 1 146 ? -11.766 -15.328 -26.172 1 97.56 146 ASP B O 1
ATOM 3663 N N . GLN B 1 147 ? -10.32 -16.281 -24.781 1 97.88 147 GLN B N 1
ATOM 3664 C CA . GLN B 1 147 ? -11.305 -16.484 -23.734 1 97.88 147 GLN B CA 1
ATOM 3665 C C . GLN B 1 147 ? -11.047 -15.555 -22.547 1 97.88 147 GLN B C 1
ATOM 3667 O O . GLN B 1 147 ? -11.086 -15.992 -21.391 1 97.88 147 GLN B O 1
ATOM 3672 N N . LYS B 1 148 ? -10.805 -14.32 -22.859 1 97 148 LYS B N 1
ATOM 3673 C CA . LYS B 1 148 ? -10.461 -13.344 -21.844 1 97 148 LYS B CA 1
ATOM 3674 C C . LYS B 1 148 ? -11.586 -13.195 -20.812 1 97 148 LYS B C 1
ATOM 3676 O O . LYS B 1 148 ? -11.352 -13.266 -19.609 1 97 148 LYS B O 1
ATOM 3681 N N . VAL B 1 149 ? -12.781 -13.016 -21.281 1 98.31 149 VAL B N 1
ATOM 3682 C CA . VAL B 1 149 ? -13.93 -12.75 -20.422 1 98.31 149 VAL B CA 1
ATOM 3683 C C . VAL B 1 149 ? -14.25 -13.984 -19.578 1 98.31 149 VAL B C 1
ATOM 3685 O O . VAL B 1 149 ? -14.539 -13.875 -18.391 1 98.31 149 VAL B O 1
ATOM 3688 N N . GLU B 1 150 ? -14.164 -15.164 -20.219 1 98.38 150 GLU B N 1
ATOM 3689 C CA . GLU B 1 150 ? -14.398 -16.422 -19.5 1 98.38 150 GLU B CA 1
ATOM 3690 C C . GLU B 1 150 ? -13.367 -16.625 -18.391 1 98.38 150 GLU B C 1
ATOM 3692 O O . GLU B 1 150 ? -13.703 -17.078 -17.297 1 98.38 150 GLU B O 1
ATOM 3697 N N . LEU B 1 151 ? -12.141 -16.281 -18.703 1 98.69 151 LEU B N 1
ATOM 3698 C CA . LEU B 1 151 ? -11.078 -16.391 -17.719 1 98.69 151 LEU B CA 1
ATOM 3699 C C . LEU B 1 151 ? -11.328 -15.469 -16.531 1 98.69 151 LEU B C 1
ATOM 3701 O O . LEU B 1 151 ? -11.172 -15.875 -15.375 1 98.69 151 LEU B O 1
ATOM 3705 N N . VAL B 1 152 ? -11.742 -14.203 -16.781 1 98.88 152 VAL B N 1
ATOM 3706 C CA . VAL B 1 152 ? -12.023 -13.242 -15.719 1 98.88 152 VAL B CA 1
ATOM 3707 C C . VAL B 1 152 ? -13.141 -13.773 -14.82 1 98.88 152 VAL B C 1
ATOM 3709 O O . VAL B 1 152 ? -13.031 -13.711 -13.594 1 98.88 152 VAL B O 1
ATOM 3712 N N . ASN B 1 153 ? -14.195 -14.297 -15.43 1 98.69 153 ASN B N 1
ATOM 3713 C CA . ASN B 1 153 ? -15.312 -14.836 -14.656 1 98.69 153 ASN B CA 1
ATOM 3714 C C . ASN B 1 153 ? -14.875 -16.016 -13.805 1 98.69 153 ASN B C 1
ATOM 3716 O O . ASN B 1 153 ? -15.305 -16.156 -12.656 1 98.69 153 ASN B O 1
ATOM 3720 N N . TYR B 1 154 ? -14.07 -16.859 -14.383 1 98.69 154 TYR B N 1
ATOM 3721 C CA . TYR B 1 154 ? -13.57 -18.031 -13.688 1 98.69 154 TYR B CA 1
ATOM 3722 C C . TYR B 1 154 ? -12.703 -17.641 -12.5 1 98.69 154 TYR B C 1
ATOM 3724 O O . TYR B 1 154 ? -12.844 -18.188 -11.406 1 98.69 154 TYR B O 1
ATOM 3732 N N . VAL B 1 155 ? -11.812 -16.672 -12.664 1 98.81 155 VAL B N 1
ATOM 3733 C CA . VAL B 1 155 ? -10.938 -16.156 -11.617 1 98.81 155 VAL B CA 1
ATOM 3734 C C . VAL B 1 155 ? -11.773 -15.516 -10.508 1 98.81 155 VAL B C 1
ATOM 3736 O O . VAL B 1 155 ? -11.484 -15.703 -9.32 1 98.81 155 VAL B O 1
ATOM 3739 N N . LYS B 1 156 ? -12.781 -14.727 -10.938 1 98.75 156 LYS B N 1
ATOM 3740 C CA . LYS B 1 156 ? -13.695 -14.109 -9.977 1 98.75 156 LYS B CA 1
ATOM 3741 C C . LYS B 1 156 ? -14.344 -15.164 -9.086 1 98.75 156 LYS B C 1
ATOM 3743 O O . LYS B 1 156 ? -14.375 -15.016 -7.859 1 98.75 156 LYS B O 1
ATOM 3748 N N . GLU B 1 157 ? -14.773 -16.234 -9.648 1 98.62 157 GLU B N 1
ATOM 3749 C CA . GLU B 1 157 ? -15.445 -17.297 -8.906 1 98.62 157 GLU B CA 1
ATOM 3750 C C . GLU B 1 157 ? -14.469 -18.031 -7.984 1 98.62 157 GLU B C 1
ATOM 3752 O O . GLU B 1 157 ? -14.82 -18.375 -6.855 1 98.62 157 GLU B O 1
ATOM 3757 N N . ILE B 1 158 ? -13.273 -18.219 -8.43 1 98.56 158 ILE B N 1
ATOM 3758 C CA . ILE B 1 158 ? -12.25 -18.875 -7.629 1 98.56 158 ILE B CA 1
ATOM 3759 C C . ILE B 1 158 ? -11.891 -18.016 -6.43 1 98.56 158 ILE B C 1
ATOM 3761 O O . ILE B 1 158 ? -11.648 -18.516 -5.332 1 98.56 158 ILE B O 1
ATOM 3765 N N . SER B 1 159 ? -11.82 -16.719 -6.625 1 98.38 159 SER B N 1
ATOM 3766 C CA . SER B 1 159 ? -11.297 -15.789 -5.629 1 98.38 159 SER B CA 1
ATOM 3767 C C . SER B 1 159 ? -12.367 -15.383 -4.625 1 98.38 159 SER B C 1
ATOM 3769 O O . SER B 1 159 ? -12.062 -14.852 -3.559 1 98.38 159 SER B O 1
ATOM 3771 N N . GLU B 1 160 ? -13.617 -15.711 -4.883 1 97.25 160 GLU B N 1
ATOM 3772 C CA . GLU B 1 160 ? -14.773 -15.195 -4.152 1 97.25 160 GLU B CA 1
ATOM 3773 C C . GLU B 1 160 ? -14.703 -15.562 -2.674 1 97.25 160 GLU B C 1
ATOM 3775 O O . GLU B 1 160 ? -15.188 -14.82 -1.818 1 97.25 160 GLU B O 1
ATOM 3780 N N . ALA B 1 161 ? -14.078 -16.656 -2.35 1 95.75 161 ALA B N 1
ATOM 3781 C CA . ALA B 1 161 ? -14.023 -17.141 -0.973 1 95.75 161 ALA B CA 1
ATOM 3782 C C . ALA B 1 161 ? -13.195 -16.219 -0.091 1 95.75 161 ALA B C 1
ATOM 3784 O O . ALA B 1 161 ? -13.43 -16.125 1.116 1 95.75 161 ALA B O 1
ATOM 3785 N N . THR B 1 162 ? -12.289 -15.5 -0.724 1 97.69 162 THR B N 1
ATOM 3786 C CA . THR B 1 162 ? -11.367 -14.742 0.113 1 97.69 162 THR B CA 1
ATOM 3787 C C . THR B 1 162 ? -11.242 -13.305 -0.383 1 97.69 162 THR B C 1
ATOM 3789 O O . THR B 1 162 ? -10.867 -12.406 0.38 1 97.69 162 THR B O 1
ATOM 3792 N N . HIS B 1 163 ? -11.453 -13.031 -1.618 1 98.5 163 HIS B N 1
ATOM 3793 C CA . HIS B 1 163 ? -11.203 -11.734 -2.242 1 98.5 163 HIS B CA 1
ATOM 3794 C C . HIS B 1 163 ? -12.297 -11.391 -3.248 1 98.5 163 HIS B C 1
ATOM 3796 O O . HIS B 1 163 ? -12.484 -12.109 -4.234 1 98.5 163 HIS B O 1
ATOM 3802 N N . THR B 1 164 ? -12.922 -10.242 -3.068 1 98.31 164 THR B N 1
ATOM 3803 C CA . THR B 1 164 ? -13.938 -9.836 -4.035 1 98.31 164 THR B CA 1
ATOM 3804 C C . THR B 1 164 ? -13.758 -8.375 -4.426 1 98.31 164 THR B C 1
ATOM 3806 O O . THR B 1 164 ? -14.602 -7.805 -5.125 1 98.31 164 THR B O 1
ATOM 3809 N N . SER B 1 165 ? -12.672 -7.727 -4.008 1 98.5 165 SER B N 1
ATOM 3810 C CA . SER B 1 165 ? -12.398 -6.348 -4.402 1 98.5 165 SER B CA 1
ATOM 3811 C C . SER B 1 165 ? -12 -6.262 -5.871 1 98.5 165 SER B C 1
ATOM 3813 O O . SER B 1 165 ? -11.555 -7.25 -6.461 1 98.5 165 SER B O 1
ATOM 3815 N N . ASP B 1 166 ? -12.117 -5.09 -6.438 1 98.5 166 ASP B N 1
ATOM 3816 C CA . ASP B 1 166 ? -11.812 -4.859 -7.848 1 98.5 166 ASP B CA 1
ATOM 3817 C C . ASP B 1 166 ? -10.344 -5.156 -8.141 1 98.5 166 ASP B C 1
ATOM 3819 O O . ASP B 1 166 ? -10.031 -5.898 -9.07 1 98.5 166 ASP B O 1
ATOM 3823 N N . VAL B 1 167 ? -9.453 -4.734 -7.297 1 98.62 167 VAL B N 1
ATOM 3824 C CA . VAL B 1 167 ? -8.023 -4.91 -7.559 1 98.62 167 VAL B CA 1
ATOM 3825 C C . VAL B 1 167 ? -7.645 -6.379 -7.375 1 98.62 167 VAL B C 1
ATOM 3827 O O . VAL B 1 167 ? -6.695 -6.859 -7.996 1 98.62 167 VAL B O 1
ATOM 3830 N N . ALA B 1 168 ? -8.328 -7.082 -6.477 1 98.75 168 ALA B N 1
ATOM 3831 C CA . ALA B 1 168 ? -8.023 -8.492 -6.266 1 98.75 168 ALA B CA 1
ATOM 3832 C C . ALA B 1 168 ? -8.375 -9.32 -7.5 1 98.75 168 ALA B C 1
ATOM 3834 O O . ALA B 1 168 ? -7.59 -10.164 -7.934 1 98.75 168 ALA B O 1
ATOM 3835 N N . ILE B 1 169 ? -9.531 -9.062 -8.062 1 98.81 169 ILE B N 1
ATOM 3836 C CA . ILE B 1 169 ? -9.969 -9.789 -9.25 1 98.81 169 ILE B CA 1
ATOM 3837 C C . ILE B 1 169 ? -9.094 -9.391 -10.438 1 98.81 169 ILE B C 1
ATOM 3839 O O . ILE B 1 169 ? -8.656 -10.25 -11.211 1 98.81 169 ILE B O 1
ATOM 3843 N N . ALA B 1 170 ? -8.797 -8.125 -10.539 1 98.94 170 ALA B N 1
ATOM 3844 C CA . ALA B 1 170 ? -7.984 -7.629 -11.656 1 98.94 170 ALA B CA 1
ATOM 3845 C C . ALA B 1 170 ? -6.574 -8.211 -11.602 1 98.94 170 ALA B C 1
ATOM 3847 O O . ALA B 1 170 ? -6.062 -8.711 -12.602 1 98.94 170 ALA B O 1
ATOM 3848 N N . GLY B 1 171 ? -5.945 -8.086 -10.438 1 98.94 171 GLY B N 1
ATOM 3849 C CA . GLY B 1 171 ? -4.59 -8.594 -10.289 1 98.94 171 GLY B CA 1
ATOM 3850 C C . GLY B 1 171 ? -4.477 -10.078 -10.57 1 98.94 171 GLY B C 1
ATOM 3851 O O . GLY B 1 171 ? -3.564 -10.516 -11.273 1 98.94 171 GLY B O 1
ATOM 3852 N N . ALA B 1 172 ? -5.406 -10.844 -10.016 1 98.94 172 ALA B N 1
ATOM 3853 C CA . ALA B 1 172 ? -5.402 -12.281 -10.242 1 98.94 172 ALA B CA 1
ATOM 3854 C C . ALA B 1 172 ? -5.621 -12.602 -11.719 1 98.94 172 ALA B C 1
ATOM 3856 O O . ALA B 1 172 ? -4.961 -13.484 -12.273 1 98.94 172 ALA B O 1
ATOM 3857 N N . SER B 1 173 ? -6.527 -11.914 -12.359 1 98.94 173 SER B N 1
ATOM 3858 C CA . SER B 1 173 ? -6.812 -12.125 -13.773 1 98.94 173 SER B CA 1
ATOM 3859 C C . SER B 1 173 ? -5.602 -11.781 -14.641 1 98.94 173 SER B C 1
ATOM 3861 O O . SER B 1 173 ? -5.336 -12.453 -15.633 1 98.94 173 SER B O 1
ATOM 3863 N N . MET B 1 174 ? -4.906 -10.742 -14.258 1 99 174 MET B N 1
ATOM 3864 C CA . MET B 1 174 ? -3.709 -10.352 -14.992 1 99 174 MET B CA 1
ATOM 3865 C C . MET B 1 174 ? -2.658 -11.453 -14.953 1 99 174 MET B C 1
ATOM 3867 O O . MET B 1 174 ? -2.076 -11.797 -15.984 1 99 174 MET B O 1
ATOM 3871 N N . ILE B 1 175 ? -2.418 -12.047 -13.812 1 99 175 ILE B N 1
ATOM 3872 C CA . ILE B 1 175 ? -1.435 -13.117 -13.672 1 99 175 ILE B CA 1
ATOM 3873 C C . ILE B 1 175 ? -1.882 -14.344 -14.469 1 99 175 ILE B C 1
ATOM 3875 O O . ILE B 1 175 ? -1.096 -14.922 -15.219 1 99 175 ILE B O 1
ATOM 3879 N N . ALA B 1 176 ? -3.141 -14.75 -14.312 1 98.94 176 ALA B N 1
ATOM 3880 C CA . ALA B 1 176 ? -3.656 -15.914 -15.023 1 98.94 176 ALA B CA 1
ATOM 3881 C C . ALA B 1 176 ? -3.557 -15.727 -16.531 1 98.94 176 ALA B C 1
ATOM 3883 O O . ALA B 1 176 ? -3.129 -16.625 -17.25 1 98.94 176 ALA B O 1
ATOM 3884 N N . TYR B 1 177 ? -3.914 -14.57 -17.016 1 98.94 177 TYR B N 1
ATOM 3885 C CA . TYR B 1 177 ? -3.922 -14.328 -18.453 1 98.94 177 TYR B CA 1
ATOM 3886 C C . TYR B 1 177 ? -2.5 -14.227 -19 1 98.94 177 TYR B C 1
ATOM 3888 O O . TYR B 1 177 ? -2.227 -14.648 -20.125 1 98.94 177 TYR B O 1
ATOM 3896 N N . ALA B 1 178 ? -1.606 -13.625 -18.203 1 98.94 178 ALA B N 1
ATOM 3897 C CA . ALA B 1 178 ? -0.202 -13.648 -18.609 1 98.94 178 ALA B CA 1
ATOM 3898 C C . ALA B 1 178 ? 0.269 -15.078 -18.859 1 98.94 178 ALA B C 1
ATOM 3900 O O . ALA B 1 178 ? 0.983 -15.328 -19.844 1 98.94 178 ALA B O 1
ATOM 3901 N N . VAL B 1 179 ? -0.122 -15.961 -18.016 1 98.94 179 VAL B N 1
ATOM 3902 C CA . VAL B 1 179 ? 0.237 -17.359 -18.172 1 98.94 179 VAL B CA 1
ATOM 3903 C C . VAL B 1 179 ? -0.402 -17.922 -19.453 1 98.94 179 VAL B C 1
ATOM 3905 O O . VAL B 1 179 ? 0.238 -18.656 -20.203 1 98.94 179 VAL B O 1
ATOM 3908 N N . THR B 1 180 ? -1.676 -17.594 -19.688 1 98.81 180 THR B N 1
ATOM 3909 C CA . THR B 1 180 ? -2.359 -18.031 -20.906 1 98.81 180 THR B CA 1
ATOM 3910 C C . THR B 1 180 ? -1.577 -17.625 -22.156 1 98.81 180 THR B C 1
ATOM 3912 O O . THR B 1 180 ? -1.288 -18.453 -23.016 1 98.81 180 THR B O 1
ATOM 3915 N N . LEU B 1 181 ? -1.251 -16.359 -22.219 1 98.88 181 LEU B N 1
ATOM 3916 C CA . LEU B 1 181 ? -0.554 -15.828 -23.391 1 98.88 181 LEU B CA 1
ATOM 3917 C C . LEU B 1 181 ? 0.85 -16.406 -23.5 1 98.88 181 LEU B C 1
ATOM 3919 O O . LEU B 1 181 ? 1.318 -16.719 -24.594 1 98.88 181 LEU B O 1
ATOM 3923 N N . ALA B 1 182 ? 1.518 -16.516 -22.359 1 98.88 182 ALA B N 1
ATOM 3924 C CA . ALA B 1 182 ? 2.859 -17.094 -22.328 1 98.88 182 ALA B CA 1
ATOM 3925 C C . ALA B 1 182 ? 2.844 -18.531 -22.812 1 98.88 182 ALA B C 1
ATOM 3927 O O . ALA B 1 182 ? 3.693 -18.938 -23.609 1 98.88 182 ALA B O 1
ATOM 3928 N N . ALA B 1 183 ? 1.897 -19.312 -22.359 1 98.44 183 ALA B N 1
ATOM 3929 C CA . ALA B 1 183 ? 1.79 -20.719 -22.734 1 98.44 183 ALA B CA 1
ATOM 3930 C C . ALA B 1 183 ? 1.502 -20.875 -24.219 1 98.44 183 ALA B C 1
ATOM 3932 O O . ALA B 1 183 ? 1.873 -21.875 -24.828 1 98.44 183 ALA B O 1
ATOM 3933 N N . GLU B 1 184 ? 0.88 -19.875 -24.797 1 97.94 184 GLU B N 1
ATOM 3934 C CA . GLU B 1 184 ? 0.601 -19.891 -26.234 1 97.94 184 GLU B CA 1
ATOM 3935 C C . GLU B 1 184 ? 1.741 -19.266 -27.016 1 97.94 184 GLU B C 1
ATOM 3937 O O . GLU B 1 184 ? 1.585 -18.938 -28.203 1 97.94 184 GLU B O 1
ATOM 3942 N N . ASP B 1 185 ? 2.811 -18.953 -26.438 1 97.5 185 ASP B N 1
ATOM 3943 C CA . ASP B 1 185 ? 4.074 -18.484 -27 1 97.5 185 ASP B CA 1
ATOM 3944 C C . ASP B 1 185 ? 3.916 -17.109 -27.641 1 97.5 185 ASP B C 1
ATOM 3946 O O . ASP B 1 185 ? 4.516 -16.828 -28.672 1 97.5 185 ASP B O 1
ATOM 3950 N N . LYS B 1 186 ? 3.029 -16.328 -27.109 1 98.5 186 LYS B N 1
ATOM 3951 C CA . LYS B 1 186 ? 2.979 -14.93 -27.531 1 98.5 186 LYS B CA 1
ATOM 3952 C C . LYS B 1 186 ? 4.258 -14.195 -27.141 1 98.5 186 LYS B C 1
ATOM 3954 O O . LYS B 1 186 ? 4.957 -14.602 -26.219 1 98.5 186 LYS B O 1
ATOM 3959 N N . ASN B 1 187 ? 4.633 -13.203 -27.953 1 98.44 187 ASN B N 1
ATOM 3960 C CA . ASN B 1 187 ? 5.812 -12.438 -27.562 1 98.44 187 ASN B CA 1
ATOM 3961 C C . ASN B 1 187 ? 5.508 -11.5 -26.391 1 98.44 187 ASN B C 1
ATOM 3963 O O . ASN B 1 187 ? 4.348 -11.281 -26.047 1 98.44 187 ASN B O 1
ATOM 3967 N N . TRP B 1 188 ? 6.543 -10.945 -25.812 1 98.06 188 TRP B N 1
ATOM 3968 C CA . TRP B 1 188 ? 6.391 -10.211 -24.562 1 98.06 188 TRP B CA 1
ATOM 3969 C C . TRP B 1 188 ? 5.59 -8.93 -24.766 1 98.06 188 TRP B C 1
ATOM 3971 O O . TRP B 1 188 ? 4.867 -8.492 -23.875 1 98.06 188 TRP B O 1
ATOM 3981 N N . LYS B 1 189 ? 5.711 -8.258 -25.891 1 98.06 189 LYS B N 1
ATOM 3982 C CA . LYS B 1 189 ? 4.871 -7.098 -26.188 1 98.06 189 LYS B CA 1
ATOM 3983 C C . LYS B 1 189 ? 3.391 -7.473 -26.156 1 98.06 189 LYS B C 1
ATOM 3985 O O . LYS B 1 189 ? 2.58 -6.762 -25.562 1 98.06 189 LYS B O 1
ATOM 3990 N N . GLU B 1 190 ? 3.051 -8.617 -26.734 1 98.75 190 GLU B N 1
ATOM 3991 C CA . GLU B 1 190 ? 1.681 -9.117 -26.766 1 98.75 190 GLU B CA 1
ATOM 3992 C C . GLU B 1 190 ? 1.209 -9.5 -25.359 1 98.75 190 GLU B C 1
ATOM 3994 O O . GLU B 1 190 ? 0.049 -9.273 -25.016 1 98.75 190 GLU B O 1
ATOM 3999 N N . ILE B 1 191 ? 2.066 -10.102 -24.609 1 98.88 191 ILE B N 1
ATOM 4000 C CA . ILE B 1 191 ? 1.719 -10.516 -23.25 1 98.88 191 ILE B CA 1
ATOM 4001 C C . ILE B 1 191 ? 1.389 -9.289 -22.406 1 98.88 191 ILE B C 1
ATOM 4003 O O . ILE B 1 191 ? 0.347 -9.242 -21.75 1 98.88 191 ILE B O 1
ATOM 4007 N N . ILE B 1 192 ? 2.24 -8.227 -22.484 1 98.75 192 ILE B N 1
ATOM 4008 C CA . ILE B 1 192 ? 2.025 -7.023 -21.688 1 98.75 192 ILE B CA 1
ATOM 4009 C C . ILE B 1 192 ? 0.752 -6.316 -22.156 1 98.75 192 ILE B C 1
ATOM 4011 O O . ILE B 1 192 ? -0.066 -5.895 -21.328 1 98.75 192 ILE B O 1
ATOM 4015 N N . GLU B 1 193 ? 0.579 -6.199 -23.438 1 98.81 193 GLU B N 1
ATOM 4016 C CA . GLU B 1 193 ? -0.633 -5.578 -23.969 1 98.81 193 GLU B CA 1
ATOM 4017 C C . GLU B 1 193 ? -1.879 -6.348 -23.531 1 98.81 193 GLU B C 1
ATOM 4019 O O . GLU B 1 193 ? -2.893 -5.746 -23.172 1 98.81 193 GLU B O 1
ATOM 4024 N N . GLY B 1 194 ? -1.812 -7.664 -23.609 1 98.81 194 GLY B N 1
ATOM 4025 C CA . GLY B 1 194 ? -2.928 -8.5 -23.188 1 98.81 194 GLY B CA 1
ATOM 4026 C C . GLY B 1 194 ? -3.268 -8.352 -21.719 1 98.81 194 GLY B C 1
ATOM 4027 O O . GLY B 1 194 ? -4.441 -8.328 -21.344 1 98.81 194 GLY B O 1
ATOM 4028 N N . VAL B 1 195 ? -2.23 -8.289 -20.922 1 98.69 195 VAL B N 1
ATOM 4029 C CA . VAL B 1 195 ? -2.412 -8.18 -19.469 1 98.69 195 VAL B CA 1
ATOM 4030 C C . VAL B 1 195 ? -3.045 -6.836 -19.125 1 98.69 195 VAL B C 1
ATOM 4032 O O . VAL B 1 195 ? -3.873 -6.746 -18.219 1 98.69 195 VAL B O 1
ATOM 4035 N N . LEU B 1 196 ? -2.66 -5.785 -19.844 1 98.81 196 LEU B N 1
ATOM 4036 C CA . LEU B 1 196 ? -3.271 -4.477 -19.641 1 98.81 196 LEU B CA 1
ATOM 4037 C C . LEU B 1 196 ? -4.727 -4.48 -20.094 1 98.81 196 LEU B C 1
ATOM 4039 O O . LEU B 1 196 ? -5.59 -3.893 -19.438 1 98.81 196 LEU B O 1
ATOM 4043 N N . ASP B 1 197 ? -5.016 -5.18 -21.141 1 98.69 197 ASP B N 1
ATOM 4044 C CA . ASP B 1 197 ? -6.375 -5.285 -21.672 1 98.69 197 ASP B CA 1
ATOM 4045 C C . ASP B 1 197 ? -7.285 -6.023 -20.688 1 98.69 197 ASP B C 1
ATOM 4047 O O . ASP B 1 197 ? -8.422 -5.613 -20.469 1 98.69 197 ASP B O 1
ATOM 4051 N N . ILE B 1 198 ? -6.844 -7.09 -20.141 1 98.81 198 ILE B N 1
ATOM 4052 C CA . ILE B 1 198 ? -7.707 -7.887 -19.266 1 98.81 198 ILE B CA 1
ATOM 4053 C C . ILE B 1 198 ? -7.949 -7.145 -17.953 1 98.81 198 ILE B C 1
ATOM 4055 O O . ILE B 1 198 ? -9 -7.309 -17.328 1 98.81 198 ILE B O 1
ATOM 4059 N N . HIS B 1 199 ? -6.926 -6.371 -17.547 1 98.81 199 HIS B N 1
ATOM 4060 C CA . HIS B 1 199 ? -7.145 -5.512 -16.391 1 98.81 199 HIS B CA 1
ATOM 4061 C C . HIS B 1 199 ? -8.406 -4.668 -16.547 1 98.81 199 HIS B C 1
ATOM 4063 O O . HIS B 1 199 ? -9.203 -4.551 -15.617 1 98.81 199 HIS B O 1
ATOM 4069 N N . ASP B 1 200 ? -8.617 -4.086 -17.734 1 98.44 200 ASP B N 1
ATOM 4070 C CA . ASP B 1 200 ? -9.734 -3.182 -17.984 1 98.44 200 ASP B CA 1
ATOM 4071 C C . ASP B 1 200 ? -11.07 -3.914 -17.875 1 98.44 200 ASP B C 1
ATOM 4073 O O . ASP B 1 200 ? -12.07 -3.324 -17.469 1 98.44 200 ASP B O 1
ATOM 4077 N N . ILE B 1 201 ? -11.062 -5.184 -18.172 1 98.69 201 ILE B N 1
ATOM 4078 C CA . ILE B 1 201 ? -12.258 -6.008 -18.062 1 98.69 201 ILE B CA 1
ATOM 4079 C C . ILE B 1 201 ? -12.477 -6.418 -16.609 1 98.69 201 ILE B C 1
ATOM 4081 O O . ILE B 1 201 ? -13.57 -6.258 -16.062 1 98.69 201 ILE B O 1
ATOM 4085 N N . ALA B 1 202 ? -11.445 -6.855 -15.969 1 98.88 202 ALA B N 1
ATOM 4086 C CA . ALA B 1 202 ? -11.523 -7.508 -14.664 1 98.88 202 ALA B CA 1
ATOM 4087 C C . ALA B 1 202 ? -11.781 -6.492 -13.555 1 98.88 202 ALA B C 1
ATOM 4089 O O . ALA B 1 202 ? -12.461 -6.797 -12.57 1 98.88 202 ALA B O 1
ATOM 4090 N N . ILE B 1 203 ? -11.289 -5.223 -13.766 1 98.56 203 ILE B N 1
ATOM 4091 C CA . ILE B 1 203 ? -11.375 -4.207 -12.719 1 98.56 203 ILE B CA 1
ATOM 4092 C C . ILE B 1 203 ? -12.836 -3.84 -12.477 1 98.56 203 ILE B C 1
ATOM 4094 O O . ILE B 1 203 ? -13.18 -3.293 -11.43 1 98.56 203 ILE B O 1
ATOM 4098 N N . LYS B 1 204 ? -13.742 -4.184 -13.406 1 97.88 204 LYS B N 1
ATOM 4099 C CA . LYS B 1 204 ? -15.156 -3.85 -13.312 1 97.88 204 LYS B CA 1
ATOM 4100 C C . LYS B 1 204 ? -15.93 -4.93 -12.547 1 97.88 204 LYS B C 1
ATOM 4102 O O . LYS B 1 204 ? -17.109 -4.75 -12.227 1 97.88 204 LYS B O 1
ATOM 4107 N N . GLU B 1 205 ? -15.25 -6.047 -12.188 1 97.75 205 GLU B N 1
ATOM 4108 C CA . GLU B 1 205 ? -15.945 -7.238 -11.703 1 97.75 205 GLU B CA 1
ATOM 4109 C C . GLU B 1 205 ? -15.938 -7.301 -10.18 1 97.75 205 GLU B C 1
ATOM 4111 O O . GLU B 1 205 ? -16.594 -8.164 -9.586 1 97.75 205 GLU B O 1
ATOM 4116 N N . GLY B 1 206 ? -15.273 -6.422 -9.523 1 96.94 206 GLY B N 1
ATOM 4117 C CA . GLY B 1 206 ? -15.195 -6.461 -8.07 1 96.94 206 GLY B CA 1
ATOM 4118 C C . GLY B 1 206 ? -15.648 -5.172 -7.414 1 96.94 206 GLY B C 1
ATOM 4119 O O . GLY B 1 206 ? -15.961 -4.195 -8.102 1 96.94 206 GLY B O 1
ATOM 4120 N N . GLU B 1 207 ? -15.727 -5.227 -6.062 1 97.31 207 GLU B N 1
ATOM 4121 C CA . GLU B 1 207 ? -16.062 -4.027 -5.301 1 97.31 207 GLU B CA 1
ATOM 4122 C C . GLU B 1 207 ? -15 -2.951 -5.469 1 97.31 207 GLU B C 1
ATOM 4124 O O . GLU B 1 207 ? -13.812 -3.195 -5.227 1 97.31 207 GLU B O 1
ATOM 4129 N N . GLN B 1 208 ? -15.453 -1.805 -5.867 1 96.5 208 GLN B N 1
ATOM 4130 C CA . GLN B 1 208 ? -14.523 -0.713 -6.137 1 96.5 208 GLN B CA 1
ATOM 4131 C C . GLN B 1 208 ? -13.758 -0.313 -4.879 1 96.5 208 GLN B C 1
ATOM 4133 O O . GLN B 1 208 ? -14.336 -0.252 -3.791 1 96.5 208 GLN B O 1
ATOM 4138 N N . THR B 1 209 ? -12.5 -0.096 -5.035 1 97.81 209 THR B N 1
ATOM 4139 C CA . THR B 1 209 ? -11.625 0.402 -3.984 1 97.81 209 THR B CA 1
ATOM 4140 C C . THR B 1 209 ? -10.961 1.71 -4.41 1 97.81 209 THR B C 1
ATOM 4142 O O . THR B 1 209 ? -11.102 2.137 -5.559 1 97.81 209 THR B O 1
ATOM 4145 N N . PHE B 1 210 ? -10.242 2.373 -3.5 1 98.12 210 PHE B N 1
ATOM 4146 C CA . PHE B 1 210 ? -9.492 3.576 -3.85 1 98.12 210 PHE B CA 1
ATOM 4147 C C . PHE B 1 210 ? -8.016 3.254 -4.051 1 98.12 210 PHE B C 1
ATOM 4149 O O . PHE B 1 210 ? -7.148 4.094 -3.789 1 98.12 210 PHE B O 1
ATOM 4156 N N . SER B 1 211 ? -7.723 2.045 -4.469 1 98.31 211 SER B N 1
ATOM 4157 C CA . SER B 1 211 ? -6.355 1.562 -4.648 1 98.31 211 SER B CA 1
ATOM 4158 C C . SER B 1 211 ? -5.707 2.188 -5.879 1 98.31 211 SER B C 1
ATOM 4160 O O . SER B 1 211 ? -6.395 2.553 -6.832 1 98.31 211 SER B O 1
ATOM 4162 N N . ALA B 1 212 ? -4.355 2.289 -5.816 1 98.62 212 ALA B N 1
ATOM 4163 C CA . ALA B 1 212 ? -3.594 2.625 -7.02 1 98.62 212 ALA B CA 1
ATOM 4164 C C . ALA B 1 212 ? -3.836 1.602 -8.125 1 98.62 212 ALA B C 1
ATOM 4166 O O . ALA B 1 212 ? -4.316 0.496 -7.863 1 98.62 212 ALA B O 1
ATOM 4167 N N . SER B 1 213 ? -3.518 1.986 -9.344 1 98.81 213 SER B N 1
ATOM 4168 C CA . SER B 1 213 ? -3.814 1.162 -10.508 1 98.81 213 SER B CA 1
ATOM 4169 C C . SER B 1 213 ? -2.697 0.159 -10.773 1 98.81 213 SER B C 1
ATOM 4171 O O . SER B 1 213 ? -1.552 0.546 -11.016 1 98.81 213 SER B O 1
ATOM 4173 N N . ILE B 1 214 ? -3.055 -1.13 -10.781 1 98.88 214 ILE B N 1
ATOM 4174 C CA . ILE B 1 214 ? -2.092 -2.172 -11.117 1 98.88 214 ILE B CA 1
ATOM 4175 C C . ILE B 1 214 ? -1.594 -1.969 -12.547 1 98.88 214 ILE B C 1
ATOM 4177 O O . ILE B 1 214 ? -0.397 -2.086 -12.82 1 98.88 214 ILE B O 1
ATOM 4181 N N . ALA B 1 215 ? -2.496 -1.665 -13.445 1 98.88 215 ALA B N 1
ATOM 4182 C CA . ALA B 1 215 ? -2.176 -1.506 -14.859 1 98.88 215 ALA B CA 1
ATOM 4183 C C . ALA B 1 215 ? -1.226 -0.332 -15.078 1 98.88 215 ALA B C 1
ATOM 4185 O O . ALA B 1 215 ? -0.257 -0.442 -15.836 1 98.88 215 ALA B O 1
ATOM 4186 N N . GLU B 1 216 ? -1.492 0.823 -14.453 1 98.81 216 GLU B N 1
ATOM 4187 C CA . GLU B 1 216 ? -0.663 2.006 -14.672 1 98.81 216 GLU B CA 1
ATOM 4188 C C . GLU B 1 216 ? 0.724 1.826 -14.062 1 98.81 216 GLU B C 1
ATOM 4190 O O . GLU B 1 216 ? 1.717 2.311 -14.609 1 98.81 216 GLU B O 1
ATOM 4195 N N . ARG B 1 217 ? 0.803 1.199 -12.898 1 98.88 217 ARG B N 1
ATOM 4196 C CA . ARG B 1 217 ? 2.105 0.896 -12.32 1 98.88 217 ARG B CA 1
ATOM 4197 C C . ARG B 1 217 ? 2.881 -0.085 -13.188 1 98.88 217 ARG B C 1
ATOM 4199 O O . ARG B 1 217 ? 4.105 0.019 -13.312 1 98.88 217 ARG B O 1
ATOM 4206 N N . LEU B 1 218 ? 2.168 -1.054 -13.773 1 98.88 218 LEU B N 1
ATOM 4207 C CA . LEU B 1 218 ? 2.836 -1.974 -14.688 1 98.88 218 LEU B CA 1
ATOM 4208 C C . LEU B 1 218 ? 3.369 -1.233 -15.906 1 98.88 218 LEU B C 1
ATOM 4210 O O . LEU B 1 218 ? 4.492 -1.481 -16.344 1 98.88 218 LEU B O 1
ATOM 4214 N N . LYS B 1 219 ? 2.533 -0.343 -16.516 1 98.56 219 LYS B N 1
ATOM 4215 C CA . LYS B 1 219 ? 2.98 0.446 -17.656 1 98.56 219 LYS B CA 1
ATOM 4216 C C . LYS B 1 219 ? 4.266 1.199 -17.344 1 98.56 219 LYS B C 1
ATOM 4218 O O . LYS B 1 219 ? 5.203 1.211 -18.141 1 98.56 219 LYS B O 1
ATOM 4223 N N . LEU B 1 220 ? 4.25 1.759 -16.219 1 98.38 220 LEU B N 1
ATOM 4224 C CA . LEU B 1 220 ? 5.422 2.51 -15.781 1 98.38 220 LEU B CA 1
ATOM 4225 C C . LEU B 1 220 ? 6.629 1.593 -15.617 1 98.38 220 LEU B C 1
ATOM 4227 O O . LEU B 1 220 ? 7.738 1.936 -16.047 1 98.38 220 LEU B O 1
ATOM 4231 N N . ALA B 1 221 ? 6.465 0.472 -14.953 1 98.62 221 ALA B N 1
ATOM 4232 C CA . ALA B 1 221 ? 7.547 -0.481 -14.711 1 98.62 221 ALA B CA 1
ATOM 4233 C C . ALA B 1 221 ? 8.141 -0.984 -16.016 1 98.62 221 ALA B C 1
ATOM 4235 O O . ALA B 1 221 ? 9.359 -1.126 -16.141 1 98.62 221 ALA B O 1
ATOM 4236 N N . VAL B 1 222 ? 7.281 -1.306 -17 1 98.12 222 VAL B N 1
ATOM 4237 C CA . VAL B 1 222 ? 7.734 -1.803 -18.297 1 98.12 222 VAL B CA 1
ATOM 4238 C C . VAL B 1 222 ? 8.492 -0.705 -19.031 1 98.12 222 VAL B C 1
ATOM 4240 O O . VAL B 1 222 ? 9.523 -0.968 -19.656 1 98.12 222 VAL B O 1
ATOM 4243 N N . GLN B 1 223 ? 7.953 0.518 -18.953 1 96.44 223 GLN B N 1
ATOM 4244 C CA . GLN B 1 223 ? 8.633 1.656 -19.562 1 96.44 223 GLN B CA 1
ATOM 4245 C C . GLN B 1 223 ? 10.047 1.81 -19.016 1 96.44 223 GLN B C 1
ATOM 4247 O O . GLN B 1 223 ? 11 2.002 -19.766 1 96.44 223 GLN B O 1
ATOM 4252 N N . PHE B 1 224 ? 10.219 1.673 -17.734 1 96.25 224 PHE B N 1
ATOM 4253 C CA . PHE B 1 224 ? 11.508 1.894 -17.094 1 96.25 224 PHE B CA 1
ATOM 4254 C C . PHE B 1 224 ? 12.406 0.672 -17.25 1 96.25 224 PHE B C 1
ATOM 4256 O O . PHE B 1 224 ? 13.633 0.781 -17.172 1 96.25 224 PHE B O 1
ATOM 4263 N N . ALA B 1 225 ? 11.82 -0.511 -17.453 1 95.06 225 ALA B N 1
ATOM 4264 C CA . ALA B 1 225 ? 12.625 -1.697 -17.719 1 95.06 225 ALA B CA 1
ATOM 4265 C C . ALA B 1 225 ? 13.57 -1.461 -18.906 1 95.06 225 ALA B C 1
ATOM 4267 O O . ALA B 1 225 ? 14.688 -1.967 -18.922 1 95.06 225 ALA B O 1
ATOM 4268 N N . ASN B 1 226 ? 13.125 -0.672 -19.844 1 88.5 226 ASN B N 1
ATOM 4269 C CA . ASN B 1 226 ? 13.875 -0.396 -21.062 1 88.5 226 ASN B CA 1
ATOM 4270 C C . ASN B 1 226 ? 14.953 0.664 -20.828 1 88.5 226 ASN B C 1
ATOM 4272 O O . ASN B 1 226 ? 15.836 0.848 -21.656 1 88.5 226 ASN B O 1
ATOM 4276 N N . HIS B 1 227 ? 14.914 1.289 -19.672 1 88.69 227 HIS B N 1
ATOM 4277 C CA . HIS B 1 227 ? 15.852 2.367 -19.375 1 88.69 227 HIS B CA 1
ATOM 4278 C C . HIS B 1 227 ? 17.047 1.851 -18.578 1 88.69 227 HIS B C 1
ATOM 4280 O O . HIS B 1 227 ? 18.078 2.537 -18.484 1 88.69 227 HIS B O 1
ATOM 4286 N N . PHE B 1 228 ? 16.875 0.702 -17.969 1 87.75 228 PHE B N 1
ATOM 4287 C CA . PHE B 1 228 ? 17.938 0.201 -17.109 1 87.75 228 PHE B CA 1
ATOM 4288 C C . PHE B 1 228 ? 18.703 -0.927 -17.797 1 87.75 228 PHE B C 1
ATOM 4290 O O . PHE B 1 228 ? 18.094 -1.792 -18.438 1 87.75 228 PHE B O 1
ATOM 4297 N N . GLU B 1 229 ? 19.969 -0.842 -17.781 1 84.12 229 GLU B N 1
ATOM 4298 C CA . GLU B 1 229 ? 20.797 -1.94 -18.281 1 84.12 229 GLU B CA 1
ATOM 4299 C C . GLU B 1 229 ? 21.141 -2.922 -17.172 1 84.12 229 GLU B C 1
ATOM 4301 O O . GLU B 1 229 ? 21.312 -4.117 -17.422 1 84.12 229 GLU B O 1
ATOM 4306 N N . SER B 1 230 ? 21.156 -2.432 -16 1 91.81 230 SER B N 1
ATOM 4307 C CA . SER B 1 230 ? 21.562 -3.213 -14.844 1 91.81 230 SER B CA 1
ATOM 4308 C C . SER B 1 230 ? 20.359 -3.799 -14.117 1 91.81 230 SER B C 1
ATOM 4310 O O . SER B 1 230 ? 19.406 -3.084 -13.812 1 91.81 230 SER B O 1
ATOM 4312 N N . GLU B 1 231 ? 20.406 -5.137 -13.914 1 94.69 231 GLU B N 1
ATOM 4313 C CA . GLU B 1 231 ? 19.391 -5.812 -13.125 1 94.69 231 GLU B CA 1
ATOM 4314 C C . GLU B 1 231 ? 19.266 -5.195 -11.734 1 94.69 231 GLU B C 1
ATOM 4316 O O . GLU B 1 231 ? 18.156 -5.016 -11.219 1 94.69 231 GLU B O 1
ATOM 4321 N N . GLU B 1 232 ? 20.391 -4.883 -11.195 1 96.12 232 GLU B N 1
ATOM 4322 C CA . GLU B 1 232 ? 20.422 -4.324 -9.844 1 96.12 232 GLU B CA 1
ATOM 4323 C C . GLU B 1 232 ? 19.734 -2.967 -9.797 1 96.12 232 GLU B C 1
ATOM 4325 O O . GLU B 1 232 ? 19 -2.674 -8.852 1 96.12 232 GLU B O 1
ATOM 4330 N N . GLU B 1 233 ? 20 -2.113 -10.758 1 96.81 233 GLU B N 1
ATOM 4331 C CA . GLU B 1 233 ? 19.391 -0.788 -10.805 1 96.81 233 GLU B CA 1
ATOM 4332 C C . GLU B 1 233 ? 17.875 -0.882 -11.008 1 96.81 233 GLU B C 1
ATOM 4334 O O . GLU B 1 233 ? 17.109 -0.146 -10.383 1 96.81 233 GLU B O 1
ATOM 4339 N N . TYR B 1 234 ? 17.453 -1.756 -11.898 1 98.25 234 TYR B N 1
ATOM 4340 C CA . TYR B 1 234 ? 16.031 -1.939 -12.148 1 98.25 234 TYR B CA 1
ATOM 4341 C C . TYR B 1 234 ? 15.336 -2.521 -10.922 1 98.25 234 TYR B C 1
ATOM 4343 O O . TYR B 1 234 ? 14.234 -2.096 -10.562 1 98.25 234 TYR B O 1
ATOM 4351 N N . SER B 1 235 ? 16.016 -3.494 -10.336 1 98.19 235 SER B N 1
ATOM 4352 C CA . SER B 1 235 ? 15.477 -4.121 -9.133 1 98.19 235 SER B CA 1
ATOM 4353 C C . SER B 1 235 ? 15.266 -3.096 -8.023 1 98.19 235 SER B C 1
ATOM 4355 O O . SER B 1 235 ? 14.234 -3.105 -7.348 1 98.19 235 SER B O 1
ATOM 4357 N N . LEU B 1 236 ? 16.234 -2.234 -7.828 1 97.94 236 LEU B N 1
ATOM 4358 C CA . LEU B 1 236 ? 16.125 -1.183 -6.824 1 97.94 236 LEU B CA 1
ATOM 4359 C C . LEU B 1 236 ? 14.977 -0.231 -7.164 1 97.94 236 LEU B C 1
ATOM 4361 O O . LEU B 1 236 ? 14.227 0.192 -6.277 1 97.94 236 LEU B O 1
ATOM 4365 N N . TRP B 1 237 ? 14.867 0.12 -8.406 1 98.44 237 TRP B N 1
ATOM 4366 C CA . TRP B 1 237 ? 13.805 1.029 -8.844 1 98.44 237 TRP B CA 1
ATOM 4367 C C . TRP B 1 237 ? 12.43 0.417 -8.609 1 98.44 237 TRP B C 1
ATOM 4369 O O . TRP B 1 237 ? 11.516 1.098 -8.141 1 98.44 237 TRP B O 1
ATOM 4379 N N . LEU B 1 238 ? 12.242 -0.854 -8.977 1 98.81 238 LEU B N 1
ATOM 4380 C CA . LEU B 1 238 ? 10.992 -1.55 -8.711 1 98.81 238 LEU B CA 1
ATOM 4381 C C . LEU B 1 238 ? 10.656 -1.53 -7.227 1 98.81 238 LEU B C 1
ATOM 4383 O O . LEU B 1 238 ? 9.516 -1.242 -6.844 1 98.81 238 LEU B O 1
ATOM 4387 N N . TYR B 1 239 ? 11.672 -1.845 -6.41 1 98.81 239 TYR B N 1
ATOM 4388 C CA . TYR B 1 239 ? 11.508 -1.9 -4.965 1 98.81 239 TYR B CA 1
ATOM 4389 C C . TYR B 1 239 ? 11.086 -0.545 -4.41 1 98.81 239 TYR B C 1
ATOM 4391 O O . TYR B 1 239 ? 10.148 -0.461 -3.605 1 98.81 239 TYR B O 1
ATOM 4399 N N . ASP B 1 240 ? 11.703 0.48 -4.906 1 98.62 240 ASP B N 1
ATOM 4400 C CA . ASP B 1 240 ? 11.523 1.816 -4.348 1 98.62 240 ASP B CA 1
ATOM 4401 C C . ASP B 1 240 ? 10.258 2.475 -4.887 1 98.62 240 ASP B C 1
ATOM 4403 O O . ASP B 1 240 ? 9.555 3.178 -4.156 1 98.62 240 ASP B O 1
ATOM 4407 N N . VAL B 1 241 ? 9.938 2.279 -6.141 1 98.75 241 VAL B N 1
ATOM 4408 C CA . VAL B 1 241 ? 8.93 3.1 -6.801 1 98.75 241 VAL B CA 1
ATOM 4409 C C . VAL B 1 241 ? 7.621 2.32 -6.906 1 98.75 241 VAL B C 1
ATOM 4411 O O . VAL B 1 241 ? 6.566 2.809 -6.492 1 98.75 241 VAL B O 1
ATOM 4414 N N . ILE B 1 242 ? 7.645 1.088 -7.426 1 98.88 242 ILE B N 1
ATOM 4415 C CA . ILE B 1 242 ? 6.434 0.292 -7.57 1 98.88 242 ILE B CA 1
ATOM 4416 C C . ILE B 1 242 ? 6.059 -0.334 -6.23 1 98.88 242 ILE B C 1
ATOM 4418 O O . ILE B 1 242 ? 4.902 -0.263 -5.805 1 98.88 242 ILE B O 1
ATOM 4422 N N . GLY B 1 243 ? 7.051 -0.859 -5.574 1 98.81 243 GLY B N 1
ATOM 4423 C CA . GLY B 1 243 ? 6.848 -1.584 -4.328 1 98.81 243 GLY B CA 1
ATOM 4424 C C . GLY B 1 243 ? 6.875 -3.09 -4.504 1 98.81 243 GLY B C 1
ATOM 4425 O O . GLY B 1 243 ? 6.531 -3.604 -5.57 1 98.81 243 GLY B O 1
ATOM 4426 N N . CYS B 1 244 ? 7.281 -3.762 -3.469 1 98.81 244 CYS B N 1
ATOM 4427 C CA . CYS B 1 244 ? 7.434 -5.215 -3.471 1 98.81 244 CYS B CA 1
ATOM 4428 C C . CYS B 1 244 ? 6.75 -5.836 -2.26 1 98.81 244 CYS B C 1
ATOM 4430 O O . CYS B 1 244 ? 7.188 -6.875 -1.763 1 98.81 244 CYS B O 1
ATOM 4432 N N . GLY B 1 245 ? 5.766 -5.207 -1.836 1 98.12 245 GLY B N 1
ATOM 4433 C CA . GLY B 1 245 ? 5.082 -5.66 -0.634 1 98.12 245 GLY B CA 1
ATOM 4434 C C . GLY B 1 245 ? 3.967 -6.648 -0.918 1 98.12 245 GLY B C 1
ATOM 4435 O O . GLY B 1 245 ? 3.963 -7.305 -1.961 1 98.12 245 GLY B O 1
ATOM 4436 N N . THR B 1 246 ? 3.006 -6.785 0.031 1 98 246 THR B N 1
ATOM 4437 C CA . THR B 1 246 ? 2.004 -7.848 0.013 1 98 246 THR B CA 1
ATOM 4438 C C . THR B 1 246 ? 0.724 -7.371 -0.666 1 98 246 THR B C 1
ATOM 4440 O O . THR B 1 246 ? -0.211 -8.148 -0.857 1 98 246 THR B O 1
ATOM 4443 N N . SER B 1 247 ? 0.657 -6.117 -1.044 1 98.06 247 SER B N 1
ATOM 4444 C CA . SER B 1 247 ? -0.533 -5.605 -1.716 1 98.06 247 SER B CA 1
ATOM 4445 C C . SER B 1 247 ? -0.555 -6.012 -3.186 1 98.06 247 SER B C 1
ATOM 4447 O O . SER B 1 247 ? 0.495 -6.109 -3.824 1 98.06 247 SER B O 1
ATOM 4449 N N . LEU B 1 248 ? -1.783 -6.129 -3.729 1 98.5 248 LEU B N 1
ATOM 4450 C CA . LEU B 1 248 ? -1.957 -6.426 -5.148 1 98.5 248 LEU B CA 1
ATOM 4451 C C . LEU B 1 248 ? -1.308 -5.348 -6.008 1 98.5 248 LEU B C 1
ATOM 4453 O O . LEU B 1 248 ? -0.675 -5.656 -7.023 1 98.5 248 LEU B O 1
ATOM 4457 N N . THR B 1 249 ? -1.378 -4.125 -5.566 1 98.75 249 THR B N 1
ATOM 4458 C CA . THR B 1 249 ? -0.963 -2.984 -6.375 1 98.75 249 THR B CA 1
ATOM 4459 C C . THR B 1 249 ? 0.557 -2.857 -6.391 1 98.75 249 THR B C 1
ATOM 4461 O O . THR B 1 249 ? 1.111 -2.082 -7.172 1 98.75 249 THR B O 1
ATOM 4464 N N . GLU B 1 250 ? 1.241 -3.609 -5.57 1 98.81 250 GLU B N 1
ATOM 4465 C CA . GLU B 1 250 ? 2.701 -3.641 -5.574 1 98.81 250 GLU B CA 1
ATOM 4466 C C . GLU B 1 250 ? 3.225 -4.949 -6.156 1 98.81 250 GLU B C 1
ATOM 4468 O O . GLU B 1 250 ? 3.943 -4.941 -7.16 1 98.81 250 GLU B O 1
ATOM 4473 N N . SER B 1 251 ? 2.77 -6.062 -5.672 1 98.88 251 SER B N 1
ATOM 4474 C CA . SER B 1 251 ? 3.346 -7.367 -5.973 1 98.88 251 SER B CA 1
ATOM 4475 C C . SER B 1 251 ? 3.045 -7.789 -7.406 1 98.88 251 SER B C 1
ATOM 4477 O O . SER B 1 251 ? 3.902 -8.352 -8.086 1 98.88 251 SER B O 1
ATOM 4479 N N . VAL B 1 252 ? 1.825 -7.516 -7.922 1 98.94 252 VAL B N 1
ATOM 4480 C CA . VAL B 1 252 ? 1.414 -8.016 -9.234 1 98.94 252 VAL B CA 1
ATOM 4481 C C . VAL B 1 252 ? 2.168 -7.262 -10.328 1 98.94 252 VAL B C 1
ATOM 4483 O O . VAL B 1 252 ? 2.791 -7.883 -11.195 1 98.94 252 VAL B O 1
ATOM 4486 N N . PRO B 1 253 ? 2.164 -5.898 -10.32 1 98.94 253 PRO B N 1
ATOM 4487 C CA . PRO B 1 253 ? 2.941 -5.234 -11.367 1 98.94 253 PRO B CA 1
ATOM 4488 C C . PRO B 1 253 ? 4.434 -5.555 -11.289 1 98.94 253 PRO B C 1
ATOM 4490 O O . PRO B 1 253 ? 5.098 -5.672 -12.32 1 98.94 253 PRO B O 1
ATOM 4493 N N . THR B 1 254 ? 4.953 -5.719 -10.117 1 98.94 254 THR B N 1
ATOM 4494 C CA . THR B 1 254 ? 6.363 -6.055 -9.961 1 98.94 254 THR B CA 1
ATOM 4495 C C . THR B 1 254 ? 6.656 -7.438 -10.539 1 98.94 254 THR B C 1
ATOM 4497 O O . THR B 1 254 ? 7.641 -7.617 -11.258 1 98.94 254 THR B O 1
ATOM 4500 N N . ALA B 1 255 ? 5.82 -8.406 -10.25 1 98.94 255 ALA B N 1
ATOM 4501 C CA . ALA B 1 255 ? 6.008 -9.758 -10.773 1 98.94 255 ALA B CA 1
ATOM 4502 C C . ALA B 1 255 ? 5.973 -9.766 -12.297 1 98.94 255 ALA B C 1
ATOM 4504 O O . ALA B 1 255 ? 6.824 -10.383 -12.938 1 98.94 255 ALA B O 1
ATOM 4505 N N . LEU B 1 256 ? 4.992 -9.109 -12.867 1 98.94 256 LEU B N 1
ATOM 4506 C CA . LEU B 1 256 ? 4.848 -9.039 -14.32 1 98.94 256 LEU B CA 1
ATOM 4507 C C . LEU B 1 256 ? 6.047 -8.344 -14.953 1 98.94 256 LEU B C 1
ATOM 4509 O O . LEU B 1 256 ? 6.551 -8.781 -15.984 1 98.94 256 LEU B O 1
ATOM 4513 N N . ALA B 1 257 ? 6.508 -7.289 -14.305 1 98.88 257 ALA B N 1
ATOM 4514 C CA . ALA B 1 257 ? 7.641 -6.523 -14.82 1 98.88 257 ALA B CA 1
ATOM 4515 C C . ALA B 1 257 ? 8.922 -7.352 -14.789 1 98.88 257 ALA B C 1
ATOM 4517 O O . ALA B 1 257 ? 9.742 -7.273 -15.711 1 98.88 257 ALA B O 1
ATOM 4518 N N . ILE B 1 258 ? 9.117 -8.094 -13.734 1 98.81 258 ILE B N 1
ATOM 4519 C CA . ILE B 1 258 ? 10.312 -8.914 -13.609 1 98.81 258 ILE B CA 1
ATOM 4520 C C . ILE B 1 258 ? 10.305 -10 -14.68 1 98.81 258 ILE B C 1
ATOM 4522 O O . ILE B 1 258 ? 11.328 -10.25 -15.32 1 98.81 258 ILE B O 1
ATOM 4526 N N . ALA B 1 259 ? 9.148 -10.672 -14.852 1 98.75 259 ALA B N 1
ATOM 4527 C CA . ALA B 1 259 ? 9.055 -11.68 -15.906 1 98.75 259 ALA B CA 1
ATOM 4528 C C . ALA B 1 259 ? 9.391 -11.078 -17.266 1 98.75 259 ALA B C 1
ATOM 4530 O O . ALA B 1 259 ? 10.133 -11.68 -18.047 1 98.75 259 ALA B O 1
ATOM 4531 N N . TYR B 1 260 ? 8.891 -9.906 -17.547 1 98.31 260 TYR B N 1
ATOM 4532 C CA . TYR B 1 260 ? 9.148 -9.188 -18.781 1 98.31 260 TYR B CA 1
ATOM 4533 C C . TYR B 1 260 ? 10.625 -8.867 -18.938 1 98.31 260 TYR B C 1
ATOM 4535 O O . TYR B 1 260 ? 11.195 -8.992 -20.016 1 98.31 260 TYR B O 1
ATOM 4543 N N . PHE B 1 261 ? 11.25 -8.469 -17.891 1 98 261 PHE B N 1
ATOM 4544 C CA . PHE B 1 261 ? 12.625 -8 -17.906 1 98 261 PHE B CA 1
ATOM 4545 C C . PHE B 1 261 ? 13.594 -9.172 -18.078 1 98 261 PHE B C 1
ATOM 4547 O O . PHE B 1 261 ? 14.531 -9.102 -18.875 1 98 261 PHE B O 1
ATOM 4554 N N . CYS B 1 262 ? 13.422 -10.266 -17.312 1 96.69 262 CYS B N 1
ATOM 4555 C CA . CYS B 1 262 ? 14.391 -11.359 -17.234 1 96.69 262 CYS B CA 1
ATOM 4556 C C . CYS B 1 262 ? 14.344 -12.219 -18.484 1 96.69 262 CYS B C 1
ATOM 4558 O O . CYS B 1 262 ? 15.391 -12.609 -19.016 1 96.69 262 CYS B O 1
ATOM 4560 N N . LYS B 1 263 ? 13.203 -12.602 -19 1 95.62 263 LYS B N 1
ATOM 4561 C CA . LYS B 1 263 ? 12.977 -13.445 -20.156 1 95.62 263 LYS B CA 1
ATOM 4562 C C . LYS B 1 263 ? 13.734 -14.766 -20.047 1 95.62 263 LYS B C 1
ATOM 4564 O O . LYS B 1 263 ? 14.273 -15.266 -21.047 1 95.62 263 LYS B O 1
ATOM 4569 N N . ASP B 1 264 ? 13.945 -15.195 -18.891 1 97.56 264 ASP B N 1
ATOM 4570 C CA . ASP B 1 264 ? 14.578 -16.438 -18.484 1 97.56 264 ASP B CA 1
ATOM 4571 C C . ASP B 1 264 ? 14.047 -16.906 -17.125 1 97.56 264 ASP B C 1
ATOM 4573 O O . ASP B 1 264 ? 14.18 -16.203 -16.125 1 97.56 264 ASP B O 1
ATOM 4577 N N . PRO B 1 265 ? 13.445 -18.125 -17.125 1 98.25 265 PRO B N 1
ATOM 4578 C CA . PRO B 1 265 ? 12.75 -18.531 -15.898 1 98.25 265 PRO B CA 1
ATOM 4579 C C . PRO B 1 265 ? 13.703 -18.672 -14.711 1 98.25 265 PRO B C 1
ATOM 4581 O O . PRO B 1 265 ? 13.328 -18.375 -13.578 1 98.25 265 PRO B O 1
ATOM 4584 N N . ASN B 1 266 ? 14.977 -19.125 -14.977 1 98.81 266 ASN B N 1
ATOM 4585 C CA . ASN B 1 266 ? 15.922 -19.25 -13.875 1 98.81 266 ASN B CA 1
ATOM 4586 C C . ASN B 1 266 ? 16.359 -17.875 -13.359 1 98.81 266 ASN B C 1
ATOM 4588 O O . ASN B 1 266 ? 16.453 -17.672 -12.148 1 98.81 266 ASN B O 1
ATOM 4592 N N . LYS B 1 267 ? 16.609 -16.969 -14.258 1 98.31 267 LYS B N 1
ATOM 4593 C CA . LYS B 1 267 ? 16.969 -15.602 -13.891 1 98.31 267 LYS B CA 1
ATOM 4594 C C . LYS B 1 267 ? 15.828 -14.922 -13.141 1 98.31 267 LYS B C 1
ATOM 4596 O O . LYS B 1 267 ? 16.062 -14.148 -12.211 1 98.31 267 LYS B O 1
ATOM 4601 N N . CYS B 1 268 ? 14.688 -15.242 -13.609 1 98.5 268 CYS B N 1
ATOM 4602 C CA . CYS B 1 268 ? 13.492 -14.664 -12.992 1 98.5 268 CYS B CA 1
ATOM 4603 C C . CYS B 1 268 ? 13.391 -15.07 -11.523 1 98.5 268 CYS B C 1
ATOM 4605 O O . CYS B 1 268 ? 13.156 -14.227 -10.664 1 98.5 268 CYS B O 1
ATOM 4607 N N . ALA B 1 269 ? 13.562 -16.312 -11.227 1 98.88 269 ALA B N 1
ATOM 4608 C CA . ALA B 1 269 ? 13.484 -16.828 -9.867 1 98.88 269 ALA B CA 1
ATOM 4609 C C . ALA B 1 269 ? 14.555 -16.203 -8.977 1 98.88 269 ALA B C 1
ATOM 4611 O O . ALA B 1 269 ? 14.266 -15.805 -7.84 1 98.88 269 ALA B O 1
ATOM 4612 N N . ILE B 1 270 ? 15.742 -16.094 -9.492 1 98.88 270 ILE B N 1
ATOM 4613 C CA . ILE B 1 270 ? 16.859 -15.523 -8.734 1 98.88 270 ILE B CA 1
ATOM 4614 C C . ILE B 1 270 ? 16.594 -14.039 -8.477 1 98.88 270 ILE B C 1
ATOM 4616 O O . ILE B 1 270 ? 16.812 -13.547 -7.371 1 98.88 270 ILE B O 1
ATOM 4620 N N . PHE B 1 271 ? 16.141 -13.344 -9.5 1 98.81 271 PHE B N 1
ATOM 4621 C CA . PHE B 1 271 ? 15.797 -11.93 -9.383 1 98.81 271 PHE B CA 1
ATOM 4622 C C . PHE B 1 271 ? 14.828 -11.695 -8.234 1 98.81 271 PHE B C 1
ATOM 4624 O O . PHE B 1 271 ? 15.062 -10.844 -7.379 1 98.81 271 PHE B O 1
ATOM 4631 N N . CYS B 1 272 ? 13.781 -12.453 -8.18 1 98.88 272 CYS B N 1
ATOM 4632 C CA . CYS B 1 272 ? 12.719 -12.289 -7.195 1 98.88 272 CYS B CA 1
ATOM 4633 C C . CYS B 1 272 ? 13.219 -12.633 -5.797 1 98.88 272 CYS B C 1
ATOM 4635 O O . CYS B 1 272 ? 12.852 -11.969 -4.824 1 98.88 272 CYS B O 1
ATOM 4637 N N . ALA B 1 273 ? 14.055 -13.625 -5.672 1 98.88 273 ALA B N 1
ATOM 4638 C CA . ALA B 1 273 ? 14.555 -14.07 -4.375 1 98.88 273 ALA B CA 1
ATOM 4639 C C . ALA B 1 273 ? 15.383 -12.977 -3.705 1 98.88 273 ALA B C 1
ATOM 4641 O O . ALA B 1 273 ? 15.531 -12.969 -2.482 1 98.88 273 ALA B O 1
ATOM 4642 N N . ASN B 1 274 ? 15.891 -12.031 -4.516 1 98.88 274 ASN B N 1
ATOM 4643 C CA . ASN B 1 274 ? 16.875 -11.086 -4.004 1 98.88 274 ASN B CA 1
ATOM 4644 C C . ASN B 1 274 ? 16.312 -9.672 -3.914 1 98.88 274 ASN B C 1
ATOM 4646 O O . ASN B 1 274 ? 16.984 -8.758 -3.445 1 98.88 274 ASN B O 1
ATOM 4650 N N . ILE B 1 275 ? 15.094 -9.453 -4.266 1 98.81 275 ILE B N 1
ATOM 4651 C CA . ILE B 1 275 ? 14.602 -8.094 -4.469 1 98.81 275 ILE B CA 1
ATOM 4652 C C . ILE B 1 275 ? 14.164 -7.5 -3.137 1 98.81 275 ILE B C 1
ATOM 4654 O O . ILE B 1 275 ? 14.148 -6.277 -2.967 1 98.81 275 ILE B O 1
ATOM 4658 N N . GLY B 1 276 ? 13.812 -8.328 -2.148 1 98.75 276 GLY B N 1
ATOM 4659 C CA . GLY B 1 276 ? 13.242 -7.871 -0.896 1 98.75 276 GLY B CA 1
ATOM 4660 C C . GLY B 1 276 ? 11.727 -7.777 -0.933 1 98.75 276 GLY B C 1
ATOM 4661 O O . GLY B 1 276 ? 11.133 -7.684 -2.01 1 98.75 276 GLY B O 1
ATOM 4662 N N . GLY B 1 277 ? 11.117 -7.723 0.273 1 98.62 277 GLY B N 1
ATOM 4663 C CA . GLY B 1 277 ? 9.664 -7.699 0.36 1 98.62 277 GLY B CA 1
ATOM 4664 C C . GLY B 1 277 ? 9.039 -9.078 0.283 1 98.62 277 GLY B C 1
ATOM 4665 O O . GLY B 1 277 ? 9.492 -10.008 0.955 1 98.62 277 GLY B O 1
ATOM 4666 N N . ASP B 1 278 ? 7.969 -9.117 -0.475 1 98.69 278 ASP B N 1
ATOM 4667 C CA . ASP B 1 278 ? 7.23 -10.375 -0.579 1 98.69 278 ASP B CA 1
ATOM 4668 C C . ASP B 1 278 ? 7.816 -11.266 -1.671 1 98.69 278 ASP B C 1
ATOM 4670 O O . ASP B 1 278 ? 7.133 -11.594 -2.643 1 98.69 278 ASP B O 1
ATOM 4674 N N . THR B 1 279 ? 8.984 -11.742 -1.438 1 98.88 279 THR B N 1
ATOM 4675 C CA . THR B 1 279 ? 9.828 -12.359 -2.457 1 98.88 279 THR B CA 1
ATOM 4676 C C . THR B 1 279 ? 9.242 -13.695 -2.904 1 98.88 279 THR B C 1
ATOM 4678 O O . THR B 1 279 ? 9.289 -14.031 -4.09 1 98.88 279 THR B O 1
ATOM 4681 N N . ASP B 1 280 ? 8.734 -14.5 -1.958 1 98.81 280 ASP B N 1
ATOM 4682 C CA . ASP B 1 280 ? 8.18 -15.789 -2.352 1 98.81 280 ASP B CA 1
ATOM 4683 C C . ASP B 1 280 ? 6.957 -15.609 -3.252 1 98.81 280 ASP B C 1
ATOM 4685 O O . ASP B 1 280 ? 6.824 -16.297 -4.266 1 98.81 280 ASP B O 1
ATOM 4689 N N . THR B 1 281 ? 6.066 -14.68 -2.959 1 98.88 281 THR B N 1
ATOM 4690 C CA . THR B 1 281 ? 4.852 -14.438 -3.734 1 98.88 281 THR B CA 1
ATOM 4691 C C . THR B 1 281 ? 5.191 -13.852 -5.102 1 98.88 281 THR B C 1
ATOM 4693 O O . THR B 1 281 ? 4.664 -14.297 -6.121 1 98.88 281 THR B O 1
ATOM 4696 N N . ILE B 1 282 ? 6.074 -12.852 -5.082 1 98.94 282 ILE B N 1
ATOM 4697 C CA . ILE B 1 282 ? 6.492 -12.25 -6.344 1 98.94 282 ILE B CA 1
ATOM 4698 C C . ILE B 1 282 ? 7.199 -13.289 -7.207 1 98.94 282 ILE B C 1
ATOM 4700 O O . ILE B 1 282 ? 6.973 -13.352 -8.414 1 98.94 282 ILE B O 1
ATOM 4704 N N . GLY B 1 283 ? 8.016 -14.086 -6.582 1 98.94 283 GLY B N 1
ATOM 4705 C CA . GLY B 1 283 ? 8.68 -15.164 -7.285 1 98.94 283 GLY B CA 1
ATOM 4706 C C . GLY B 1 283 ? 7.719 -16.203 -7.844 1 98.94 283 GLY B C 1
ATOM 4707 O O . GLY B 1 283 ? 7.875 -16.656 -8.977 1 98.94 283 GLY B O 1
ATOM 4708 N N . ALA B 1 284 ? 6.727 -16.578 -7.02 1 98.94 284 ALA B N 1
ATOM 4709 C CA . ALA B 1 284 ? 5.734 -17.547 -7.465 1 98.94 284 ALA B CA 1
ATOM 4710 C C . ALA B 1 284 ? 5.027 -17.078 -8.734 1 98.94 284 ALA B C 1
ATOM 4712 O O . ALA B 1 284 ? 4.902 -17.828 -9.703 1 98.94 284 ALA B O 1
ATOM 4713 N N . MET B 1 285 ? 4.629 -15.836 -8.789 1 98.94 285 MET B N 1
ATOM 4714 C CA . MET B 1 285 ? 3.879 -15.305 -9.922 1 98.94 285 MET B CA 1
ATOM 4715 C C . MET B 1 285 ? 4.789 -15.109 -11.133 1 98.94 285 MET B C 1
ATOM 4717 O O . MET B 1 285 ? 4.492 -15.602 -12.219 1 98.94 285 MET B O 1
ATOM 4721 N N . ALA B 1 286 ? 5.934 -14.453 -10.945 1 98.94 286 ALA B N 1
ATOM 4722 C CA . ALA B 1 286 ? 6.824 -14.094 -12.047 1 98.94 286 ALA B CA 1
ATOM 4723 C C . ALA B 1 286 ? 7.398 -15.336 -12.719 1 98.94 286 ALA B C 1
ATOM 4725 O O . ALA B 1 286 ? 7.434 -15.422 -13.953 1 98.94 286 ALA B O 1
ATOM 4726 N N . THR B 1 287 ? 7.824 -16.266 -11.93 1 98.94 287 THR B N 1
ATOM 4727 C CA . THR B 1 287 ? 8.492 -17.453 -12.484 1 98.94 287 THR B CA 1
ATOM 4728 C C . THR B 1 287 ? 7.473 -18.406 -13.094 1 98.94 287 THR B C 1
ATOM 4730 O O . THR B 1 287 ? 7.773 -19.109 -14.055 1 98.94 287 THR B O 1
ATOM 4733 N N . ALA B 1 288 ? 6.238 -18.406 -12.547 1 98.94 288 ALA B N 1
ATOM 4734 C CA . ALA B 1 288 ? 5.176 -19.172 -13.195 1 98.94 288 ALA B CA 1
ATOM 4735 C C . ALA B 1 288 ? 4.934 -18.672 -14.617 1 98.94 288 ALA B C 1
ATOM 4737 O O 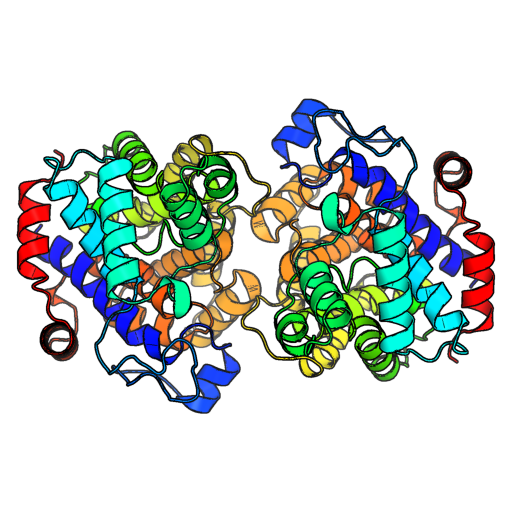. ALA B 1 288 ? 4.805 -19.469 -15.555 1 98.94 288 ALA B O 1
ATOM 4738 N N . ILE B 1 289 ? 4.875 -17.375 -14.797 1 98.94 289 ILE B N 1
ATOM 4739 C CA . ILE B 1 289 ? 4.66 -16.781 -16.109 1 98.94 289 ILE B CA 1
ATOM 4740 C C . ILE B 1 289 ? 5.832 -17.125 -17.031 1 98.94 289 ILE B C 1
ATOM 4742 O O . ILE B 1 289 ? 5.629 -17.516 -18.188 1 98.94 289 ILE B O 1
ATOM 4746 N N . SER B 1 290 ? 7.051 -16.953 -16.531 1 98.88 290 SER B N 1
ATOM 4747 C CA . SER B 1 290 ? 8.242 -17.266 -17.312 1 98.88 290 SER B CA 1
ATOM 4748 C C . SER B 1 290 ? 8.289 -18.75 -17.672 1 98.88 290 SER B C 1
ATOM 4750 O O . SER B 1 290 ? 8.672 -19.109 -18.797 1 98.88 290 SER B O 1
ATOM 4752 N N . GLY B 1 291 ? 7.938 -19.562 -16.672 1 98.88 291 GLY B N 1
ATOM 4753 C CA . GLY B 1 291 ? 7.879 -21 -16.922 1 98.88 291 GLY B CA 1
ATOM 4754 C C . GLY B 1 291 ? 6.836 -21.375 -17.969 1 98.88 291 GLY B C 1
ATOM 4755 O O . GLY B 1 291 ? 7.051 -22.297 -18.766 1 98.88 291 GLY B O 1
ATOM 4756 N N . ALA B 1 292 ? 5.707 -20.719 -17.906 1 98.88 292 ALA B N 1
ATOM 4757 C CA . ALA B 1 292 ? 4.695 -20.938 -18.938 1 98.88 292 ALA B CA 1
ATOM 4758 C C . ALA B 1 292 ? 5.238 -20.594 -20.328 1 98.88 292 ALA B C 1
ATOM 4760 O O . ALA B 1 292 ? 4.934 -21.266 -21.312 1 98.88 292 ALA B O 1
ATOM 4761 N N . LYS B 1 293 ? 6.051 -19.578 -20.438 1 98.75 293 LYS B N 1
ATOM 4762 C CA . LYS B 1 293 ? 6.555 -19.078 -21.719 1 98.75 293 LYS B CA 1
ATOM 4763 C C . LYS B 1 293 ? 7.664 -19.969 -22.25 1 98.75 293 LYS B C 1
ATOM 4765 O O . LYS B 1 293 ? 7.641 -20.359 -23.422 1 98.75 293 LYS B O 1
ATOM 4770 N N . TYR B 1 294 ? 8.586 -20.328 -21.422 1 98.44 294 TYR B N 1
ATOM 4771 C CA . TYR B 1 294 ? 9.812 -20.953 -21.906 1 98.44 294 TYR B CA 1
ATOM 4772 C C . TYR B 1 294 ? 9.781 -22.453 -21.703 1 98.44 294 TYR B C 1
ATOM 4774 O O . TYR B 1 294 ? 10.539 -23.203 -22.328 1 98.44 294 TYR B O 1
ATOM 4782 N N . GLY B 1 295 ? 8.945 -22.922 -20.781 1 98.25 295 GLY B N 1
ATOM 4783 C CA . GLY B 1 295 ? 8.719 -24.344 -20.656 1 98.25 295 GLY B CA 1
ATOM 4784 C C . GLY B 1 295 ? 9.516 -24.984 -19.531 1 98.25 295 GLY B C 1
ATOM 4785 O O . GLY B 1 295 ? 10.562 -24.469 -19.141 1 98.25 295 GLY B O 1
ATOM 4786 N N . TYR B 1 296 ? 9.023 -26.094 -19.156 1 97.88 296 TYR B N 1
ATOM 4787 C CA . TYR B 1 296 ? 9.594 -26.938 -18.109 1 97.88 296 TYR B CA 1
ATOM 4788 C C . TYR B 1 296 ? 11.031 -27.297 -18.422 1 97.88 296 TYR B C 1
ATOM 4790 O O . TYR B 1 296 ? 11.891 -27.312 -17.547 1 97.88 296 TYR B O 1
ATOM 4798 N N . SER B 1 297 ? 11.367 -27.531 -19.578 1 98 297 SER B N 1
ATOM 4799 C CA . SER B 1 297 ? 12.656 -28.047 -20.047 1 98 297 SER B CA 1
ATOM 4800 C C . SER B 1 297 ? 13.742 -26.969 -19.922 1 98 297 SER B C 1
ATOM 4802 O O . SER B 1 297 ? 14.93 -27.281 -20.031 1 98 297 SER B O 1
ATOM 4804 N N . ASN B 1 298 ? 13.336 -25.719 -19.641 1 98.25 298 ASN B N 1
ATOM 4805 C CA . ASN B 1 298 ? 14.312 -24.641 -19.594 1 98.25 298 ASN B CA 1
ATOM 4806 C C . ASN B 1 298 ? 14.719 -24.328 -18.156 1 98.25 298 ASN B C 1
ATOM 4808 O O . ASN B 1 298 ? 15.578 -23.469 -17.922 1 98.25 298 ASN B O 1
ATOM 4812 N N . PHE B 1 299 ? 14.172 -25 -17.156 1 98.75 299 PHE B N 1
ATOM 4813 C CA . PHE B 1 299 ? 14.602 -24.859 -15.773 1 98.75 299 PHE B CA 1
ATOM 4814 C C . PHE B 1 299 ? 15.828 -25.719 -15.492 1 98.75 299 PHE B C 1
ATOM 4816 O O . PHE B 1 299 ? 16 -26.766 -16.109 1 98.75 299 PHE B O 1
ATOM 4823 N N . LYS B 1 300 ? 16.703 -25.281 -14.594 1 98.44 300 LYS B N 1
ATOM 4824 C CA . LYS B 1 300 ? 17.781 -26.125 -14.109 1 98.44 300 LYS B CA 1
ATOM 4825 C C . LYS B 1 300 ? 17.234 -27.438 -13.555 1 98.44 300 LYS B C 1
ATOM 4827 O O . LYS B 1 300 ? 16.359 -27.438 -12.68 1 98.44 300 LYS B O 1
ATOM 4832 N N . LYS B 1 301 ? 17.766 -28.547 -14.031 1 98.31 301 LYS B N 1
ATOM 4833 C CA . LYS B 1 301 ? 17.312 -29.875 -13.641 1 98.31 301 LYS B CA 1
ATOM 4834 C C . LYS B 1 301 ? 17.406 -30.062 -12.133 1 98.31 301 LYS B C 1
ATOM 4836 O O . LYS B 1 301 ? 16.516 -30.641 -11.516 1 98.31 301 LYS B O 1
ATOM 4841 N N . LEU B 1 302 ? 18.438 -29.562 -11.555 1 98.31 302 LEU B N 1
ATOM 4842 C CA . LEU B 1 302 ? 18.656 -29.703 -10.117 1 98.31 302 LEU B CA 1
ATOM 4843 C C . LEU B 1 302 ? 17.547 -29.016 -9.336 1 98.31 302 LEU B C 1
ATOM 4845 O O . LEU B 1 302 ? 17.156 -29.484 -8.258 1 9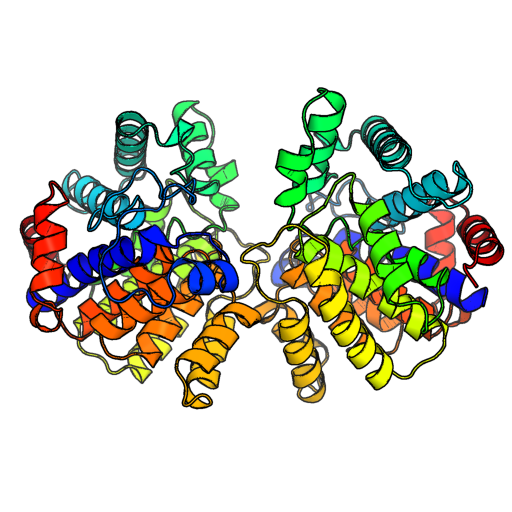8.31 302 LEU B O 1
ATOM 4849 N N . TRP B 1 303 ? 17.031 -27.922 -9.859 1 98.62 303 TRP B N 1
ATOM 4850 C CA . TRP B 1 303 ? 15.961 -27.203 -9.172 1 98.62 303 TRP B CA 1
ATOM 4851 C C . TRP B 1 303 ? 14.664 -28 -9.203 1 98.62 303 TRP B C 1
ATOM 4853 O O . TRP B 1 303 ? 13.945 -28.062 -8.203 1 98.62 303 TRP B O 1
ATOM 4863 N N . ILE B 1 304 ? 14.383 -28.625 -10.32 1 98.44 304 ILE B N 1
ATOM 4864 C CA . ILE B 1 304 ? 13.219 -29.484 -10.445 1 98.44 304 ILE B CA 1
ATOM 4865 C C . ILE B 1 304 ? 13.305 -30.625 -9.438 1 98.44 304 ILE B C 1
ATOM 4867 O O . ILE B 1 304 ? 12.352 -30.891 -8.703 1 98.44 304 ILE B O 1
ATOM 4871 N N . GLU B 1 305 ? 14.461 -31.25 -9.414 1 98.25 305 GLU B N 1
ATOM 4872 C CA . GLU B 1 305 ? 14.68 -32.375 -8.508 1 98.25 305 GLU B CA 1
ATOM 4873 C C . GLU B 1 305 ? 14.523 -31.953 -7.051 1 98.25 305 GLU B C 1
ATOM 4875 O O . GLU B 1 305 ? 13.992 -32.719 -6.234 1 98.25 305 GLU B O 1
ATOM 4880 N N . THR B 1 306 ? 15.016 -30.797 -6.727 1 98.5 306 THR B N 1
ATOM 4881 C CA . THR B 1 306 ? 14.922 -30.297 -5.359 1 98.5 306 THR B CA 1
ATOM 4882 C C . THR B 1 306 ? 13.469 -30.078 -4.957 1 98.5 306 THR B C 1
ATOM 4884 O O . THR B 1 306 ? 13.07 -30.438 -3.848 1 98.5 306 THR B O 1
ATOM 4887 N N . ILE B 1 307 ? 12.664 -29.516 -5.848 1 98.75 307 ILE B N 1
ATOM 4888 C CA . ILE B 1 307 ? 11.25 -29.312 -5.582 1 98.75 307 ILE B CA 1
ATOM 4889 C C . ILE B 1 307 ? 10.578 -30.656 -5.332 1 98.75 307 ILE B C 1
ATOM 4891 O O . ILE B 1 307 ? 9.812 -30.812 -4.379 1 98.75 307 ILE B O 1
ATOM 4895 N N . ASP B 1 308 ? 10.891 -31.625 -6.156 1 98.31 308 ASP B N 1
ATOM 4896 C CA . ASP B 1 308 ? 10.273 -32.938 -6.055 1 98.31 308 ASP B CA 1
ATOM 4897 C C . ASP B 1 308 ? 10.68 -33.656 -4.762 1 98.31 308 ASP B C 1
ATOM 4899 O O . ASP B 1 308 ? 9.875 -34.344 -4.137 1 98.31 308 ASP B O 1
ATOM 4903 N N . LYS B 1 309 ? 11.898 -33.438 -4.387 1 98 309 LYS B N 1
ATOM 4904 C CA . LYS B 1 309 ? 12.453 -34.125 -3.219 1 98 309 LYS B CA 1
ATOM 4905 C C . LYS B 1 309 ? 11.906 -33.531 -1.924 1 98 309 LYS B C 1
ATOM 4907 O O . LYS B 1 309 ? 11.695 -34.25 -0.946 1 98 309 LYS B O 1
ATOM 4912 N N . HIS B 1 310 ? 11.641 -32.281 -1.893 1 98.06 310 HIS B N 1
ATOM 4913 C CA . HIS B 1 310 ? 11.398 -31.609 -0.626 1 98.06 310 HIS B CA 1
ATOM 4914 C C . HIS B 1 310 ? 9.914 -31.312 -0.433 1 98.06 310 HIS B C 1
ATOM 4916 O O . HIS B 1 310 ? 9.523 -30.719 0.576 1 98.06 310 HIS B O 1
ATOM 4922 N N . ASN B 1 311 ? 9.102 -31.625 -1.36 1 97.56 311 ASN B N 1
ATOM 4923 C CA . ASN B 1 311 ? 7.66 -31.453 -1.257 1 97.56 311 ASN B CA 1
ATOM 4924 C C . ASN B 1 311 ? 6.914 -32.75 -1.57 1 97.56 311 ASN B C 1
ATOM 4926 O O . ASN B 1 311 ? 7.336 -33.5 -2.438 1 97.56 311 ASN B O 1
ATOM 4930 N N . SER B 1 312 ? 5.926 -33.125 -0.847 1 93.81 312 SER B N 1
ATOM 4931 C CA . SER B 1 312 ? 5.199 -34.406 -0.968 1 93.81 312 SER B CA 1
ATOM 4932 C C . SER B 1 312 ? 4.043 -34.281 -1.959 1 93.81 312 SER B C 1
ATOM 4934 O O . SER B 1 312 ? 2.914 -34.656 -1.652 1 93.81 312 SER B O 1
ATOM 4936 N N . VAL B 1 313 ? 4.332 -33.656 -3.041 1 95.75 313 VAL B N 1
ATOM 4937 C CA . VAL B 1 313 ? 3.311 -33.531 -4.074 1 95.75 313 VAL B CA 1
ATOM 4938 C C . VAL B 1 313 ? 3.881 -34 -5.418 1 95.75 313 VAL B C 1
ATOM 4940 O O . VAL B 1 313 ? 5.098 -33.969 -5.629 1 95.75 313 VAL B O 1
ATOM 4943 N N . ASN B 1 314 ? 3.051 -34.5 -6.281 1 97.69 314 ASN B N 1
ATOM 4944 C CA . ASN B 1 314 ? 3.406 -34.875 -7.648 1 97.69 314 ASN B CA 1
ATOM 4945 C C . ASN B 1 314 ? 2.887 -33.844 -8.648 1 97.69 314 ASN B C 1
ATOM 4947 O O . ASN B 1 314 ? 1.754 -33.938 -9.125 1 97.69 314 ASN B O 1
ATOM 4951 N N . LEU B 1 315 ? 3.752 -32.906 -9.055 1 98.38 315 LEU B N 1
ATOM 4952 C CA . LEU B 1 315 ? 3.338 -31.812 -9.922 1 98.38 315 LEU B CA 1
ATOM 4953 C C . LEU B 1 315 ? 2.99 -32.312 -11.312 1 98.38 315 LEU B C 1
ATOM 4955 O O . LEU B 1 315 ? 2.186 -31.719 -12.023 1 98.38 315 LEU B O 1
ATOM 4959 N N . GLU B 1 316 ? 3.545 -33.438 -11.703 1 97.62 316 GLU B N 1
ATOM 4960 C CA . GLU B 1 316 ? 3.213 -34.031 -12.992 1 97.62 316 GLU B CA 1
ATOM 4961 C C . GLU B 1 316 ? 1.753 -34.5 -13.039 1 97.62 316 GLU B C 1
ATOM 4963 O O . GLU B 1 316 ? 1.106 -34.406 -14.086 1 97.62 316 GLU B O 1
ATOM 4968 N N . GLN B 1 317 ? 1.296 -35 -11.961 1 97.88 317 GLN B N 1
ATOM 4969 C CA . GLN B 1 317 ? -0.107 -35.375 -11.898 1 97.88 317 GLN B CA 1
ATOM 4970 C C . GLN B 1 317 ? -1.027 -34.188 -12.023 1 97.88 317 GLN B C 1
ATOM 4972 O O . GLN B 1 317 ? -2.076 -34.25 -12.664 1 97.88 317 GLN B O 1
ATOM 4977 N N . TYR B 1 318 ? -0.657 -33.094 -11.383 1 98.31 318 TYR B N 1
ATOM 4978 C CA . TYR B 1 318 ? -1.43 -31.859 -11.516 1 98.31 318 TYR B CA 1
ATOM 4979 C C . TYR B 1 318 ? -1.417 -31.359 -12.953 1 98.31 318 TYR B C 1
ATOM 4981 O O . TYR B 1 318 ? -2.436 -30.891 -13.461 1 98.31 318 TYR B O 1
ATOM 4989 N N . ALA B 1 319 ? -0.235 -31.484 -13.57 1 98.25 319 ALA B N 1
ATOM 4990 C CA . ALA B 1 319 ? -0.128 -31.062 -14.969 1 98.25 319 ALA B CA 1
ATOM 4991 C C . ALA B 1 319 ? -1.063 -31.875 -15.859 1 98.25 319 ALA B C 1
ATOM 4993 O O . ALA B 1 319 ? -1.716 -31.312 -16.75 1 98.25 319 ALA B O 1
ATOM 4994 N N . THR B 1 320 ? -1.083 -33.156 -15.656 1 97.44 320 THR B N 1
ATOM 4995 C CA . THR B 1 320 ? -1.958 -34.031 -16.422 1 97.44 320 THR B CA 1
ATOM 4996 C C . THR B 1 320 ? -3.422 -33.656 -16.203 1 97.44 320 THR B C 1
ATOM 4998 O O . THR B 1 320 ? -4.207 -33.625 -17.156 1 97.44 320 THR B O 1
ATOM 5001 N N . THR B 1 321 ? -3.762 -33.406 -14.953 1 97.44 321 THR B N 1
ATOM 5002 C CA . THR B 1 321 ? -5.121 -33 -14.609 1 97.44 321 THR B CA 1
ATOM 5003 C C . THR B 1 321 ? -5.508 -31.719 -15.32 1 97.44 321 THR B C 1
ATOM 5005 O O . THR B 1 321 ? -6.598 -31.609 -15.891 1 97.44 321 THR B O 1
ATOM 5008 N N . LEU B 1 322 ? -4.625 -30.734 -15.32 1 98.25 322 LEU B N 1
ATOM 5009 C CA . LEU B 1 322 ? -4.883 -29.469 -15.992 1 98.25 322 LEU B CA 1
ATOM 5010 C C . LEU B 1 322 ? -4.992 -29.656 -17.5 1 98.25 322 LEU B C 1
ATOM 5012 O O . LEU B 1 322 ? -5.859 -29.062 -18.141 1 98.25 322 LEU B O 1
ATOM 5016 N N . GLU B 1 323 ? -4.094 -30.469 -18.062 1 96.88 323 GLU B N 1
ATOM 5017 C CA . GLU B 1 323 ? -4.09 -30.719 -19.5 1 96.88 323 GLU B CA 1
ATOM 5018 C C . GLU B 1 323 ? -5.402 -31.344 -19.953 1 96.88 323 GLU B C 1
ATOM 5020 O O . GLU B 1 323 ? -5.949 -30.984 -21 1 96.88 323 GLU B O 1
ATOM 5025 N N . LYS B 1 324 ? -5.938 -32.219 -19.172 1 96.44 324 LYS B N 1
ATOM 5026 C CA . LYS B 1 324 ? -7.152 -32.969 -19.516 1 96.44 324 LYS B CA 1
ATOM 5027 C C . LYS B 1 324 ? -8.383 -32.062 -19.422 1 96.44 324 LYS B C 1
ATOM 5029 O O . LYS B 1 324 ? -9.43 -32.375 -20 1 96.44 324 LYS B O 1
ATOM 5034 N N . ASN B 1 325 ? -8.258 -30.938 -18.719 1 96.06 325 ASN B N 1
ATOM 5035 C CA . ASN B 1 325 ? -9.438 -30.125 -18.453 1 96.06 325 ASN B CA 1
ATOM 5036 C C . ASN B 1 325 ? -9.312 -28.75 -19.109 1 96.06 325 ASN B C 1
ATOM 5038 O O . ASN B 1 325 ? -10.008 -27.797 -18.719 1 96.06 325 ASN B O 1
ATOM 5042 N N . LYS B 1 326 ? -8.406 -28.672 -20.062 1 93.38 326 LYS B N 1
ATOM 5043 C CA . LYS B 1 326 ? -8.297 -27.422 -20.781 1 93.38 326 LYS B CA 1
ATOM 5044 C C . LYS B 1 326 ? -9.641 -27.016 -21.391 1 93.38 326 LYS B C 1
ATOM 5046 O O . LYS B 1 326 ? -10.359 -27.844 -21.938 1 93.38 326 LYS B O 1
ATOM 5051 N N . MET B 1 327 ? -9.891 -25.75 -21.094 1 79.69 327 MET B N 1
ATOM 5052 C CA . MET B 1 327 ? -11.203 -25.25 -21.484 1 79.69 327 MET B CA 1
ATOM 5053 C C . MET B 1 327 ? -11.172 -24.688 -22.906 1 79.69 327 MET B C 1
ATOM 5055 O O . MET B 1 327 ? -10.289 -23.906 -23.234 1 79.69 327 MET B O 1
ATOM 5059 N N . LEU B 1 328 ? -11.391 -25.531 -23.922 1 65.94 328 LEU B N 1
ATOM 5060 C CA . LEU B 1 328 ? -11.406 -25.188 -25.344 1 65.94 328 LEU B CA 1
ATOM 5061 C C . LEU B 1 328 ? -12.758 -24.625 -25.75 1 65.94 328 LEU B C 1
ATOM 5063 O O . LEU B 1 328 ? -13.797 -25.031 -25.219 1 65.94 328 LEU B O 1
#